Protein AF-0000000084727086 (afdb_homodimer)

pLDDT: mean 84.62, std 10.87, range [38.84, 96.38]

InterPro domains:
  IPR007050 Bacterioopsin activator-type, HTH domain [PF04967] (165-217)
  IPR013324 RNA polymerase sigma factor, region 3/4-like [SSF88659] (159-217)
  IPR036388 Winged helix-like DNA-binding domain superfamily [G3DSA:1.10.10.10] (159-220)
  IPR056493 HVO_0513-like, N-terminal [PF24278] (23-154)

Sequence (442 aa):
MVADPLRFVTLTLTAEEWLGEPDQHVFDDPELDHGPVYDARLLPDGTVITLYELRGDPDQLESLLRTHEDRDVASAPTHDGSGLLVYAHGEAHETVAALLERIQALRLVIDRPIEFRPDGSLRVTLVGDERGVKGLFDGIPESVSLEIERTGDYEPRPNRIYASLTDRQREILRTAVDLGYYRRPRETSYSEIAAVVGCSEANVGEHIRRIESKLVEAIVPMVADPLRFVTLTLTAEEWLGEPDQHVFDDPELDHGPVYDARLLPDGTVITLYELRGDPDQLESLLRTHEDRDVASAPTHDGSGLLVYAHGEAHETVAALLERIQALRLVIDRPIEFRPDGSLRVTLVGDERGVKGLFDGIPESVSLEIERTGDYEPRPNRIYASLTDRQREILRTAVDLGYYRRPRETSYSEIAAVVGCSEANVGEHIRRIESKLVEAIVP

Secondary structure (DSSP, 8-state):
---EEPEEEEEEEEES-SS-HHHHHHHH-TT-EEEEEEEEEE-TTS-EEEEEEEES-HHHHHHHHHHH--SEEEEEE-TTSSEEEEEEEEPPPHHHHHHHHHHHHTTPEEEEEEEE-TTS-EEEEEEE-HHHHHHTTS---TTEEEEEEEEE----SHHHHHHHS-HHHHHHHHHHHHTTTTSSS----HHHHHHHHTS-HHHHHHHHHHHHHHHHHHH--/---EEPEEEEEEEEES-SS-HHHHHHHH-TT-EEEEEEEEEE-TTS-EEEEEEEES-HHHHHHHHHHH--SEEEEEE-TTSSEEEEEEEEPPPHHHHHHHHHHHHTTPEEEEEEEE-TTS-EEEEEEE-HHHHHHTTS---TTEEEEEEEEE----SHHHHHHHS-HHHHHHHHHHHHTTTTSSS----HHHHHHHHTS-HHHHHHHHHHHHHHHHHHH--

Structure (mmCIF, N/CA/C/O backbone):
data_AF-0000000084727086-model_v1
#
loop_
_entity.id
_entity.type
_entity.pdbx_description
1 polymer 'Bacterio-opsin activator HTH domain protein'
#
loop_
_atom_site.group_PDB
_atom_site.id
_atom_site.type_symbol
_atom_site.label_atom_id
_atom_site.label_alt_id
_atom_site.label_comp_id
_atom_site.label_asym_id
_atom_site.label_entity_id
_atom_site.label_seq_id
_atom_site.pdbx_PDB_ins_code
_atom_site.Cartn_x
_atom_site.Cartn_y
_atom_site.Cartn_z
_atom_site.occupancy
_atom_site.B_iso_or_equiv
_atom_site.auth_seq_id
_atom_site.auth_comp_id
_atom_site.auth_asym_id
_atom_site.auth_atom_id
_atom_site.pdbx_PDB_model_num
ATOM 1 N N . MET A 1 1 ? 28.641 -5.738 -12.273 1 38.84 1 MET A N 1
ATOM 2 C CA . MET A 1 1 ? 27.438 -5.48 -13.055 1 38.84 1 MET A CA 1
ATOM 3 C C . MET A 1 1 ? 26.531 -4.492 -12.328 1 38.84 1 MET A C 1
ATOM 5 O O . MET A 1 1 ? 26.266 -4.637 -11.133 1 38.84 1 MET A O 1
ATOM 9 N N . VAL A 1 2 ? 26.484 -3.348 -12.828 1 48.5 2 VAL A N 1
ATOM 10 C CA . VAL A 1 2 ? 25.719 -2.25 -12.258 1 48.5 2 VAL A CA 1
ATOM 11 C C . VAL A 1 2 ? 24.25 -2.67 -12.102 1 48.5 2 VAL A C 1
ATOM 13 O O . VAL A 1 2 ? 23.719 -3.404 -12.938 1 48.5 2 VAL A O 1
ATOM 16 N N . ALA A 1 3 ? 23.703 -2.635 -10.898 1 66.06 3 ALA A N 1
ATOM 17 C CA . ALA A 1 3 ? 22.266 -2.867 -10.734 1 66.06 3 ALA A CA 1
ATOM 18 C C . ALA A 1 3 ? 21.469 -2.16 -11.82 1 66.06 3 ALA A C 1
ATOM 20 O O . ALA A 1 3 ? 21.781 -1.03 -12.195 1 66.06 3 ALA A O 1
ATOM 21 N N . ASP A 1 4 ? 20.75 -2.896 -12.672 1 84.5 4 ASP A N 1
ATOM 22 C CA . ASP A 1 4 ? 19.875 -2.316 -13.68 1 84.5 4 ASP A CA 1
ATOM 23 C C . ASP A 1 4 ? 18.953 -1.269 -13.062 1 84.5 4 ASP A C 1
ATOM 25 O O . ASP A 1 4 ? 18.656 -1.321 -11.867 1 84.5 4 ASP A O 1
ATOM 29 N N . PRO A 1 5 ? 18.672 -0.252 -13.781 1 87.81 5 PRO A N 1
ATOM 30 C CA . PRO A 1 5 ? 17.766 0.765 -13.242 1 87.81 5 PRO A CA 1
ATOM 31 C C . PRO A 1 5 ? 16.344 0.232 -13.016 1 87.81 5 PRO A C 1
ATOM 33 O O . PRO A 1 5 ? 15.852 -0.571 -13.812 1 87.81 5 PRO A O 1
ATOM 36 N N . LEU A 1 6 ? 15.836 0.645 -11.914 1 90.94 6 LEU A N 1
ATOM 37 C CA . LEU A 1 6 ? 14.438 0.357 -11.641 1 90.94 6 LEU A CA 1
ATOM 38 C C . LEU A 1 6 ? 13.523 1.229 -12.492 1 90.94 6 LEU A C 1
ATOM 40 O O . LEU A 1 6 ? 13.766 2.428 -12.641 1 90.94 6 LEU A O 1
ATOM 44 N N . ARG A 1 7 ? 12.516 0.547 -13.102 1 87.75 7 ARG A N 1
ATOM 45 C CA . ARG A 1 7 ? 11.578 1.25 -13.969 1 87.75 7 ARG A CA 1
ATOM 46 C C . ARG A 1 7 ? 10.148 1.133 -13.445 1 87.75 7 ARG A C 1
ATOM 48 O O . ARG A 1 7 ? 9.812 0.169 -12.75 1 87.75 7 ARG A O 1
ATOM 55 N N . PHE A 1 8 ? 9.391 2.199 -13.727 1 88.31 8 PHE A N 1
ATOM 56 C CA . PHE A 1 8 ? 7.961 2.123 -13.438 1 88.31 8 PHE A CA 1
ATOM 57 C C . PHE A 1 8 ? 7.148 2.762 -14.555 1 88.31 8 PHE A C 1
ATOM 59 O O . PHE A 1 8 ? 7.66 3.588 -15.312 1 88.31 8 PHE A O 1
ATOM 66 N N . VAL A 1 9 ? 5.953 2.299 -14.664 1 87.69 9 VAL A N 1
ATOM 67 C CA . VAL A 1 9 ? 5.012 2.877 -15.617 1 87.69 9 VAL A CA 1
ATOM 68 C C . VAL A 1 9 ? 3.621 2.951 -14.992 1 87.69 9 VAL A C 1
ATOM 70 O O . VAL A 1 9 ? 3.189 2.02 -14.305 1 87.69 9 VAL A O 1
ATOM 73 N N . THR A 1 10 ? 3.01 4.082 -15.117 1 86.62 10 THR A N 1
ATOM 74 C CA . THR A 1 10 ? 1.607 4.234 -14.742 1 86.62 10 THR A CA 1
ATOM 75 C C . THR A 1 10 ? 0.708 4.172 -15.977 1 86.62 10 THR A C 1
ATOM 77 O O . THR A 1 10 ? 0.912 4.91 -16.938 1 86.62 10 THR A O 1
ATOM 80 N N . LEU A 1 11 ? -0.246 3.293 -15.852 1 88.94 11 LEU A N 1
ATOM 81 C CA . LEU A 1 11 ? -1.117 3.033 -17 1 88.94 11 LEU A CA 1
ATOM 82 C C . LEU A 1 11 ? -2.572 3.322 -16.641 1 88.94 11 LEU A C 1
ATOM 84 O O . LEU A 1 11 ? -2.986 3.145 -15.5 1 88.94 11 LEU A O 1
ATOM 88 N N . THR A 1 12 ? -3.242 3.801 -17.594 1 87.56 12 THR A N 1
ATOM 89 C CA . THR A 1 12 ? -4.699 3.799 -17.562 1 87.56 12 THR A CA 1
ATOM 90 C C . THR A 1 12 ? -5.266 2.703 -18.453 1 87.56 12 THR A C 1
ATOM 92 O O . THR A 1 12 ? -4.984 2.674 -19.656 1 87.56 12 THR A O 1
ATOM 95 N N . LEU A 1 13 ? -6.004 1.815 -17.859 1 91 13 LEU A N 1
ATOM 96 C CA . LEU A 1 13 ? -6.598 0.7 -18.594 1 91 13 LEU A CA 1
ATOM 97 C C . LEU A 1 13 ? -8.109 0.872 -18.719 1 91 13 LEU A C 1
ATOM 99 O O . LEU A 1 13 ? -8.781 1.19 -17.734 1 91 13 LEU A O 1
ATOM 103 N N . THR A 1 14 ? -8.547 0.687 -19.891 1 89.25 14 THR A N 1
ATOM 104 C CA . THR A 1 14 ? -9.984 0.756 -20.141 1 89.25 14 THR A CA 1
ATOM 105 C C . THR A 1 14 ? -10.492 -0.549 -20.734 1 89.25 14 THR A C 1
ATOM 107 O O . THR A 1 14 ? -9.891 -1.082 -21.672 1 89.25 14 THR A O 1
ATOM 110 N N . ALA A 1 15 ? -11.453 -1.095 -20.125 1 84.25 15 ALA A N 1
ATOM 111 C CA . ALA A 1 15 ? -12.094 -2.305 -20.625 1 84.25 15 ALA A CA 1
ATOM 112 C C . ALA A 1 15 ? -13.617 -2.188 -20.562 1 84.25 15 ALA A C 1
ATOM 114 O O . ALA A 1 15 ? -14.148 -1.366 -19.812 1 84.25 15 ALA A O 1
ATOM 115 N N . GLU A 1 16 ? -14.258 -3.014 -21.391 1 75.56 16 GLU A N 1
ATOM 116 C CA . GLU A 1 16 ? -15.719 -3.004 -21.375 1 75.56 16 GLU A CA 1
ATOM 117 C C . GLU A 1 16 ? -16.25 -3.594 -20.078 1 75.56 16 GLU A C 1
ATOM 119 O O . GLU A 1 16 ? -17.219 -3.08 -19.5 1 75.56 16 GLU A O 1
ATOM 124 N N . GLU A 1 17 ? -15.656 -4.711 -19.625 1 73.62 17 GLU A N 1
ATOM 125 C CA . GLU A 1 17 ? -16.047 -5.367 -18.375 1 73.62 17 GLU A CA 1
ATOM 126 C C . GLU A 1 17 ? -14.82 -5.801 -17.578 1 73.62 17 GLU A C 1
ATOM 128 O O . GLU A 1 17 ? -13.938 -6.473 -18.094 1 73.62 17 GLU A O 1
ATOM 133 N N . TRP A 1 18 ? -14.648 -5.262 -16.312 1 68.44 18 TRP A N 1
ATOM 134 C CA . TRP A 1 18 ? -13.492 -5.641 -15.508 1 68.44 18 TRP A CA 1
ATOM 135 C C . TRP A 1 18 ? -13.812 -6.867 -14.656 1 68.44 18 TRP A C 1
ATOM 137 O O . TRP A 1 18 ? -13.031 -7.824 -14.625 1 68.44 18 TRP A O 1
ATOM 147 N N . LEU A 1 19 ? -14.75 -6.707 -13.578 1 64.12 19 LEU A N 1
ATOM 148 C CA . LEU A 1 19 ? -14.891 -7.691 -12.508 1 64.12 19 LEU A CA 1
ATOM 149 C C . LEU A 1 19 ? -16.188 -8.477 -12.664 1 64.12 19 LEU A C 1
ATOM 151 O O . LEU A 1 19 ? -16.625 -9.164 -11.734 1 64.12 19 LEU A O 1
ATOM 155 N N . GLY A 1 20 ? -16.75 -8.516 -13.766 1 70.44 20 GLY A N 1
ATOM 156 C CA . GLY A 1 20 ? -17.969 -9.281 -13.953 1 70.44 20 GLY A CA 1
ATOM 157 C C . GLY A 1 20 ? -19.219 -8.492 -13.633 1 70.44 20 GLY A C 1
ATOM 158 O O . GLY A 1 20 ? -19.219 -7.262 -13.664 1 70.44 20 GLY A O 1
ATOM 159 N N . GLU A 1 21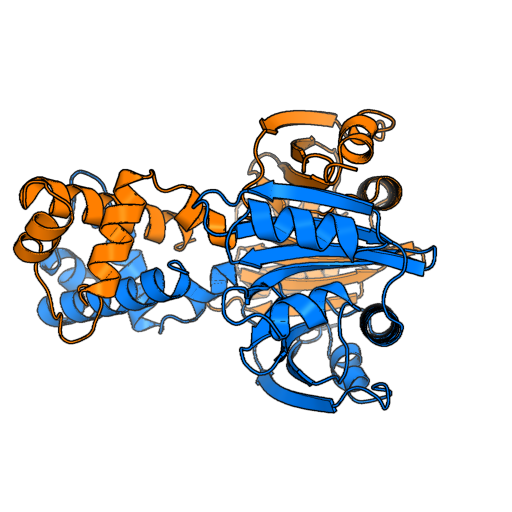 ? -20.281 -9.227 -13.289 1 71.56 21 GLU A N 1
ATOM 160 C CA . GLU A 1 21 ? -21.625 -8.664 -13.164 1 71.56 21 GLU A CA 1
ATOM 161 C C . GLU A 1 21 ? -21.719 -7.695 -11.992 1 71.56 21 GLU A C 1
ATOM 163 O O . GLU A 1 21 ? -22.312 -6.625 -12.109 1 71.56 21 GLU A O 1
ATOM 168 N N . PRO A 1 22 ? -21.094 -8.016 -10.758 1 69.81 22 PRO A N 1
ATOM 169 C CA . PRO A 1 22 ? -21.203 -7.078 -9.641 1 69.81 22 PRO A CA 1
ATOM 170 C C . PRO A 1 22 ? -20.656 -5.691 -9.977 1 69.81 22 PRO A C 1
ATOM 172 O O . PRO A 1 22 ? -21.219 -4.68 -9.555 1 69.81 22 PRO A O 1
ATOM 175 N N . ASP A 1 23 ? -19.594 -5.668 -10.68 1 74.06 23 ASP A N 1
ATOM 176 C CA . ASP A 1 23 ? -18.984 -4.391 -11.023 1 74.06 23 ASP A CA 1
ATOM 177 C C . ASP A 1 23 ? -19.922 -3.549 -11.891 1 74.06 23 ASP A C 1
ATOM 179 O O . ASP A 1 23 ? -20 -2.33 -11.719 1 74.06 23 ASP A O 1
ATOM 183 N N . GLN A 1 24 ? -20.578 -4.281 -12.719 1 75.94 24 GLN A N 1
ATOM 184 C CA . GLN A 1 24 ? -21.531 -3.57 -13.57 1 75.94 24 GLN A CA 1
ATOM 185 C C . GLN A 1 24 ? -22.641 -2.932 -12.75 1 75.94 24 GLN A C 1
ATOM 187 O O . GLN A 1 24 ? -23.062 -1.807 -13.023 1 75.94 24 GLN A O 1
ATOM 192 N N . HIS A 1 25 ? -23.078 -3.66 -11.766 1 80.81 25 HIS A N 1
ATOM 193 C CA . HIS A 1 25 ? -24.141 -3.131 -10.914 1 80.81 25 HIS A CA 1
ATOM 194 C C . HIS A 1 25 ? -23.656 -1.928 -10.109 1 80.81 25 HIS A C 1
ATOM 196 O O . HIS A 1 25 ? -24.391 -0.966 -9.914 1 80.81 25 HIS A O 1
ATOM 202 N N . VAL A 1 26 ? -22.453 -1.97 -9.656 1 81.62 26 VAL A N 1
ATOM 203 C CA . VAL A 1 26 ? -21.875 -0.862 -8.906 1 81.62 26 VAL A CA 1
ATOM 204 C C . VAL A 1 26 ? -21.734 0.363 -9.805 1 81.62 26 VAL A C 1
ATOM 206 O O . VAL A 1 26 ? -22.062 1.481 -9.398 1 81.62 26 VAL A O 1
ATOM 209 N N . PHE A 1 27 ? -21.391 0.12 -11.031 1 75.88 27 PHE A N 1
ATOM 210 C CA . PHE A 1 27 ? -21.203 1.229 -11.961 1 75.88 27 PHE A CA 1
ATOM 211 C C . PHE A 1 27 ? -22.562 1.824 -12.352 1 75.88 27 PHE A C 1
ATOM 213 O O . PHE A 1 27 ? -22.656 3.027 -12.594 1 75.88 27 PHE A O 1
ATOM 220 N N . ASP A 1 28 ? -23.547 0.992 -12.359 1 82.31 28 ASP A N 1
ATOM 221 C CA . ASP A 1 28 ? -24.859 1.423 -12.812 1 82.31 28 ASP A CA 1
ATOM 222 C C . ASP A 1 28 ? -25.625 2.141 -11.703 1 82.31 28 ASP A C 1
ATOM 224 O O . ASP A 1 28 ? -26.609 2.83 -11.969 1 82.31 28 ASP A O 1
ATOM 228 N N . ASP A 1 29 ? -25.219 1.935 -10.523 1 85.5 29 ASP A N 1
ATOM 229 C CA . ASP A 1 29 ? -25.891 2.539 -9.375 1 85.5 29 ASP A CA 1
ATOM 230 C C . ASP A 1 29 ? -25.141 3.781 -8.898 1 85.5 29 ASP A C 1
ATOM 232 O O . ASP A 1 29 ? -24.031 3.682 -8.375 1 85.5 29 ASP A O 1
ATOM 236 N N . PRO A 1 30 ? -25.719 4.977 -9.047 1 84.75 30 PRO A N 1
ATOM 237 C CA . PRO A 1 30 ? -25.047 6.223 -8.695 1 84.75 30 PRO A CA 1
ATOM 238 C C . PRO A 1 30 ? -24.75 6.336 -7.203 1 84.75 30 PRO A C 1
ATOM 240 O O . PRO A 1 30 ? -23.953 7.184 -6.785 1 84.75 30 PRO A O 1
ATOM 243 N N . GLU A 1 31 ? -25.375 5.531 -6.422 1 88.31 31 GLU A N 1
ATOM 244 C CA . GLU A 1 31 ? -25.156 5.574 -4.977 1 88.31 31 GLU A CA 1
ATOM 245 C C . GLU A 1 31 ? -23.984 4.703 -4.562 1 88.31 31 GLU A C 1
ATOM 247 O O . GLU A 1 31 ? -23.578 4.703 -3.396 1 88.31 31 GLU A O 1
ATOM 252 N N . LEU A 1 32 ? -23.531 3.965 -5.504 1 89 32 LEU A N 1
ATOM 253 C CA . LEU A 1 32 ? -22.422 3.061 -5.223 1 89 32 LEU A CA 1
ATOM 254 C C . LEU A 1 32 ? -21.172 3.457 -6.016 1 89 32 LEU A C 1
ATOM 256 O O . LEU A 1 32 ? -21.281 4.074 -7.078 1 89 32 LEU A O 1
ATOM 260 N N . ASP A 1 33 ? -20 3.146 -5.41 1 84.75 33 ASP A N 1
ATOM 261 C CA . ASP A 1 33 ? -18.734 3.439 -6.086 1 84.75 33 ASP A CA 1
ATOM 262 C C . ASP A 1 33 ? -17.688 2.373 -5.777 1 84.75 33 ASP A C 1
ATOM 264 O O . ASP A 1 33 ? -17.719 1.758 -4.707 1 84.75 33 ASP A O 1
ATOM 268 N N . HIS A 1 34 ? -16.828 2.248 -6.766 1 87.31 34 HIS A N 1
ATOM 269 C CA . HIS A 1 34 ? -15.664 1.407 -6.512 1 87.31 34 HIS A CA 1
ATOM 270 C C . HIS A 1 34 ? -14.578 2.18 -5.773 1 87.31 34 HIS A C 1
ATOM 272 O O . HIS A 1 34 ? -14.227 3.295 -6.164 1 87.31 34 HIS A O 1
ATOM 278 N N . GLY A 1 35 ? -14.117 1.569 -4.73 1 81.06 35 GLY A N 1
ATOM 279 C CA . GLY A 1 35 ? -12.914 2.078 -4.082 1 81.06 35 GLY A CA 1
ATOM 280 C C . GLY A 1 35 ? -11.641 1.435 -4.594 1 81.06 35 GLY A C 1
ATOM 281 O O . GLY A 1 35 ? -11.641 0.812 -5.656 1 81.06 35 GLY A O 1
ATOM 282 N N . PRO A 1 36 ? -10.586 1.623 -3.891 1 84.94 36 PRO A N 1
ATOM 283 C CA . PRO A 1 36 ? -9.289 1.082 -4.32 1 84.94 36 PRO A CA 1
ATOM 284 C C . PRO A 1 36 ? -9.258 -0.445 -4.293 1 84.94 36 PRO A C 1
ATOM 286 O O . PRO A 1 36 ? -9.969 -1.071 -3.506 1 84.94 36 PRO A O 1
ATOM 289 N N . VAL A 1 37 ? -8.484 -1.001 -5.188 1 90.06 37 VAL A N 1
ATOM 290 C CA . VAL A 1 37 ? -8.133 -2.418 -5.168 1 90.06 37 VAL A CA 1
ATOM 291 C C . VAL A 1 37 ? -6.77 -2.602 -4.504 1 90.06 37 VAL A C 1
ATOM 293 O O . VAL A 1 37 ? -5.742 -2.195 -5.051 1 90.06 37 VAL A O 1
ATOM 296 N N . TYR A 1 38 ? -6.77 -3.215 -3.422 1 88.25 38 TYR A N 1
ATOM 297 C CA . TYR A 1 38 ? -5.57 -3.324 -2.6 1 88.25 38 TYR A CA 1
ATOM 298 C C . TYR A 1 38 ? -4.719 -4.512 -3.031 1 88.25 38 TYR A C 1
ATOM 300 O O . TYR A 1 38 ? -3.508 -4.531 -2.801 1 88.25 38 TYR A O 1
ATOM 308 N N . ASP A 1 39 ? -5.375 -5.484 -3.584 1 92.75 39 ASP A N 1
ATOM 309 C CA . ASP A 1 39 ? -4.652 -6.656 -4.066 1 92.75 39 ASP A CA 1
ATOM 310 C C . ASP A 1 39 ? -5.402 -7.336 -5.207 1 92.75 39 ASP A C 1
ATOM 312 O O . ASP A 1 39 ? -6.633 -7.32 -5.242 1 92.75 39 ASP A O 1
ATOM 316 N N . ALA A 1 40 ? -4.734 -7.816 -6.066 1 93.56 40 ALA A N 1
ATOM 317 C CA . ALA A 1 40 ? -5.199 -8.688 -7.145 1 93.56 40 ALA A CA 1
ATOM 318 C C . ALA A 1 40 ? -4.105 -9.656 -7.574 1 93.56 40 ALA A C 1
ATOM 320 O O . ALA A 1 40 ? -3.041 -9.242 -8.039 1 93.56 40 ALA A O 1
ATOM 321 N N . ARG A 1 41 ? -4.41 -10.938 -7.484 1 93.88 41 ARG A N 1
ATOM 322 C CA . ARG A 1 41 ? -3.361 -11.914 -7.762 1 93.88 41 ARG A CA 1
ATOM 323 C C . ARG A 1 41 ? -3.928 -13.156 -8.445 1 93.88 41 ARG A C 1
ATOM 325 O O . ARG A 1 41 ? -4.973 -13.672 -8.031 1 93.88 41 ARG A O 1
ATOM 332 N N . LEU A 1 42 ? -3.225 -13.539 -9.383 1 94.88 42 LEU A N 1
ATOM 333 C CA . LEU A 1 42 ? -3.525 -14.797 -10.047 1 94.88 42 LEU A CA 1
ATOM 334 C C . LEU A 1 42 ? -2.846 -15.969 -9.344 1 94.88 42 LEU A C 1
ATOM 336 O O . LEU A 1 42 ? -1.645 -15.922 -9.07 1 94.88 42 LEU A O 1
ATOM 340 N N . LEU A 1 43 ? -3.625 -17.016 -9.055 1 94.62 43 LEU A N 1
ATOM 341 C CA . LEU A 1 43 ? -3.109 -18.219 -8.391 1 94.62 43 LEU A CA 1
ATOM 342 C C . LEU A 1 43 ? -2.738 -19.281 -9.406 1 94.62 43 LEU A C 1
ATOM 344 O O . LEU A 1 43 ? -3.17 -19.219 -10.562 1 94.62 43 LEU A O 1
ATOM 348 N N . PRO A 1 44 ? -1.938 -20.203 -9 1 91.5 44 PRO A N 1
ATOM 349 C CA . PRO A 1 44 ? -1.49 -21.25 -9.922 1 91.5 44 PRO A CA 1
ATOM 350 C C . PRO A 1 44 ? -2.65 -22.031 -10.531 1 91.5 44 PRO A C 1
ATOM 352 O O . PRO A 1 44 ? -2.539 -22.547 -11.648 1 91.5 44 PRO A O 1
ATOM 355 N N . ASP A 1 45 ? -3.73 -22.125 -9.867 1 92.44 45 ASP A N 1
ATOM 356 C CA . ASP A 1 45 ? -4.848 -22.922 -10.367 1 92.44 45 ASP A CA 1
ATOM 357 C C . ASP A 1 45 ? -5.727 -22.109 -11.312 1 92.44 45 ASP A C 1
ATOM 359 O O . ASP A 1 45 ? -6.789 -22.562 -11.734 1 92.44 45 ASP A O 1
ATOM 363 N N . GLY A 1 46 ? -5.336 -20.938 -11.531 1 91.88 46 GLY A N 1
ATOM 364 C CA . GLY A 1 46 ? -6.035 -20.094 -12.484 1 91.88 46 GLY A CA 1
ATOM 365 C C . GLY A 1 46 ? -7.07 -19.203 -11.844 1 91.88 46 GLY A C 1
ATOM 366 O O . GLY A 1 46 ? -7.645 -18.328 -12.5 1 91.88 46 GLY A O 1
ATOM 367 N N . THR A 1 47 ? -7.316 -19.375 -10.602 1 94.75 47 THR A N 1
ATOM 368 C CA . THR A 1 47 ? -8.258 -18.5 -9.914 1 94.75 47 THR A CA 1
ATOM 369 C C . THR A 1 47 ? -7.578 -17.219 -9.445 1 94.75 47 THR A C 1
ATOM 371 O O . THR A 1 47 ? -6.352 -17.109 -9.516 1 94.75 47 THR A O 1
ATOM 374 N N . VAL A 1 48 ? -8.422 -16.25 -9.094 1 94.69 48 VAL A N 1
ATOM 375 C CA . VAL A 1 48 ? -7.902 -14.938 -8.727 1 94.69 48 VAL A CA 1
ATOM 376 C C . VAL A 1 48 ? -8.383 -14.562 -7.324 1 94.69 48 VAL A C 1
ATOM 378 O O . VAL A 1 48 ? -9.531 -14.852 -6.961 1 94.69 48 VAL A O 1
ATOM 381 N N . ILE A 1 49 ? -7.48 -14.016 -6.559 1 95.31 49 ILE A N 1
ATOM 382 C CA . ILE A 1 49 ? -7.824 -13.367 -5.297 1 95.31 49 ILE A CA 1
ATOM 383 C C . ILE A 1 49 ? -7.801 -11.852 -5.473 1 95.31 49 ILE A C 1
ATOM 385 O O . ILE A 1 49 ? -6.883 -11.305 -6.09 1 95.31 49 ILE A O 1
ATOM 389 N N . THR A 1 50 ? -8.828 -11.18 -4.953 1 93.62 50 THR A N 1
ATOM 390 C CA . THR A 1 50 ? -8.859 -9.727 -4.973 1 93.62 50 THR A CA 1
ATOM 391 C C . THR A 1 50 ? -9.281 -9.172 -3.615 1 93.62 50 THR A C 1
ATOM 393 O O . THR A 1 50 ? -10.164 -9.734 -2.959 1 93.62 50 THR A O 1
ATOM 396 N N . LEU A 1 51 ? -8.672 -8.195 -3.148 1 93.19 51 LEU A N 1
ATOM 397 C CA . LEU A 1 51 ? -9.062 -7.379 -2.006 1 93.19 51 LEU A CA 1
ATOM 398 C C . LEU A 1 51 ? -9.336 -5.941 -2.436 1 93.19 51 LEU A C 1
ATOM 400 O O . LEU A 1 51 ? -8.445 -5.262 -2.947 1 93.19 51 LEU A O 1
ATOM 404 N N . TYR A 1 52 ? -10.586 -5.527 -2.244 1 90 52 TYR A N 1
ATOM 405 C CA . TYR A 1 52 ? -10.969 -4.215 -2.748 1 90 52 TYR A CA 1
ATOM 406 C C . TYR A 1 52 ? -12.047 -3.586 -1.873 1 90 52 TYR A C 1
ATOM 408 O O . TYR A 1 52 ? -12.633 -4.258 -1.021 1 90 52 TYR A O 1
ATOM 416 N N . GLU A 1 53 ? -12.258 -2.355 -2.129 1 87.94 53 GLU A N 1
ATOM 417 C CA . GLU A 1 53 ? -13.281 -1.609 -1.393 1 87.94 53 GLU A CA 1
ATOM 418 C C . GLU A 1 53 ? -14.445 -1.229 -2.299 1 87.94 53 GLU A C 1
ATOM 420 O O . GLU A 1 53 ? -14.25 -0.869 -3.459 1 87.94 53 GLU A O 1
ATOM 425 N N . LEU A 1 54 ? -15.594 -1.36 -1.753 1 88.94 54 LEU A N 1
ATOM 426 C CA . LEU A 1 54 ? -16.797 -0.786 -2.342 1 88.94 54 LEU A CA 1
ATOM 427 C C . LEU A 1 54 ? -17.359 0.313 -1.45 1 88.94 54 LEU A C 1
ATOM 429 O O . LEU A 1 54 ? -17.344 0.199 -0.223 1 88.94 54 LEU A O 1
ATOM 433 N N . ARG A 1 55 ? -17.844 1.306 -2.037 1 85.25 55 ARG A N 1
ATOM 434 C CA . ARG A 1 55 ? -18.391 2.436 -1.296 1 85.25 55 ARG A CA 1
ATOM 435 C C . ARG A 1 55 ? -19.906 2.527 -1.484 1 85.25 55 ARG A C 1
ATOM 437 O O . ARG A 1 55 ? -20.406 2.289 -2.582 1 85.25 55 ARG A O 1
ATOM 444 N N . GLY A 1 56 ? -20.562 2.896 -0.467 1 88.12 56 GLY A N 1
ATOM 445 C CA . GLY A 1 56 ? -22.016 2.955 -0.428 1 88.12 56 GLY A CA 1
ATOM 446 C C . GLY A 1 56 ? -22.594 2.328 0.821 1 88.12 56 GLY A C 1
ATOM 447 O O . GLY A 1 56 ? -21.875 2.029 1.773 1 88.12 56 GLY A O 1
ATOM 448 N N . ASP A 1 57 ? -23.859 2.186 0.835 1 90.69 57 ASP A N 1
ATOM 449 C CA . ASP A 1 57 ? -24.531 1.555 1.966 1 90.69 57 ASP A CA 1
ATOM 450 C C . ASP A 1 57 ? -24.125 0.092 2.107 1 90.69 57 ASP A C 1
ATOM 452 O O . ASP A 1 57 ? -24.328 -0.707 1.189 1 90.69 57 ASP A O 1
ATOM 456 N N . PRO A 1 58 ? -23.578 -0.218 3.262 1 89.06 58 PRO A N 1
ATOM 457 C CA . PRO A 1 58 ? -23.031 -1.564 3.443 1 89.06 58 PRO A CA 1
ATOM 458 C C . PRO A 1 58 ? -24.078 -2.658 3.258 1 89.06 58 PRO A C 1
ATOM 460 O O . PRO A 1 58 ? -23.781 -3.707 2.682 1 89.06 58 PRO A O 1
ATOM 463 N N . ASP A 1 59 ? -25.266 -2.451 3.764 1 90.69 59 ASP A N 1
ATOM 464 C CA . ASP A 1 59 ? -26.312 -3.455 3.617 1 90.69 59 ASP A CA 1
ATOM 465 C C . ASP A 1 59 ? -26.656 -3.68 2.146 1 90.69 59 ASP A C 1
ATOM 467 O O . ASP A 1 59 ? -26.859 -4.816 1.718 1 90.69 59 ASP A O 1
ATOM 471 N N . GLN A 1 60 ? -26.781 -2.633 1.434 1 91.62 60 GLN A N 1
ATOM 472 C CA . GLN A 1 60 ? -27.047 -2.725 0.001 1 91.62 60 GLN A CA 1
ATOM 473 C C . GLN A 1 60 ? -25.906 -3.457 -0.716 1 91.62 60 GLN A C 1
ATOM 475 O O . GLN A 1 60 ? -26.156 -4.305 -1.578 1 91.62 60 GLN A O 1
ATOM 480 N N . LEU A 1 61 ? -24.719 -3.121 -0.369 1 92.44 61 LEU A N 1
ATOM 481 C CA . LEU A 1 61 ? -23.547 -3.73 -0.984 1 92.44 61 LEU A CA 1
ATOM 482 C C . LEU A 1 61 ? -23.484 -5.223 -0.678 1 92.44 61 LEU A C 1
ATOM 484 O O . LEU A 1 61 ? -23.172 -6.027 -1.558 1 92.44 61 LEU A O 1
ATOM 488 N N . GLU A 1 62 ? -23.734 -5.559 0.502 1 90.62 62 GLU A N 1
ATOM 489 C CA . GLU A 1 62 ? -23.734 -6.969 0.88 1 90.62 62 GLU A CA 1
ATOM 490 C C . GLU A 1 62 ? -24.781 -7.754 0.079 1 90.62 62 GLU A C 1
ATOM 492 O O . GLU A 1 62 ? -24.5 -8.875 -0.365 1 90.62 62 GLU A O 1
ATOM 497 N N . SER A 1 63 ? -25.922 -7.18 -0.026 1 90.12 63 SER A N 1
ATOM 498 C CA . SER A 1 63 ? -26.984 -7.809 -0.811 1 90.12 63 SER A CA 1
ATOM 499 C C . SER A 1 63 ? -26.562 -7.988 -2.266 1 90.12 63 SER A C 1
ATOM 501 O O . SER A 1 63 ? -26.812 -9.039 -2.865 1 90.12 63 SER A O 1
ATOM 503 N N . LEU A 1 64 ? -25.922 -6.957 -2.793 1 89.88 64 LEU A N 1
ATOM 504 C CA . LEU A 1 64 ? -25.438 -6.996 -4.168 1 89.88 64 LEU A CA 1
ATOM 505 C C . LEU A 1 64 ? -24.438 -8.125 -4.355 1 89.88 64 LEU A C 1
ATOM 507 O O . LEU A 1 64 ? -24.516 -8.883 -5.324 1 89.88 64 LEU A O 1
ATOM 511 N N . LEU A 1 65 ? -23.484 -8.258 -3.443 1 89.69 65 LEU A N 1
ATOM 512 C CA . LEU A 1 65 ? -22.453 -9.289 -3.52 1 89.69 65 LEU A CA 1
ATOM 513 C C . LEU A 1 65 ? -23.078 -10.68 -3.395 1 89.69 65 LEU A C 1
ATOM 515 O O . LEU A 1 65 ? -22.688 -11.594 -4.121 1 89.69 65 LEU A O 1
ATOM 519 N N . ARG A 1 66 ? -23.984 -10.836 -2.555 1 86.31 66 ARG A N 1
ATOM 520 C CA . ARG A 1 66 ? -24.641 -12.117 -2.346 1 86.31 66 ARG A CA 1
ATOM 521 C C . ARG A 1 66 ? -25.406 -12.555 -3.598 1 86.31 66 ARG A C 1
ATOM 523 O O . ARG A 1 66 ? -25.406 -13.742 -3.943 1 86.31 66 ARG A O 1
ATOM 530 N N . THR A 1 67 ? -25.906 -11.641 -4.289 1 85.5 67 THR A N 1
ATOM 531 C CA . THR A 1 67 ? -26.797 -11.938 -5.402 1 85.5 67 THR A CA 1
ATOM 532 C C . THR A 1 67 ? -26 -12.094 -6.699 1 85.5 67 THR A C 1
ATOM 534 O O . THR A 1 67 ? -26.328 -12.93 -7.539 1 85.5 67 THR A O 1
ATOM 537 N N . HIS A 1 68 ? -24.875 -11.336 -6.832 1 82.69 68 HIS A N 1
ATOM 538 C CA . HIS A 1 68 ? -24.312 -11.203 -8.172 1 82.69 68 HIS A CA 1
ATOM 539 C C . HIS A 1 68 ? -22.859 -11.664 -8.195 1 82.69 68 HIS A C 1
ATOM 541 O O . HIS A 1 68 ? -22.234 -11.688 -9.258 1 82.69 68 HIS A O 1
ATOM 547 N N . GLU A 1 69 ? -22.312 -11.945 -7.074 1 82.25 69 GLU A N 1
ATOM 548 C CA . GLU A 1 69 ? -20.922 -12.391 -7.023 1 82.25 69 GLU A CA 1
ATOM 549 C C . GLU A 1 69 ? -20.828 -13.914 -6.973 1 82.25 69 GLU A C 1
ATOM 551 O O . GLU A 1 69 ? -21.359 -14.539 -6.051 1 82.25 69 GLU A O 1
ATOM 556 N N . ASP A 1 70 ? -20.188 -14.461 -7.926 1 83.81 70 ASP A N 1
ATOM 557 C CA . ASP A 1 70 ? -20.078 -15.914 -8.016 1 83.81 70 ASP A CA 1
ATOM 558 C C . ASP A 1 70 ? -18.828 -16.422 -7.297 1 83.81 70 ASP A C 1
ATOM 560 O O . ASP A 1 70 ? -18.719 -17.609 -7.008 1 83.81 70 ASP A O 1
ATOM 564 N N . ARG A 1 71 ? -18.016 -15.562 -6.965 1 90.38 71 ARG A N 1
ATOM 565 C CA . ARG A 1 71 ? -16.797 -15.945 -6.262 1 90.38 71 ARG A CA 1
ATOM 566 C C . ARG A 1 71 ? -17.062 -16.109 -4.766 1 90.38 71 ARG A C 1
ATOM 568 O O . ARG A 1 71 ? -18.094 -15.688 -4.262 1 90.38 71 ARG A O 1
ATOM 575 N N . ASP A 1 72 ? -16.172 -16.766 -4.086 1 91.5 72 ASP A N 1
ATOM 576 C CA . ASP A 1 72 ? -16.188 -16.812 -2.627 1 91.5 72 ASP A CA 1
ATOM 577 C C . ASP A 1 72 ? -15.797 -15.453 -2.039 1 91.5 72 ASP A C 1
ATOM 579 O O . ASP A 1 72 ? -14.695 -14.953 -2.295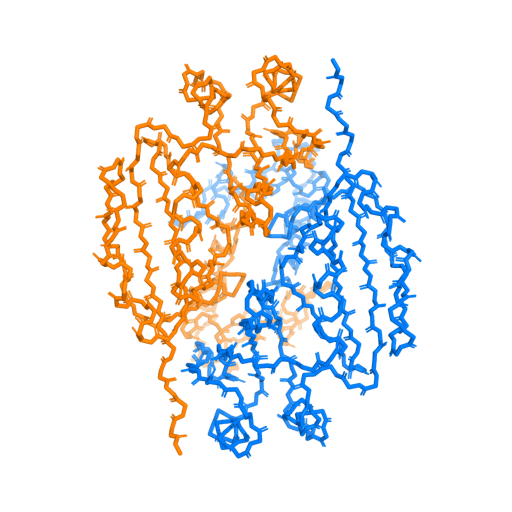 1 91.5 72 ASP A O 1
ATOM 583 N N . VAL A 1 73 ? -16.734 -14.93 -1.25 1 92.81 73 VAL A N 1
ATOM 584 C CA . VAL A 1 73 ? -16.531 -13.555 -0.8 1 92.81 73 VAL A CA 1
ATOM 585 C C . VAL A 1 73 ? -16.531 -13.508 0.727 1 92.81 73 VAL A C 1
ATOM 587 O O . VAL A 1 73 ? -17.328 -14.188 1.375 1 92.81 73 VAL A O 1
ATOM 590 N N . ALA A 1 74 ? -15.633 -12.82 1.294 1 92.81 74 ALA A N 1
ATOM 591 C CA . ALA A 1 74 ? -15.633 -12.352 2.678 1 92.81 74 ALA A CA 1
ATOM 592 C C . ALA A 1 74 ? -15.562 -10.828 2.74 1 92.81 74 ALA A C 1
ATOM 594 O O . ALA A 1 74 ? -14.898 -10.195 1.912 1 92.81 74 ALA A O 1
ATOM 595 N N . SER A 1 75 ? -16.312 -10.281 3.611 1 91.5 75 SER A N 1
ATOM 596 C CA . SER A 1 75 ? -16.328 -8.82 3.646 1 91.5 75 SER A CA 1
ATOM 597 C C . SER A 1 75 ? -16.406 -8.305 5.078 1 91.5 75 SER A C 1
ATOM 599 O O . SER A 1 75 ? -16.703 -9.062 6.004 1 91.5 75 SER A O 1
ATOM 601 N N . ALA A 1 76 ? -16.031 -7.086 5.293 1 87.81 76 ALA A N 1
ATOM 602 C CA . ALA A 1 76 ? -16.172 -6.324 6.535 1 87.81 76 ALA A CA 1
ATOM 603 C C . ALA A 1 76 ? -16.484 -4.859 6.246 1 87.81 76 ALA A C 1
ATOM 605 O O . ALA A 1 76 ? -16.031 -4.309 5.242 1 87.81 76 ALA A O 1
ATOM 606 N N . PRO A 1 77 ? -17.312 -4.281 7.117 1 83.56 77 PRO A N 1
ATOM 607 C CA . PRO A 1 77 ? -17.5 -2.844 6.934 1 83.56 77 PRO A CA 1
ATOM 608 C C . PRO A 1 77 ? -16.219 -2.047 7.066 1 83.56 77 PRO A C 1
ATOM 610 O O . PRO A 1 77 ? -15.336 -2.408 7.859 1 83.56 77 PRO A O 1
ATOM 613 N N . THR A 1 78 ? -16.125 -1.071 6.191 1 78.38 78 THR A N 1
ATOM 614 C CA . THR A 1 78 ? -15.016 -0.147 6.387 1 78.38 78 THR A CA 1
ATOM 615 C C . THR A 1 78 ? -15.156 0.59 7.715 1 78.38 78 THR A C 1
ATOM 617 O O . THR A 1 78 ? -16.25 0.701 8.258 1 78.38 78 THR A O 1
ATOM 620 N N . HIS A 1 79 ? -14.078 1.001 8.211 1 64.5 79 HIS A N 1
ATOM 621 C CA . HIS A 1 79 ? -14.062 1.608 9.531 1 64.5 79 HIS A CA 1
ATOM 622 C C . HIS A 1 79 ? -14.977 2.83 9.594 1 64.5 79 HIS A C 1
ATOM 624 O O . HIS A 1 79 ? -15.633 3.07 10.602 1 64.5 79 HIS A O 1
ATOM 630 N N . ASP A 1 80 ? -15.008 3.533 8.492 1 61.56 80 ASP A N 1
ATOM 631 C CA . ASP A 1 80 ? -15.805 4.758 8.484 1 61.56 80 ASP A CA 1
ATOM 632 C C . ASP A 1 80 ? -17.266 4.465 8.164 1 61.56 80 ASP A C 1
ATOM 634 O O . ASP A 1 80 ? -18.094 5.375 8.133 1 61.56 80 ASP A O 1
ATOM 638 N N . GLY A 1 81 ? -17.547 3.27 7.926 1 70.75 81 GLY A N 1
ATOM 639 C CA . GLY A 1 81 ? -18.906 2.855 7.648 1 70.75 81 GLY A CA 1
ATOM 640 C C . GLY A 1 81 ? -19.375 3.248 6.266 1 70.75 81 GLY A C 1
ATOM 641 O O . GLY A 1 81 ? -20.562 3.125 5.949 1 70.75 81 GLY A O 1
ATOM 642 N N . SER A 1 82 ? -18.484 3.688 5.488 1 75.12 82 SER A N 1
ATOM 643 C CA . SER A 1 82 ? -18.875 4.238 4.195 1 75.12 82 SER A CA 1
ATOM 644 C C . SER A 1 82 ? -18.859 3.166 3.113 1 75.12 82 SER A C 1
ATOM 646 O O . SER A 1 82 ? -19.141 3.455 1.945 1 75.12 82 SER A O 1
ATOM 648 N N . GLY A 1 83 ? -18.578 1.981 3.549 1 87.38 83 GLY A N 1
ATOM 649 C CA . GLY A 1 83 ? -18.562 0.935 2.539 1 87.38 83 GLY A CA 1
ATOM 650 C C . GLY A 1 83 ? -18.172 -0.422 3.096 1 87.38 83 GLY A C 1
ATOM 651 O O . GLY A 1 83 ? -18.453 -0.727 4.258 1 87.38 83 GLY A O 1
ATOM 652 N N . LEU A 1 84 ? -17.719 -1.26 2.137 1 90.25 84 LEU A N 1
ATOM 653 C CA . LEU A 1 84 ? -17.312 -2.617 2.471 1 90.25 84 LEU A CA 1
ATOM 654 C C . LEU A 1 84 ? -15.914 -2.906 1.931 1 90.25 84 LEU A C 1
ATOM 656 O O . LEU A 1 84 ? -15.578 -2.51 0.812 1 90.25 84 LEU A O 1
ATOM 660 N N . LEU A 1 85 ? -15.125 -3.416 2.787 1 90 85 LEU A N 1
ATOM 661 C CA . LEU A 1 85 ? -13.93 -4.105 2.316 1 90 85 LEU A CA 1
ATOM 662 C C . LEU A 1 85 ? -14.258 -5.535 1.901 1 90 85 LEU A C 1
ATOM 664 O O . LEU A 1 85 ? -14.867 -6.285 2.666 1 90 85 LEU A O 1
ATOM 668 N N . VAL A 1 86 ? -13.859 -5.902 0.693 1 92.25 86 VAL A N 1
ATOM 669 C CA . VAL A 1 86 ? -14.32 -7.164 0.126 1 92.25 86 VAL A CA 1
ATOM 670 C C . VAL A 1 86 ? -13.125 -8.008 -0.304 1 92.25 86 VAL A C 1
ATOM 672 O O . VAL A 1 86 ? -12.25 -7.531 -1.034 1 92.25 86 VAL A O 1
ATOM 675 N N . TYR A 1 87 ? -13.031 -9.148 0.258 1 94.06 87 TYR A N 1
ATOM 676 C CA . TYR A 1 87 ? -12.156 -10.211 -0.215 1 94.06 87 TYR A CA 1
ATOM 677 C C . TYR A 1 87 ? -12.922 -11.203 -1.082 1 94.06 87 TYR A C 1
ATOM 679 O O . TYR A 1 87 ? -13.945 -11.75 -0.66 1 94.06 87 TYR A O 1
ATOM 687 N N . ALA A 1 88 ? -12.422 -11.414 -2.32 1 93.38 88 ALA A N 1
ATOM 688 C CA . ALA A 1 88 ? -13.102 -12.344 -3.223 1 93.38 88 ALA A CA 1
ATOM 689 C C . ALA A 1 88 ? -12.117 -13.328 -3.842 1 93.38 88 ALA A C 1
ATOM 691 O O . ALA A 1 88 ? -11.008 -12.953 -4.234 1 93.38 88 ALA A O 1
ATOM 692 N N . HIS A 1 89 ? -12.469 -14.523 -3.861 1 94.81 89 HIS A N 1
ATOM 693 C CA . HIS A 1 89 ? -11.688 -15.586 -4.492 1 94.81 89 HIS A CA 1
ATOM 694 C C . HIS A 1 89 ? -12.539 -16.406 -5.449 1 94.81 89 HIS A C 1
ATOM 696 O O . HIS A 1 89 ? -13.625 -16.859 -5.086 1 94.81 89 HIS A O 1
ATOM 702 N N . GLY A 1 90 ? -12.016 -16.609 -6.605 1 93.19 90 GLY A N 1
ATOM 703 C CA . GLY A 1 90 ? -12.695 -17.438 -7.586 1 93.19 90 GLY A CA 1
ATOM 704 C C . GLY A 1 90 ? -12.258 -17.172 -9.008 1 93.19 90 GLY A C 1
ATOM 705 O O . GLY A 1 90 ? -11.242 -16.5 -9.234 1 93.19 90 GLY A O 1
ATOM 706 N N . GLU A 1 91 ? -13.008 -17.734 -9.891 1 90.25 91 GLU A N 1
ATOM 707 C CA . GLU A 1 91 ? -12.719 -17.5 -11.305 1 90.25 91 GLU A CA 1
ATOM 708 C C . GLU A 1 91 ? -12.938 -16.031 -11.664 1 90.25 91 GLU A C 1
ATOM 710 O O . GLU A 1 91 ? -13.914 -15.422 -11.242 1 90.25 91 GLU A O 1
ATOM 715 N N . ALA A 1 92 ? -11.93 -15.5 -12.273 1 83 92 ALA A N 1
ATOM 716 C CA . ALA A 1 92 ? -12.039 -14.102 -12.68 1 83 92 ALA A CA 1
ATOM 717 C C . ALA A 1 92 ? -12.453 -13.992 -14.148 1 83 92 ALA A C 1
ATOM 719 O O . ALA A 1 92 ? -12.367 -14.961 -14.898 1 83 92 ALA A O 1
ATOM 720 N N . HIS A 1 93 ? -13.016 -12.805 -14.391 1 83.69 93 HIS A N 1
ATOM 721 C CA . HIS A 1 93 ? -13.258 -12.469 -15.789 1 83.69 93 HIS A CA 1
ATOM 722 C C . HIS A 1 93 ? -12.008 -12.672 -16.641 1 83.69 93 HIS A C 1
ATOM 724 O O . HIS A 1 93 ? -10.891 -12.422 -16.172 1 83.69 93 HIS A O 1
ATOM 730 N N . GLU A 1 94 ? -12.203 -13.07 -17.875 1 84.94 94 GLU A N 1
ATOM 731 C CA . GLU A 1 94 ? -11.086 -13.43 -18.75 1 84.94 94 GLU A CA 1
ATOM 732 C C . GLU A 1 94 ? -10.125 -12.258 -18.922 1 84.94 94 GLU A C 1
ATOM 734 O O . GLU A 1 94 ? -8.906 -12.453 -19.016 1 84.94 94 GLU A O 1
ATOM 739 N N . THR A 1 95 ? -10.672 -11.07 -18.984 1 85.19 95 THR A N 1
ATOM 740 C CA . THR A 1 95 ? -9.852 -9.875 -19.172 1 85.19 95 THR A CA 1
ATOM 741 C C . THR A 1 95 ? -8.906 -9.68 -17.984 1 85.19 95 THR A C 1
ATOM 743 O O . THR A 1 95 ? -7.707 -9.469 -18.172 1 85.19 95 THR A O 1
ATOM 746 N N . VAL A 1 96 ? -9.398 -9.773 -16.812 1 87.75 96 VAL A N 1
ATOM 747 C CA . VAL A 1 96 ? -8.609 -9.586 -15.602 1 87.75 96 VAL A CA 1
ATOM 748 C C . VAL A 1 96 ? -7.543 -10.68 -15.5 1 87.75 96 VAL A C 1
ATOM 750 O O . VAL A 1 96 ? -6.375 -10.391 -15.227 1 87.75 96 VAL A O 1
ATOM 753 N N . ALA A 1 97 ? -7.973 -11.898 -15.773 1 90 97 ALA A N 1
ATOM 754 C CA . ALA A 1 97 ? -7.043 -13.023 -15.711 1 90 97 ALA A CA 1
ATOM 755 C C . ALA A 1 97 ? -5.891 -12.836 -16.703 1 90 97 ALA A C 1
ATOM 757 O O . ALA A 1 97 ? -4.73 -13.062 -16.359 1 90 97 ALA A O 1
ATOM 758 N N . ALA A 1 98 ? -6.238 -12.43 -17.875 1 89.44 98 ALA A N 1
ATOM 759 C CA . ALA A 1 98 ? -5.223 -12.25 -18.906 1 89.44 98 ALA A CA 1
ATOM 760 C C . ALA A 1 98 ? -4.242 -11.141 -18.531 1 89.44 98 ALA A C 1
ATOM 762 O O . ALA A 1 98 ? -3.035 -11.266 -18.766 1 89.44 98 ALA A O 1
ATOM 763 N N . LEU A 1 99 ? -4.719 -10.078 -18 1 91.12 99 LEU A N 1
ATOM 764 C CA . LEU A 1 99 ? -3.865 -8.969 -17.594 1 91.12 99 LEU A CA 1
ATOM 765 C C . LEU A 1 99 ? -2.932 -9.391 -16.453 1 91.12 99 LEU A C 1
ATOM 767 O O . LEU A 1 99 ? -1.737 -9.086 -16.484 1 91.12 99 LEU A O 1
ATOM 771 N N . LEU A 1 100 ? -3.5 -10.086 -15.477 1 93.5 100 LEU A N 1
ATOM 772 C CA . LEU A 1 100 ? -2.688 -10.539 -14.359 1 93.5 100 LEU A CA 1
ATOM 773 C C . LEU A 1 100 ? -1.644 -11.555 -14.82 1 93.5 100 LEU A C 1
ATOM 775 O O . LEU A 1 100 ? -0.512 -11.555 -14.328 1 93.5 100 LEU A O 1
ATOM 779 N N . GLU A 1 101 ? -2.039 -12.422 -15.703 1 92.88 101 GLU A N 1
ATOM 780 C CA . GLU A 1 101 ? -1.094 -13.375 -16.266 1 92.88 101 GLU A CA 1
ATOM 781 C C . GLU A 1 101 ? 0.062 -12.664 -16.969 1 92.88 101 GLU A C 1
ATOM 783 O O . GLU A 1 101 ? 1.218 -13.07 -16.844 1 92.88 101 GLU A O 1
ATOM 788 N N . ARG A 1 102 ? -0.25 -11.68 -17.719 1 92.12 102 ARG A N 1
ATOM 789 C CA . ARG A 1 102 ? 0.774 -10.922 -18.438 1 92.12 102 ARG A CA 1
ATOM 790 C C . ARG A 1 102 ? 1.716 -10.219 -17.469 1 92.12 102 ARG A C 1
ATOM 792 O O . ARG A 1 102 ? 2.936 -10.258 -17.641 1 92.12 102 ARG A O 1
ATOM 799 N N . ILE A 1 103 ? 1.194 -9.594 -16.484 1 93.38 103 ILE A N 1
ATOM 800 C CA . ILE A 1 103 ? 1.99 -8.914 -15.461 1 93.38 103 ILE A CA 1
ATOM 801 C C . ILE A 1 103 ? 2.92 -9.922 -14.789 1 93.38 103 ILE A C 1
ATOM 803 O O . ILE A 1 103 ? 4.094 -9.633 -14.555 1 93.38 103 ILE A O 1
ATOM 807 N N . GLN A 1 104 ? 2.328 -11.07 -14.531 1 94.06 104 GLN A N 1
ATOM 808 C CA . GLN A 1 104 ? 3.113 -12.141 -13.922 1 94.06 104 GLN A CA 1
ATOM 809 C C . GLN A 1 104 ? 4.234 -12.602 -14.852 1 94.06 104 GLN A C 1
ATOM 811 O O . GLN A 1 104 ? 5.379 -12.758 -14.422 1 94.06 104 GLN A O 1
ATOM 816 N N . ALA A 1 105 ? 3.9 -12.836 -16.047 1 93 105 ALA A N 1
ATOM 817 C CA . ALA A 1 105 ? 4.875 -13.297 -17.031 1 93 105 ALA A CA 1
ATOM 818 C C . ALA A 1 105 ? 6.004 -12.289 -17.203 1 93 105 ALA A C 1
ATOM 820 O O . ALA A 1 105 ? 7.156 -12.672 -17.438 1 93 105 ALA A O 1
ATOM 821 N N . LEU A 1 106 ? 5.688 -11.047 -17.125 1 94.25 106 LEU A N 1
ATOM 822 C CA . LEU A 1 106 ? 6.668 -9.984 -17.312 1 94.25 106 LEU A CA 1
ATOM 823 C C . LEU A 1 106 ? 7.383 -9.672 -16 1 94.25 106 LEU A C 1
ATOM 825 O O . LEU A 1 106 ? 8.258 -8.805 -15.953 1 94.25 106 LEU A O 1
ATOM 829 N N . ARG A 1 107 ? 6.988 -10.359 -14.914 1 95.44 107 ARG A N 1
ATOM 830 C CA . ARG A 1 107 ? 7.605 -10.242 -13.602 1 95.44 107 ARG A CA 1
ATOM 831 C C . ARG A 1 107 ? 7.52 -8.812 -13.078 1 95.44 107 ARG A C 1
ATOM 833 O O . ARG A 1 107 ? 8.492 -8.281 -12.547 1 95.44 107 ARG A O 1
ATOM 840 N N . LEU A 1 108 ? 6.406 -8.219 -13.258 1 94.94 108 LEU A N 1
ATOM 841 C CA . LEU A 1 108 ? 6.191 -6.848 -12.805 1 94.94 108 LEU A CA 1
ATOM 842 C C . LEU A 1 108 ? 5.465 -6.832 -11.461 1 94.94 108 LEU A C 1
ATOM 844 O O . LEU A 1 108 ? 4.707 -7.754 -11.148 1 94.94 108 LEU A O 1
ATOM 848 N N . VAL A 1 109 ? 5.742 -5.836 -10.688 1 94.5 109 VAL A N 1
ATOM 849 C CA . VAL A 1 109 ? 5.066 -5.598 -9.422 1 94.5 109 VAL A CA 1
ATOM 850 C C . VAL A 1 109 ? 3.984 -4.535 -9.602 1 94.5 109 VAL A C 1
ATOM 852 O O . VAL A 1 109 ? 4.203 -3.529 -10.281 1 94.5 109 VAL A O 1
ATOM 855 N N . ILE A 1 110 ? 2.867 -4.785 -9.055 1 92.75 110 ILE A N 1
ATOM 856 C CA . ILE A 1 110 ? 1.815 -3.775 -9.031 1 92.75 110 ILE A CA 1
ATOM 857 C C . ILE A 1 110 ? 1.994 -2.869 -7.816 1 92.75 110 ILE A C 1
ATOM 859 O O . ILE A 1 110 ? 2.031 -3.346 -6.68 1 92.75 110 ILE A O 1
ATOM 863 N N . ASP A 1 111 ? 2.211 -1.631 -8.102 1 88.19 111 ASP A N 1
ATOM 864 C CA . ASP A 1 111 ? 2.184 -0.656 -7.012 1 88.19 111 ASP A CA 1
ATOM 865 C C . ASP A 1 111 ? 0.757 -0.421 -6.52 1 88.19 111 ASP A C 1
ATOM 867 O O . ASP A 1 111 ? -0.102 0.025 -7.281 1 88.19 111 ASP A O 1
ATOM 871 N N . ARG A 1 112 ? 0.574 -0.693 -5.32 1 82.88 112 ARG A N 1
ATOM 872 C CA . ARG A 1 112 ? -0.784 -0.69 -4.785 1 82.88 112 ARG A CA 1
ATOM 873 C C . ARG A 1 112 ? -1.041 0.56 -3.949 1 82.88 112 ARG A C 1
ATOM 875 O O . ARG A 1 112 ? -0.117 1.111 -3.348 1 82.88 112 ARG A O 1
ATOM 882 N N . PRO A 1 113 ? -2.326 1.027 -4.004 1 83.44 113 PRO A N 1
ATOM 883 C CA . PRO A 1 113 ? -3.521 0.38 -4.547 1 83.44 113 PRO A CA 1
ATOM 884 C C . PRO A 1 113 ? -3.758 0.714 -6.016 1 83.44 113 PRO A C 1
ATOM 886 O O . PRO A 1 113 ? -3.248 1.721 -6.516 1 83.44 113 PRO A O 1
ATOM 889 N N . ILE A 1 114 ? -4.469 -0.219 -6.699 1 87.75 114 ILE A N 1
ATOM 890 C CA . ILE A 1 114 ? -5.031 0.076 -8.008 1 87.75 114 ILE A CA 1
ATOM 891 C C . ILE A 1 114 ? -6.262 0.966 -7.855 1 87.75 114 ILE A C 1
ATOM 893 O O . ILE A 1 114 ? -7.098 0.733 -6.98 1 87.75 114 ILE A O 1
ATOM 897 N N . GLU A 1 115 ? -6.383 1.947 -8.68 1 83.38 115 GLU A N 1
ATOM 898 C CA . GLU A 1 115 ? -7.453 2.924 -8.508 1 83.38 115 GLU A CA 1
ATOM 899 C C . GLU A 1 115 ? -8.445 2.861 -9.664 1 83.38 115 GLU A C 1
ATOM 901 O O . GLU A 1 115 ? -8.055 2.855 -10.828 1 83.38 115 GLU A O 1
ATOM 906 N N . PHE A 1 116 ? -9.688 2.809 -9.227 1 81.44 116 PHE A N 1
ATOM 907 C CA . PHE A 1 116 ? -10.742 2.996 -10.211 1 81.44 116 PHE A CA 1
ATOM 908 C C . PHE A 1 116 ? -11.031 4.477 -10.422 1 81.44 116 PHE A C 1
ATOM 910 O O . PHE A 1 116 ? -11.086 5.246 -9.461 1 81.44 116 PHE A O 1
ATOM 917 N N . ARG A 1 117 ? -11.18 4.793 -11.617 1 73.56 117 ARG A N 1
ATOM 918 C CA . ARG A 1 117 ? -11.617 6.148 -11.938 1 73.56 117 ARG A CA 1
ATOM 919 C C . ARG A 1 117 ? -13.133 6.207 -12.125 1 73.56 117 ARG A C 1
ATOM 921 O O . ARG A 1 117 ? -13.781 5.172 -12.297 1 73.56 117 ARG A O 1
ATOM 928 N N . PRO A 1 118 ? -13.656 7.383 -12.055 1 69.62 118 PRO A N 1
ATOM 929 C CA . PRO A 1 118 ? -15.109 7.531 -12.18 1 69.62 118 PRO A CA 1
ATOM 930 C C . PRO A 1 118 ? -15.641 7.016 -13.516 1 69.62 118 PRO A C 1
ATOM 932 O O . PRO A 1 118 ? -16.781 6.562 -13.594 1 69.62 118 PRO A O 1
ATOM 935 N N . ASP A 1 119 ? -14.844 7.047 -14.562 1 74.75 119 ASP A N 1
ATOM 936 C CA . ASP A 1 119 ? -15.305 6.625 -15.883 1 74.75 119 ASP A CA 1
ATOM 937 C C . ASP A 1 119 ? -15.188 5.113 -16.047 1 74.75 119 ASP A C 1
ATOM 939 O O . ASP A 1 119 ? -15.438 4.582 -17.141 1 74.75 119 ASP A O 1
ATOM 943 N N . GLY A 1 120 ? -14.75 4.492 -15.016 1 78.69 120 GLY A N 1
ATOM 944 C CA . GLY A 1 120 ? -14.656 3.043 -15.031 1 78.69 120 GLY A CA 1
ATOM 945 C C . GLY A 1 120 ? -13.281 2.533 -15.414 1 78.69 120 GLY A C 1
ATOM 946 O O . GLY A 1 120 ? -13.031 1.326 -15.391 1 78.69 120 GLY A O 1
ATOM 947 N N . SER A 1 121 ? -12.438 3.412 -15.734 1 85.12 121 SER A N 1
ATOM 948 C CA . SER A 1 121 ? -11.078 2.992 -16.078 1 85.12 121 SER A CA 1
ATOM 949 C C . SER A 1 121 ? -10.25 2.727 -14.82 1 85.12 121 SER A C 1
ATOM 951 O O . SER A 1 121 ? -10.625 3.152 -13.727 1 85.12 121 SER A O 1
ATOM 953 N N . LEU A 1 122 ? -9.156 1.973 -15.055 1 88.31 122 LEU A N 1
ATOM 954 C CA . LEU A 1 122 ? -8.258 1.628 -13.961 1 88.31 122 LEU A CA 1
ATOM 955 C C . LEU A 1 122 ? -6.906 2.32 -14.125 1 88.31 122 LEU A C 1
ATOM 957 O O . LEU A 1 122 ? -6.348 2.346 -15.227 1 88.31 122 LEU A O 1
ATOM 961 N N . ARG A 1 123 ? -6.531 2.896 -13.109 1 86.38 123 ARG A N 1
ATOM 962 C CA . ARG A 1 123 ? -5.164 3.4 -13.062 1 86.38 123 ARG A CA 1
ATOM 963 C C . ARG A 1 123 ? -4.258 2.459 -12.273 1 86.38 123 ARG A C 1
ATOM 965 O O . ARG A 1 123 ? -4.523 2.168 -11.109 1 86.38 123 ARG A O 1
ATOM 972 N N . VAL A 1 124 ? -3.188 2.008 -12.914 1 89.75 124 VAL A N 1
ATOM 973 C CA . VAL A 1 124 ? -2.297 1.036 -12.297 1 89.75 124 VAL A CA 1
ATOM 974 C C . VAL A 1 124 ? -0.843 1.441 -12.531 1 89.75 124 VAL A C 1
ATOM 976 O O . VAL A 1 124 ? -0.487 1.896 -13.617 1 89.75 124 VAL A O 1
ATOM 979 N N . THR A 1 125 ? -0.078 1.426 -11.555 1 87.94 125 THR A N 1
ATOM 980 C CA . THR A 1 125 ? 1.364 1.623 -11.648 1 87.94 125 THR A CA 1
ATOM 981 C C . THR A 1 125 ? 2.104 0.294 -11.523 1 87.94 125 THR A C 1
ATOM 983 O O . THR A 1 125 ? 1.869 -0.462 -10.578 1 87.94 125 THR A O 1
ATOM 986 N N . LEU A 1 126 ? 2.936 -0.035 -12.469 1 92.25 126 LEU A N 1
ATOM 987 C CA . LEU A 1 126 ? 3.729 -1.259 -12.5 1 92.25 126 LEU A CA 1
ATOM 988 C C . LEU A 1 126 ? 5.215 -0.947 -12.359 1 92.25 126 LEU A C 1
ATOM 990 O O . LEU A 1 126 ? 5.703 0.042 -12.914 1 92.25 126 LEU A O 1
ATOM 994 N N . VAL A 1 127 ? 5.887 -1.778 -11.594 1 92.5 127 VAL A N 1
ATOM 995 C CA . VAL A 1 127 ? 7.297 -1.582 -11.281 1 92.5 127 VAL A CA 1
ATOM 996 C C . VAL A 1 127 ? 8.086 -2.842 -11.633 1 92.5 127 VAL A C 1
ATOM 998 O O . VAL A 1 127 ? 7.633 -3.959 -11.375 1 92.5 127 VAL A O 1
ATOM 1001 N N . GLY A 1 128 ? 9.219 -2.719 -12.203 1 92.94 128 GLY A N 1
ATOM 1002 C CA . GLY A 1 128 ? 10.109 -3.824 -12.531 1 92.94 128 GLY A CA 1
ATOM 1003 C C . GLY A 1 128 ? 11.352 -3.387 -13.281 1 92.94 128 GLY A C 1
ATOM 1004 O O . GLY A 1 128 ? 11.797 -2.246 -13.141 1 92.94 128 GLY A O 1
ATOM 1005 N N . ASP A 1 129 ? 11.992 -4.293 -13.883 1 91.06 129 ASP A N 1
ATOM 1006 C CA . ASP A 1 129 ? 13.172 -3.953 -14.672 1 91.06 129 ASP A CA 1
ATOM 1007 C C . ASP A 1 129 ? 12.781 -3.488 -16.078 1 91.06 129 ASP A C 1
ATOM 1009 O O . ASP A 1 129 ? 11.594 -3.479 -16.422 1 91.06 129 ASP A O 1
ATOM 1013 N N . GLU A 1 130 ? 13.734 -3.068 -16.797 1 87.31 130 GLU A N 1
ATOM 1014 C CA . GLU A 1 130 ? 13.508 -2.49 -18.109 1 87.31 130 GLU A CA 1
ATOM 1015 C C . GLU A 1 130 ? 12.82 -3.49 -19.031 1 87.31 130 GLU A C 1
ATOM 1017 O O . GLU A 1 130 ? 11.898 -3.127 -19.781 1 87.31 130 GLU A O 1
ATOM 1022 N N . ARG A 1 131 ? 13.25 -4.723 -19.016 1 88.25 131 ARG A N 1
ATOM 1023 C CA . ARG A 1 131 ? 12.68 -5.75 -19.891 1 88.25 131 ARG A CA 1
ATOM 1024 C C . ARG A 1 131 ? 11.195 -5.941 -19.625 1 88.25 131 ARG A C 1
ATOM 1026 O O . ARG A 1 131 ? 10.391 -6.016 -20.547 1 88.25 131 ARG A O 1
ATOM 1033 N N . GLY A 1 132 ? 10.859 -6.035 -18.391 1 90.56 132 GLY A N 1
ATOM 1034 C CA . GLY A 1 132 ? 9.461 -6.203 -18.031 1 90.56 132 GLY A CA 1
ATOM 1035 C C . GLY A 1 132 ? 8.594 -5.035 -18.453 1 90.56 132 GLY A C 1
ATOM 1036 O O . GLY A 1 132 ? 7.523 -5.23 -19.031 1 90.56 132 GLY A O 1
ATOM 1037 N N . VAL A 1 133 ? 9.016 -3.867 -18.188 1 88.31 133 VAL A N 1
ATOM 1038 C CA . VAL A 1 133 ? 8.227 -2.68 -18.484 1 88.31 133 VAL A CA 1
ATOM 1039 C C . VAL A 1 133 ? 8.07 -2.525 -20 1 88.31 133 VAL A C 1
ATOM 1041 O O . VAL A 1 133 ? 6.98 -2.209 -20.5 1 88.31 133 VAL A O 1
ATOM 1044 N N . LYS A 1 134 ? 9.055 -2.758 -20.719 1 85.44 134 LYS A N 1
ATOM 1045 C CA . LYS A 1 134 ? 9 -2.662 -22.172 1 85.44 134 LYS A CA 1
ATOM 1046 C C . LYS A 1 134 ? 8.07 -3.723 -22.75 1 85.44 134 LYS A C 1
ATOM 1048 O O . LYS A 1 134 ? 7.422 -3.494 -23.781 1 85.44 134 LYS A O 1
ATOM 1053 N N . GLY A 1 135 ? 8.008 -4.832 -22.156 1 89.06 135 GLY A N 1
ATOM 1054 C CA . GLY A 1 135 ? 7.191 -5.934 -22.625 1 89.06 135 GLY A CA 1
ATOM 1055 C C . GLY A 1 135 ? 5.703 -5.684 -22.469 1 89.06 135 GLY A C 1
ATOM 1056 O O . GLY A 1 135 ? 4.883 -6.383 -23.062 1 89.06 135 GLY A O 1
ATOM 1057 N N . LEU A 1 136 ? 5.383 -4.734 -21.594 1 85.69 136 LEU A N 1
ATOM 1058 C CA . LEU A 1 136 ? 3.986 -4.441 -21.297 1 85.69 136 LEU A CA 1
ATOM 1059 C C . LEU A 1 136 ? 3.23 -4.059 -22.562 1 85.69 136 LEU A C 1
ATOM 1061 O O . LEU A 1 136 ? 2.031 -4.328 -22.688 1 85.69 136 LEU A O 1
ATOM 1065 N N . PHE A 1 137 ? 3.889 -3.547 -23.438 1 78.88 137 PHE A N 1
ATOM 1066 C CA . PHE A 1 137 ? 3.234 -2.969 -24.609 1 78.88 137 PHE A CA 1
ATOM 1067 C C . PHE A 1 137 ? 3.053 -4.016 -25.703 1 78.88 137 PHE A C 1
ATOM 1069 O O . PHE A 1 137 ? 2.293 -3.807 -26.641 1 78.88 137 PHE A O 1
ATOM 1076 N N . ASP A 1 138 ? 3.678 -5.18 -25.312 1 80.19 138 ASP A N 1
ATOM 1077 C CA . ASP A 1 138 ? 3.533 -6.301 -26.234 1 80.19 138 ASP A CA 1
ATOM 1078 C C . ASP A 1 138 ? 2.455 -7.27 -25.766 1 80.19 138 ASP A C 1
ATOM 1080 O O . ASP A 1 138 ? 2.492 -7.73 -24.609 1 80.19 138 ASP A O 1
ATOM 1084 N N . GLY A 1 139 ? 1.233 -7.246 -26.344 1 74.75 139 GLY A N 1
ATOM 1085 C CA . GLY A 1 139 ? 0.321 -8.336 -26.031 1 74.75 139 GLY A CA 1
ATOM 1086 C C . GLY A 1 139 ? -0.854 -7.902 -25.188 1 74.75 139 GLY A C 1
ATOM 1087 O O . GLY A 1 139 ? -1.329 -8.664 -24.328 1 74.75 139 GLY A O 1
ATOM 1088 N N . ILE A 1 140 ? -1.19 -6.797 -25.125 1 75.38 140 ILE A N 1
ATOM 1089 C CA . ILE A 1 140 ? -2.395 -6.355 -24.422 1 75.38 140 ILE A CA 1
ATOM 1090 C C . ILE A 1 140 ? -3.629 -6.93 -25.125 1 75.38 140 ILE A C 1
ATOM 1092 O O . ILE A 1 140 ? -3.744 -6.875 -26.344 1 75.38 140 ILE A O 1
ATOM 1096 N N . PRO A 1 141 ? -4.398 -7.59 -24.25 1 77.81 141 PRO A N 1
ATOM 1097 C CA . PRO A 1 141 ? -5.621 -8.117 -24.859 1 77.81 141 PRO A CA 1
ATOM 1098 C C . PRO A 1 141 ? -6.355 -7.082 -25.719 1 77.81 141 PRO A C 1
ATOM 1100 O O . PRO A 1 141 ? -6.348 -5.895 -25.391 1 77.81 141 PRO A O 1
ATOM 1103 N N . GLU A 1 142 ? -7.055 -7.605 -26.672 1 77.88 142 GLU A N 1
ATOM 1104 C CA . GLU A 1 142 ? -7.793 -6.734 -27.578 1 77.88 142 GLU A CA 1
ATOM 1105 C C . GLU A 1 142 ? -8.914 -6.004 -26.859 1 77.88 142 GLU A C 1
ATOM 1107 O O . GLU A 1 142 ? -9.305 -4.898 -27.234 1 77.88 142 GLU A O 1
ATOM 1112 N N . SER A 1 143 ? -9.375 -6.547 -25.844 1 79.38 143 SER A N 1
ATOM 1113 C CA . SER A 1 143 ? -10.516 -6.008 -25.109 1 79.38 143 SER A CA 1
ATOM 1114 C C . SER A 1 143 ? -10.102 -4.879 -24.172 1 79.38 143 SER A C 1
ATOM 1116 O O . SER A 1 143 ? -10.945 -4.227 -23.562 1 79.38 143 SER A O 1
ATOM 1118 N N . VAL A 1 144 ? -8.805 -4.637 -24.094 1 86.62 144 VAL A N 1
ATOM 1119 C CA . VAL A 1 144 ? -8.32 -3.633 -23.156 1 86.62 144 VAL A CA 1
ATOM 1120 C C . VAL A 1 144 ? -7.535 -2.559 -23.906 1 86.62 144 VAL A C 1
ATOM 1122 O O . VAL A 1 144 ? -6.699 -2.871 -24.75 1 86.62 144 VAL A O 1
ATOM 1125 N N . SER A 1 145 ? -7.953 -1.379 -23.688 1 86.75 145 SER A N 1
ATOM 1126 C CA . SER A 1 145 ? -7.156 -0.252 -24.172 1 86.75 145 SER A CA 1
ATOM 1127 C C . SER A 1 145 ? -6.227 0.264 -23.078 1 86.75 145 SER A C 1
ATOM 1129 O O . SER A 1 145 ? -6.609 0.336 -21.906 1 86.75 145 SER A O 1
ATOM 1131 N N . LEU A 1 146 ? -4.992 0.557 -23.484 1 86.44 146 LEU A N 1
ATOM 1132 C CA . LEU A 1 146 ? -3.979 0.988 -22.531 1 86.44 146 LEU A CA 1
ATOM 1133 C C . LEU A 1 146 ? -3.412 2.35 -22.922 1 86.44 146 LEU A C 1
ATOM 1135 O O . LEU A 1 146 ? -3.16 2.611 -24.094 1 86.44 146 LEU A O 1
ATOM 1139 N N . GLU A 1 147 ? -3.348 3.232 -22 1 84.25 147 GLU A N 1
ATOM 1140 C CA . GLU A 1 147 ? -2.691 4.527 -22.172 1 84.25 147 GLU A CA 1
ATOM 1141 C C . GLU A 1 147 ? -1.601 4.723 -21.109 1 84.25 147 GLU A C 1
ATOM 1143 O O . GLU A 1 147 ? -1.822 4.477 -19.922 1 84.25 147 GLU A O 1
ATOM 1148 N N . ILE A 1 148 ? -0.427 5.156 -21.625 1 81.06 148 ILE A N 1
ATOM 1149 C CA . ILE A 1 148 ? 0.67 5.438 -20.719 1 81.06 148 ILE A CA 1
ATOM 1150 C C . ILE A 1 148 ? 0.5 6.836 -20.125 1 81.06 148 ILE A C 1
ATOM 1152 O O . ILE A 1 148 ? 0.429 7.824 -20.859 1 81.06 148 ILE A O 1
ATOM 1156 N N . GLU A 1 149 ? 0.376 6.941 -18.844 1 74.81 149 GLU A N 1
ATOM 1157 C CA . GLU A 1 149 ? 0.274 8.234 -18.188 1 74.81 149 GLU A CA 1
ATOM 1158 C C . GLU A 1 149 ? 1.654 8.797 -17.859 1 74.81 149 GLU A C 1
ATOM 1160 O O . GLU A 1 149 ? 1.916 9.984 -18.062 1 74.81 149 GLU A O 1
ATOM 1165 N N . ARG A 1 150 ? 2.396 8.07 -17.188 1 71.81 150 ARG A N 1
ATOM 1166 C CA . ARG A 1 150 ? 3.693 8.531 -16.703 1 71.81 150 ARG A CA 1
ATOM 1167 C C . ARG A 1 150 ? 4.707 7.395 -16.672 1 71.81 150 ARG A C 1
ATOM 1169 O O . ARG A 1 150 ? 4.367 6.262 -16.312 1 71.81 150 ARG A O 1
ATOM 1176 N N . THR A 1 151 ? 5.867 7.797 -17.344 1 67.25 151 THR A N 1
ATOM 1177 C CA . THR A 1 151 ? 7.02 6.918 -17.188 1 67.25 151 THR A CA 1
ATOM 1178 C C . THR A 1 151 ? 8.156 7.645 -16.469 1 67.25 151 THR A C 1
ATOM 1180 O O . THR A 1 151 ? 8.188 8.875 -16.422 1 67.25 151 THR A O 1
ATOM 1183 N N . GLY A 1 152 ? 8.773 7.07 -15.578 1 61 152 GLY A N 1
ATOM 1184 C CA . GLY A 1 152 ? 9.938 7.711 -14.992 1 61 152 GLY A CA 1
ATOM 1185 C C . GLY A 1 152 ? 10.398 7.039 -13.711 1 61 152 GLY A C 1
ATOM 1186 O O . GLY A 1 152 ? 10.328 5.816 -13.586 1 61 152 GLY A O 1
ATOM 1187 N N . ASP A 1 153 ? 10.969 8 -12.875 1 56.88 153 ASP A N 1
ATOM 1188 C CA . ASP A 1 153 ? 11.555 7.543 -11.617 1 56.88 153 ASP A CA 1
ATOM 1189 C C . ASP A 1 153 ? 10.477 7.109 -10.633 1 56.88 153 ASP A C 1
ATOM 1191 O O . ASP A 1 153 ? 9.492 7.824 -10.43 1 56.88 153 ASP A O 1
ATOM 1195 N N . TYR A 1 154 ? 10.516 5.832 -10.258 1 58.62 154 TYR A N 1
ATOM 1196 C CA . TYR A 1 154 ? 9.516 5.215 -9.391 1 58.62 154 TYR A CA 1
ATOM 1197 C C . TYR A 1 154 ? 9.664 5.691 -7.953 1 58.62 154 TYR A C 1
ATOM 1199 O O . TYR A 1 154 ? 10.773 5.73 -7.418 1 58.62 154 TYR A O 1
ATOM 1207 N N . GLU A 1 155 ? 8.609 6.344 -7.34 1 56.59 155 GLU A N 1
ATOM 1208 C CA . GLU A 1 155 ? 8.5 6.473 -5.887 1 56.59 155 GLU A CA 1
ATOM 1209 C C . GLU A 1 155 ? 7.32 5.676 -5.344 1 56.59 155 GLU A C 1
ATOM 1211 O O . GLU A 1 155 ? 6.184 5.863 -5.781 1 56.59 155 GLU A O 1
ATOM 1216 N N . PRO A 1 156 ? 7.586 4.586 -4.488 1 55.91 156 PRO A N 1
ATOM 1217 C CA . PRO A 1 156 ? 6.473 3.807 -3.938 1 55.91 156 PRO A CA 1
ATOM 1218 C C . PRO A 1 156 ? 5.453 4.676 -3.203 1 55.91 156 PRO A C 1
ATOM 1220 O O . PRO A 1 156 ? 5.801 5.738 -2.684 1 55.91 156 PRO A O 1
ATOM 1223 N N . ARG A 1 157 ? 4.129 4.434 -3.129 1 52.06 157 ARG A N 1
ATOM 1224 C CA . ARG A 1 157 ? 2.959 5.215 -2.742 1 52.06 157 ARG A CA 1
ATOM 1225 C C . ARG A 1 157 ? 3.072 5.695 -1.299 1 52.06 157 ARG A C 1
ATOM 1227 O O . ARG A 1 157 ? 2.805 6.859 -1.004 1 52.06 157 ARG A O 1
ATOM 1234 N N . PRO A 1 158 ? 2.975 4.68 -0.131 1 50.44 158 PRO A N 1
ATOM 1235 C CA . PRO A 1 158 ? 2.963 5.41 1.141 1 50.44 158 PRO A CA 1
ATOM 1236 C C . PRO A 1 158 ? 3.977 6.551 1.177 1 50.44 158 PRO A C 1
ATOM 1238 O O . PRO A 1 158 ? 3.703 7.605 1.753 1 50.44 158 PRO A O 1
ATOM 1241 N N . ASN A 1 159 ? 5.098 6.281 0.518 1 52.91 159 ASN A N 1
ATOM 1242 C CA . ASN A 1 159 ? 6.152 7.285 0.418 1 52.91 159 ASN A CA 1
ATOM 1243 C C . ASN A 1 159 ? 5.84 8.32 -0.658 1 52.91 159 ASN A C 1
ATOM 1245 O O . ASN A 1 159 ? 6.535 9.328 -0.774 1 52.91 159 ASN A O 1
ATOM 1249 N N . ARG A 1 160 ? 4.637 7.961 -1.05 1 55.16 160 ARG A N 1
ATOM 1250 C CA . ARG A 1 160 ? 4.336 8.828 -2.184 1 55.16 160 ARG A CA 1
ATOM 1251 C C . ARG A 1 160 ? 3.945 10.227 -1.715 1 55.16 160 ARG A C 1
ATOM 1253 O O . ARG A 1 160 ? 4.305 11.227 -2.344 1 55.16 160 ARG A O 1
ATOM 1260 N N . ILE A 1 161 ? 3.221 10.07 -0.476 1 61.91 161 ILE A N 1
ATOM 1261 C CA . ILE A 1 161 ? 2.812 11.406 -0.034 1 61.91 161 ILE A CA 1
ATOM 1262 C C . ILE A 1 161 ? 4.047 12.242 0.288 1 61.91 161 ILE A C 1
ATOM 1264 O O . ILE A 1 161 ? 4.18 13.367 -0.185 1 61.91 161 ILE A O 1
ATOM 1268 N N . TYR A 1 162 ? 5.012 11.625 0.938 1 68.56 162 TYR A N 1
ATOM 1269 C CA . TYR A 1 162 ? 6.242 12.32 1.29 1 68.56 162 TYR A CA 1
ATOM 1270 C C . TYR A 1 162 ? 7.086 12.602 0.052 1 68.56 162 TYR A C 1
ATOM 1272 O O . TYR A 1 162 ? 7.664 13.68 -0.083 1 68.56 162 TYR A O 1
ATOM 1280 N N . ALA A 1 163 ? 7.047 11.703 -0.809 1 61 163 ALA A N 1
ATOM 1281 C CA . ALA A 1 163 ? 7.84 11.82 -2.029 1 61 163 ALA A CA 1
ATOM 1282 C C . ALA A 1 163 ? 7.277 12.898 -2.947 1 61 163 ALA A C 1
ATOM 1284 O O . ALA A 1 163 ? 7.996 13.445 -3.787 1 61 163 ALA A O 1
ATOM 1285 N N . SER A 1 164 ? 5.988 13.117 -2.77 1 64.81 164 SER A N 1
ATOM 1286 C CA . SER A 1 164 ? 5.352 14.117 -3.621 1 64.81 164 SER A CA 1
ATOM 1287 C C . SER A 1 164 ? 5.711 15.531 -3.176 1 64.81 164 SER A C 1
ATOM 1289 O O . SER A 1 164 ? 5.508 16.5 -3.918 1 64.81 164 SER A O 1
ATOM 1291 N N . LEU A 1 165 ? 6.27 15.68 -1.968 1 76.12 165 LEU A N 1
ATOM 1292 C CA . LEU A 1 165 ? 6.711 16.984 -1.467 1 76.12 165 LEU A CA 1
ATOM 1293 C C . LEU A 1 165 ? 7.996 17.422 -2.158 1 76.12 165 LEU A C 1
ATOM 1295 O O . LEU A 1 165 ? 8.828 16.578 -2.525 1 76.12 165 LEU A O 1
ATOM 1299 N N . THR A 1 166 ? 8.062 18.688 -2.463 1 75.56 166 THR A N 1
ATOM 1300 C CA . THR A 1 166 ? 9.312 19.234 -2.99 1 75.56 166 THR A CA 1
ATOM 1301 C C . THR A 1 166 ? 10.445 19.078 -1.974 1 75.56 166 THR A C 1
ATOM 1303 O O . THR A 1 166 ? 10.188 18.844 -0.792 1 75.56 166 THR A O 1
ATOM 1306 N N . ASP A 1 167 ? 11.656 19.312 -2.424 1 76.75 167 ASP A N 1
ATOM 1307 C CA . ASP A 1 167 ? 12.812 19.234 -1.535 1 76.75 167 ASP A CA 1
ATOM 1308 C C . ASP A 1 167 ? 12.68 20.203 -0.365 1 76.75 167 ASP A C 1
ATOM 1310 O O . ASP A 1 167 ? 12.93 19.844 0.785 1 76.75 167 ASP A O 1
ATOM 1314 N N . ARG A 1 168 ? 12.266 21.359 -0.763 1 84.88 168 ARG A N 1
ATOM 1315 C CA . ARG A 1 168 ? 12.133 22.391 0.26 1 84.88 168 ARG A CA 1
ATOM 1316 C C . ARG A 1 168 ? 11.039 22.031 1.261 1 84.88 168 ARG A C 1
ATOM 1318 O O . ARG A 1 168 ? 11.211 22.219 2.467 1 84.88 168 ARG A O 1
ATOM 1325 N N . GLN A 1 169 ? 9.938 21.453 0.766 1 87.69 169 GLN A N 1
ATOM 1326 C CA . GLN A 1 169 ? 8.844 21.031 1.631 1 87.69 169 GLN A CA 1
ATOM 1327 C C . GLN A 1 169 ? 9.281 19.906 2.557 1 87.69 169 GLN A C 1
ATOM 1329 O O . GLN A 1 169 ? 8.961 19.906 3.746 1 87.69 169 GLN A O 1
ATOM 1334 N N . ARG A 1 170 ? 10.008 19.016 2.035 1 85.56 170 ARG A N 1
ATOM 1335 C CA . ARG A 1 170 ? 10.5 17.906 2.846 1 85.56 170 ARG A CA 1
ATOM 1336 C C . ARG A 1 170 ? 11.445 18.406 3.932 1 85.56 170 ARG A C 1
ATOM 1338 O O . ARG A 1 170 ? 11.367 17.969 5.082 1 85.56 170 ARG A O 1
ATOM 1345 N N . GLU A 1 171 ? 12.336 19.266 3.516 1 88.5 171 GLU A N 1
ATOM 1346 C CA . GLU A 1 171 ? 13.273 19.844 4.469 1 88.5 171 GLU A CA 1
ATOM 1347 C C . GLU A 1 171 ? 12.547 20.516 5.621 1 88.5 171 GLU A C 1
ATOM 1349 O O . GLU A 1 171 ? 12.867 20.281 6.789 1 88.5 171 GLU A O 1
ATOM 1354 N N . ILE A 1 172 ? 11.648 21.328 5.289 1 93.56 172 ILE A N 1
ATOM 1355 C CA . ILE A 1 172 ? 10.906 22.078 6.289 1 93.56 172 ILE A CA 1
ATOM 1356 C C . ILE A 1 172 ? 10.102 21.125 7.168 1 93.56 172 ILE A C 1
ATOM 1358 O O . ILE A 1 172 ? 10.086 21.266 8.391 1 93.56 172 ILE A O 1
ATOM 1362 N N . LEU A 1 173 ? 9.445 20.125 6.531 1 92.56 173 LEU A N 1
ATOM 1363 C CA . LEU A 1 173 ? 8.641 19.172 7.285 1 92.56 173 LEU A CA 1
ATOM 1364 C C . LEU A 1 173 ? 9.516 18.375 8.25 1 92.56 173 LEU A C 1
ATOM 1366 O O . LEU A 1 173 ? 9.172 18.219 9.422 1 92.56 173 LEU A O 1
ATOM 1370 N N . ARG A 1 174 ? 10.617 17.906 7.793 1 88.44 174 ARG A N 1
ATOM 1371 C CA . ARG A 1 174 ? 11.531 17.141 8.633 1 88.44 174 ARG A CA 1
ATOM 1372 C C . ARG A 1 174 ? 12.031 17.984 9.805 1 88.44 174 ARG A C 1
ATOM 1374 O O . ARG A 1 174 ? 12.07 17.516 10.945 1 88.44 174 ARG A O 1
ATOM 1381 N N . THR A 1 175 ? 12.453 19.188 9.531 1 92.94 175 THR A N 1
ATOM 1382 C CA . THR A 1 175 ? 12.914 20.078 10.578 1 92.94 175 THR A CA 1
ATOM 1383 C C . THR A 1 175 ? 11.812 20.328 11.602 1 92.94 175 THR A C 1
ATOM 1385 O O . THR A 1 175 ? 12.062 20.328 12.812 1 92.94 175 THR A O 1
ATOM 1388 N N . ALA A 1 176 ? 10.602 20.594 11.109 1 95 176 ALA A N 1
ATOM 1389 C CA . ALA A 1 176 ? 9.461 20.812 11.992 1 95 176 ALA A CA 1
ATOM 1390 C C . ALA A 1 176 ? 9.242 19.609 12.906 1 95 176 ALA A C 1
ATOM 1392 O O . ALA A 1 176 ? 8.992 19.781 14.102 1 95 176 ALA A O 1
ATOM 1393 N N . VAL A 1 177 ? 9.336 18.422 12.336 1 91.25 177 VAL A N 1
ATOM 1394 C CA . VAL A 1 177 ? 9.141 17.203 13.102 1 91.25 177 VAL A CA 1
ATOM 1395 C C . VAL A 1 177 ? 10.266 17.047 14.125 1 91.25 177 VAL A C 1
ATOM 1397 O O . VAL A 1 177 ? 10.008 16.797 15.305 1 91.25 177 VAL A O 1
ATOM 1400 N N . ASP A 1 178 ? 11.469 17.266 13.695 1 90.44 178 ASP A N 1
ATOM 1401 C CA . ASP A 1 178 ? 12.648 17.094 14.539 1 90.44 178 ASP A CA 1
ATOM 1402 C C . ASP A 1 178 ? 12.617 18.062 15.719 1 90.44 178 ASP A C 1
ATOM 1404 O O . ASP A 1 178 ? 13.008 17.703 16.844 1 90.44 178 ASP A O 1
ATOM 1408 N N . LEU A 1 179 ? 12.141 19.25 15.438 1 93.69 179 LEU A N 1
ATOM 1409 C CA . LEU A 1 179 ? 12.148 20.281 16.469 1 93.69 179 LEU A CA 1
ATOM 1410 C C . LEU A 1 179 ? 10.891 20.203 17.328 1 93.69 179 LEU A C 1
ATOM 1412 O O . LEU A 1 179 ? 10.758 20.938 18.297 1 93.69 179 LEU A O 1
ATOM 1416 N N . GLY A 1 180 ? 10.016 19.266 16.906 1 93.19 180 GLY A N 1
ATOM 1417 C CA . GLY A 1 180 ? 8.883 18.953 17.766 1 93.19 180 GLY A CA 1
ATOM 1418 C C . GLY A 1 180 ? 7.664 19.812 17.469 1 93.19 180 GLY A C 1
ATOM 1419 O O . GLY A 1 180 ? 6.887 20.125 18.375 1 93.19 180 GLY A O 1
ATOM 1420 N N . TYR A 1 181 ? 7.516 20.422 16.297 1 94.31 181 TYR A N 1
ATOM 1421 C CA . TYR A 1 181 ? 6.336 21.203 15.93 1 94.31 181 TYR A CA 1
ATOM 1422 C C . TYR A 1 181 ? 5.07 20.359 16.062 1 94.31 181 TYR A C 1
ATOM 1424 O O . TYR A 1 181 ? 4.008 20.891 16.422 1 94.31 181 TYR A O 1
ATOM 1432 N N . TYR A 1 182 ? 5.152 19.078 15.758 1 92.88 182 TYR A N 1
ATOM 1433 C CA . TYR A 1 182 ? 3.984 18.203 15.766 1 92.88 182 TYR A CA 1
ATOM 1434 C C . TYR A 1 182 ? 3.916 17.391 17.047 1 92.88 182 TYR A C 1
ATOM 1436 O O . TYR A 1 182 ? 3.102 16.469 17.172 1 92.88 182 TYR A O 1
ATOM 1444 N N . ARG A 1 183 ? 4.762 17.719 17.938 1 88.44 183 ARG A N 1
ATOM 1445 C CA . ARG A 1 183 ? 4.66 17.094 19.266 1 88.44 183 ARG A CA 1
ATOM 1446 C C . ARG A 1 183 ? 3.568 17.75 20.094 1 88.44 183 ARG A C 1
ATOM 1448 O O . ARG A 1 183 ? 3.1 18.844 19.766 1 88.44 183 ARG A O 1
ATOM 1455 N N . ARG A 1 184 ? 3.105 17.047 21.094 1 82.25 184 ARG A N 1
ATOM 1456 C CA . ARG A 1 184 ? 2.098 17.547 22.031 1 82.25 184 ARG A CA 1
ATOM 1457 C C . ARG A 1 184 ? 2.596 17.469 23.469 1 82.25 184 ARG A C 1
ATOM 1459 O O . ARG A 1 184 ? 2.695 16.375 24.031 1 82.25 184 ARG A O 1
ATOM 1466 N N . PRO A 1 185 ? 2.826 18.594 24.078 1 86.44 185 PRO A N 1
ATOM 1467 C CA . PRO A 1 185 ? 2.682 19.953 23.578 1 86.44 185 PRO A CA 1
ATOM 1468 C C . PRO A 1 185 ? 3.734 20.312 22.531 1 86.44 185 PRO A C 1
ATOM 1470 O O . PRO A 1 185 ? 4.75 19.625 22.406 1 86.44 185 PRO A O 1
ATOM 1473 N N . ARG A 1 186 ? 3.398 21.375 21.672 1 88.25 186 ARG A N 1
ATOM 1474 C CA . ARG A 1 186 ? 4.316 21.859 20.656 1 88.25 186 ARG A CA 1
ATOM 1475 C C . ARG A 1 186 ? 5.621 22.359 21.266 1 88.25 186 ARG A C 1
ATOM 1477 O O . ARG A 1 186 ? 5.613 23.078 22.266 1 88.25 186 ARG A O 1
ATOM 1484 N N . GLU A 1 187 ? 6.727 22.016 20.672 1 92.94 187 GLU A N 1
ATOM 1485 C CA . GLU A 1 187 ? 8.031 22.281 21.281 1 92.94 187 GLU A CA 1
ATOM 1486 C C . GLU A 1 187 ? 8.82 23.297 20.469 1 92.94 187 GLU A C 1
ATOM 1488 O O . GLU A 1 187 ? 9.977 23.594 20.797 1 92.94 187 GLU A O 1
ATOM 1493 N N . THR A 1 188 ? 8.297 23.703 19.406 1 93.75 188 THR A N 1
ATOM 1494 C CA . THR A 1 188 ? 9 24.641 18.547 1 93.75 188 THR A CA 1
ATOM 1495 C C . THR A 1 188 ? 8.023 25.609 17.875 1 93.75 188 THR A C 1
ATOM 1497 O O . THR A 1 188 ? 6.812 25.531 18.109 1 93.75 188 THR A O 1
ATOM 1500 N N . SER A 1 189 ? 8.5 26.609 17.219 1 93.81 189 SER A N 1
ATOM 1501 C CA . SER A 1 189 ? 7.703 27.625 16.516 1 93.81 189 SER A CA 1
ATOM 1502 C C . SER A 1 189 ? 8.172 27.781 15.07 1 93.81 189 SER A C 1
ATOM 1504 O O . SER A 1 189 ? 9.227 27.266 14.695 1 93.81 189 SER A O 1
ATOM 1506 N N . TYR A 1 190 ? 7.316 28.453 14.352 1 93.69 190 TYR A N 1
ATOM 1507 C CA . TYR A 1 190 ? 7.703 28.75 12.977 1 93.69 190 TYR A CA 1
ATOM 1508 C C . TYR A 1 190 ? 9.016 29.531 12.938 1 93.69 190 TYR A C 1
ATOM 1510 O O . TYR A 1 190 ? 9.852 29.297 12.055 1 93.69 190 TYR A O 1
ATOM 1518 N N . SER A 1 191 ? 9.164 30.453 13.914 1 95.44 191 SER A N 1
ATOM 1519 C CA . SER A 1 191 ? 10.367 31.281 13.961 1 95.44 191 SER A CA 1
ATOM 1520 C C . SER A 1 191 ? 11.609 30.438 14.188 1 95.44 191 SER A C 1
ATOM 1522 O O . SER A 1 191 ? 12.641 30.656 13.555 1 95.44 191 SER A O 1
ATOM 1524 N N . GLU A 1 192 ? 11.531 29.5 15.07 1 96.38 192 GLU A N 1
ATOM 1525 C CA . GLU A 1 192 ? 12.656 28.609 15.359 1 96.38 192 GLU A CA 1
ATOM 1526 C C . GLU A 1 192 ? 12.961 27.703 14.164 1 96.38 192 GLU A C 1
ATOM 1528 O O . GLU A 1 192 ? 14.125 27.453 13.859 1 96.38 192 GLU A O 1
ATOM 1533 N N . ILE A 1 193 ? 11.906 27.203 13.5 1 95.94 193 ILE A N 1
ATOM 1534 C CA . ILE A 1 193 ? 12.094 26.391 12.305 1 95.94 193 ILE A CA 1
ATOM 1535 C C . ILE A 1 193 ? 12.75 27.219 11.203 1 95.94 193 ILE A C 1
ATOM 1537 O O . ILE A 1 193 ? 13.664 26.75 10.531 1 95.94 193 ILE A O 1
ATOM 1541 N N . ALA A 1 194 ? 12.312 28.469 11.055 1 96.31 194 ALA A N 1
ATOM 1542 C CA . ALA A 1 194 ? 12.844 29.391 10.055 1 96.31 194 ALA A CA 1
ATOM 1543 C C . ALA A 1 194 ? 14.336 29.609 10.25 1 96.31 194 ALA A C 1
ATOM 1545 O O . ALA A 1 194 ? 15.102 29.641 9.281 1 96.31 194 ALA A O 1
ATOM 1546 N N . ALA A 1 195 ? 14.734 29.734 11.453 1 96 195 ALA A N 1
ATOM 1547 C CA . ALA A 1 195 ? 16.141 29.969 11.789 1 96 195 ALA A CA 1
ATOM 1548 C C . ALA A 1 195 ? 17 28.797 11.344 1 96 195 ALA A C 1
ATOM 1550 O O . ALA A 1 195 ? 18.156 28.969 10.938 1 96 195 ALA A O 1
ATOM 1551 N N . VAL A 1 196 ? 16.484 27.656 11.43 1 95.12 196 VAL A N 1
ATOM 1552 C CA . VAL A 1 196 ? 17.234 26.438 11.109 1 95.12 196 VAL A CA 1
ATOM 1553 C C . VAL A 1 196 ? 17.281 26.25 9.594 1 95.12 196 VAL A C 1
ATOM 1555 O O . VAL A 1 196 ? 18.344 25.922 9.047 1 95.12 196 VAL A O 1
ATOM 1558 N N . VAL A 1 197 ? 16.156 26.438 8.906 1 94.5 197 VAL A N 1
ATOM 1559 C CA . VAL A 1 197 ? 16.078 26.125 7.488 1 94.5 197 VAL A CA 1
ATOM 1560 C C . VAL A 1 197 ? 16.516 27.328 6.668 1 94.5 197 VAL A C 1
ATOM 1562 O O . VAL A 1 197 ? 16.75 27.219 5.461 1 94.5 197 VAL A O 1
ATOM 1565 N N . GLY A 1 198 ? 16.672 28.531 7.281 1 93.69 198 GLY A N 1
ATOM 1566 C CA . GLY A 1 198 ? 17.172 29.719 6.609 1 93.69 198 GLY A CA 1
ATOM 1567 C C . GLY A 1 198 ? 16.141 30.406 5.746 1 93.69 198 GLY A C 1
ATOM 1568 O O . GLY A 1 198 ? 16.391 30.688 4.574 1 93.69 198 GLY A O 1
ATOM 1569 N N . CYS A 1 199 ? 15.008 30.625 6.238 1 93.06 199 CYS A N 1
ATOM 1570 C CA . CYS A 1 199 ? 13.969 31.359 5.543 1 93.06 199 CYS A CA 1
ATOM 1571 C C . CYS A 1 199 ? 13.109 32.156 6.531 1 93.06 199 CYS A C 1
ATOM 1573 O O . CYS A 1 199 ? 13.422 32.219 7.723 1 93.06 199 CYS A O 1
ATOM 1575 N N . SER A 1 200 ? 12.234 32.844 6.055 1 95.25 200 SER A N 1
ATOM 1576 C CA . SER A 1 200 ? 11.398 33.656 6.93 1 95.25 200 SER A CA 1
ATOM 1577 C C . SER A 1 200 ? 10.328 32.812 7.617 1 95.25 200 SER A C 1
ATOM 1579 O O . SER A 1 200 ? 9.953 31.766 7.117 1 95.25 200 SER A O 1
ATOM 1581 N N . GLU A 1 201 ? 9.945 33.281 8.758 1 95.12 201 GLU A N 1
ATOM 1582 C CA . GLU A 1 201 ? 8.852 32.656 9.484 1 95.12 201 GLU A CA 1
ATOM 1583 C C . GLU A 1 201 ? 7.613 32.531 8.602 1 95.12 201 GLU A C 1
ATOM 1585 O O . GLU A 1 201 ? 6.938 31.5 8.633 1 95.12 201 GLU A O 1
ATOM 1590 N N . ALA A 1 202 ? 7.293 33.562 7.879 1 93.19 202 ALA A N 1
ATOM 1591 C CA . ALA A 1 202 ? 6.137 33.531 6.984 1 93.19 202 ALA A CA 1
ATOM 1592 C C . ALA A 1 202 ? 6.25 32.438 5.949 1 93.19 202 ALA A C 1
ATOM 1594 O O . ALA A 1 202 ? 5.262 31.75 5.645 1 93.19 202 ALA A O 1
ATOM 1595 N N . ASN A 1 203 ? 7.414 32.219 5.41 1 92.81 203 ASN A N 1
ATOM 1596 C CA . ASN A 1 203 ? 7.656 31.156 4.426 1 92.81 203 ASN A CA 1
ATOM 1597 C C . ASN A 1 203 ? 7.48 29.766 5.035 1 92.81 203 ASN A C 1
ATOM 1599 O O . ASN A 1 203 ? 6.914 28.875 4.402 1 92.81 203 ASN A O 1
ATOM 1603 N N . VAL A 1 204 ? 7.977 29.609 6.246 1 94.56 204 VAL A N 1
ATOM 1604 C CA . VAL A 1 204 ? 7.816 28.344 6.941 1 94.56 204 VAL A CA 1
ATOM 1605 C C . VAL A 1 204 ? 6.328 28.031 7.113 1 94.56 204 VAL A C 1
ATOM 1607 O O . VAL A 1 204 ? 5.883 26.922 6.809 1 94.56 204 VAL A O 1
ATOM 1610 N N . GLY A 1 205 ? 5.621 29.062 7.613 1 93.56 205 GLY A N 1
ATOM 1611 C CA . GLY A 1 205 ? 4.188 28.875 7.777 1 93.56 205 GLY A CA 1
ATOM 1612 C C . GLY A 1 205 ? 3.48 28.484 6.496 1 93.56 205 GLY A C 1
ATOM 1613 O O . GLY A 1 205 ? 2.641 27.578 6.5 1 93.56 205 GLY A O 1
ATOM 1614 N N . GLU A 1 206 ? 3.854 29.141 5.477 1 93.25 206 GLU A N 1
ATOM 1615 C CA . GLU A 1 206 ? 3.258 28.859 4.176 1 93.25 206 GLU A CA 1
ATOM 1616 C C . GLU A 1 206 ? 3.564 27.438 3.73 1 93.25 206 GLU A C 1
ATOM 1618 O O . GLU A 1 206 ? 2.682 26.719 3.244 1 93.25 206 GLU A O 1
ATOM 1623 N N . HIS A 1 207 ? 4.754 26.984 3.891 1 93.31 207 HIS A N 1
ATOM 1624 C CA . HIS A 1 207 ? 5.16 25.641 3.492 1 93.31 207 HIS A CA 1
ATOM 1625 C C . HIS A 1 207 ? 4.465 24.578 4.344 1 93.31 207 HIS A C 1
ATOM 1627 O O . HIS A 1 207 ? 4.004 23.562 3.82 1 93.31 207 HIS A O 1
ATOM 1633 N N . ILE A 1 208 ? 4.438 24.812 5.66 1 93.81 208 ILE A N 1
ATOM 1634 C CA . ILE A 1 208 ? 3.795 23.859 6.551 1 93.81 208 ILE A CA 1
ATOM 1635 C C . ILE A 1 208 ? 2.33 23.688 6.16 1 93.81 208 ILE A C 1
ATOM 1637 O O . ILE A 1 208 ? 1.831 22.562 6.074 1 93.81 208 ILE A O 1
ATOM 1641 N N . ARG A 1 209 ? 1.727 24.797 5.926 1 90.38 209 ARG A N 1
ATOM 1642 C CA . ARG A 1 209 ? 0.329 24.734 5.512 1 90.38 209 ARG A CA 1
ATOM 1643 C C . ARG A 1 209 ? 0.179 23.953 4.203 1 90.38 209 ARG A C 1
ATOM 1645 O O . ARG A 1 209 ? -0.739 23.156 4.055 1 90.38 209 ARG A O 1
ATOM 1652 N N . ARG A 1 210 ? 1.003 24.172 3.264 1 90.31 210 ARG A N 1
ATOM 1653 C CA . ARG A 1 210 ? 0.973 23.484 1.982 1 90.31 210 ARG A CA 1
ATOM 1654 C C . ARG A 1 210 ? 1.194 21.984 2.17 1 90.31 210 ARG A C 1
ATOM 1656 O O . ARG A 1 210 ? 0.503 21.156 1.559 1 90.31 210 ARG A O 1
ATOM 1663 N N . ILE A 1 211 ? 2.137 21.734 2.963 1 91.56 211 ILE A N 1
ATOM 1664 C CA . ILE A 1 211 ? 2.463 20.344 3.256 1 91.56 211 ILE A CA 1
ATOM 1665 C C . ILE A 1 211 ? 1.251 19.641 3.873 1 91.56 211 ILE A C 1
ATOM 1667 O O . ILE A 1 211 ? 0.848 18.562 3.424 1 91.56 211 ILE A O 1
ATOM 1671 N N . GLU A 1 212 ? 0.743 20.266 4.891 1 92.44 212 GLU A N 1
ATOM 1672 C CA . GLU A 1 212 ? -0.406 19.672 5.578 1 92.44 212 GLU A CA 1
ATOM 1673 C C . GLU A 1 212 ? -1.588 19.5 4.629 1 92.44 212 GLU A C 1
ATOM 1675 O O . GLU A 1 212 ? -2.303 18.5 4.695 1 92.44 212 GLU A O 1
ATOM 1680 N N . SER A 1 213 ? -1.764 20.469 3.762 1 88.19 213 SER A N 1
ATOM 1681 C CA . SER A 1 213 ? -2.807 20.375 2.748 1 88.19 213 SER A CA 1
ATOM 1682 C C . SER A 1 213 ? -2.598 19.141 1.862 1 88.19 213 SER A C 1
ATOM 1684 O O . SER A 1 213 ? -3.533 18.375 1.628 1 88.19 213 SER A O 1
ATOM 1686 N N . LYS A 1 214 ? -1.417 18.906 1.469 1 82 214 LYS A N 1
ATOM 1687 C CA . LYS A 1 214 ? -1.095 17.766 0.618 1 82 214 LYS A CA 1
ATOM 1688 C C . LYS A 1 214 ? -1.294 16.438 1.366 1 82 214 LYS A C 1
ATOM 1690 O O . LYS A 1 214 ? -1.814 15.477 0.805 1 82 214 LYS A O 1
ATOM 1695 N N . LEU A 1 215 ? -0.812 16.453 2.629 1 82.69 215 LEU A N 1
ATOM 1696 C CA . LEU A 1 215 ? -0.945 15.242 3.438 1 82.69 215 LEU A CA 1
ATOM 1697 C C . LEU A 1 215 ? -2.412 14.867 3.607 1 82.69 215 LEU A C 1
ATOM 1699 O O . LEU A 1 215 ? -2.789 13.711 3.391 1 82.69 215 LEU A O 1
ATOM 1703 N N . VAL A 1 216 ? -3.199 15.859 3.959 1 84.38 216 VAL A N 1
ATOM 1704 C CA . VAL A 1 216 ? -4.613 15.625 4.238 1 84.38 216 VAL A CA 1
ATOM 1705 C C . VAL A 1 216 ? -5.332 15.203 2.959 1 84.38 216 VAL A C 1
ATOM 1707 O O . VAL A 1 216 ? -6.168 14.297 2.977 1 84.38 216 VAL A O 1
ATOM 1710 N N . GLU A 1 217 ? -4.969 15.797 1.837 1 75.25 217 GLU A N 1
ATOM 1711 C CA . GLU A 1 217 ? -5.555 15.445 0.547 1 75.25 217 GLU A CA 1
ATOM 1712 C C . GLU A 1 217 ? -5.277 13.992 0.188 1 75.25 217 GLU A C 1
ATOM 1714 O O . GLU A 1 217 ? -6.117 13.328 -0.422 1 75.25 217 GLU A O 1
ATOM 1719 N N . ALA A 1 218 ? -4.137 13.609 0.587 1 69.38 218 ALA A N 1
ATOM 1720 C CA . ALA A 1 218 ? -3.713 12.25 0.24 1 69.38 218 ALA A CA 1
ATOM 1721 C C . ALA A 1 218 ? -4.344 11.227 1.174 1 69.38 218 ALA A C 1
ATOM 1723 O O . ALA A 1 218 ? -4.426 10.039 0.837 1 69.38 218 ALA A O 1
ATOM 1724 N N . ILE A 1 219 ? -4.703 11.688 2.328 1 71.25 219 ILE A N 1
ATOM 1725 C CA . ILE A 1 219 ? -5.094 10.742 3.365 1 71.25 219 ILE A CA 1
ATOM 1726 C C . ILE A 1 219 ? -6.617 10.68 3.457 1 71.25 219 ILE A C 1
ATOM 1728 O O . ILE A 1 219 ? -7.188 9.609 3.711 1 71.25 219 ILE A O 1
ATOM 1732 N N . VAL A 1 220 ? -7.289 11.867 3.334 1 69.12 220 VAL A N 1
ATOM 1733 C CA . VAL A 1 220 ? -8.734 11.938 3.51 1 69.12 220 VAL A CA 1
ATOM 1734 C C . VAL A 1 220 ? -9.438 11.453 2.24 1 69.12 220 VAL A C 1
ATOM 1736 O O . VAL A 1 220 ? -9.148 11.938 1.145 1 69.12 220 VAL A O 1
ATOM 1739 N N . PRO A 1 221 ? -10.188 10.383 2.312 1 59 221 PRO A N 1
ATOM 1740 C CA . PRO A 1 221 ? -10.891 9.859 1.141 1 59 221 PRO A CA 1
ATOM 1741 C C . PRO A 1 221 ? -11.859 10.867 0.531 1 59 221 PRO A C 1
ATOM 1743 O O . PRO A 1 221 ? -12.359 11.75 1.232 1 59 221 PRO A O 1
ATOM 1746 N N . MET B 1 1 ? -26.75 -16.453 1.342 1 39.09 1 MET B N 1
ATOM 1747 C CA . MET B 1 1 ? -25.5 -16.797 2.018 1 39.09 1 MET B CA 1
ATOM 1748 C C . MET B 1 1 ? -24.734 -15.531 2.428 1 39.09 1 MET B C 1
ATOM 1750 O O . MET B 1 1 ? -24.578 -14.617 1.622 1 39.09 1 MET B O 1
ATOM 1754 N N . VAL B 1 2 ? -24.797 -15.273 3.635 1 48.88 2 VAL B N 1
ATOM 1755 C CA . VAL B 1 2 ? -24.172 -14.086 4.211 1 48.88 2 VAL B CA 1
ATOM 1756 C C . VAL B 1 2 ? -22.688 -14.055 3.855 1 48.88 2 VAL B C 1
ATOM 1758 O O . VAL B 1 2 ? -22.031 -15.094 3.783 1 48.88 2 VAL B O 1
ATOM 1761 N N . ALA B 1 3 ? -22.219 -13 3.188 1 66.25 3 ALA B N 1
ATOM 1762 C CA . ALA B 1 3 ? -20.781 -12.852 2.977 1 66.25 3 ALA B CA 1
ATOM 1763 C C . ALA B 1 3 ? -20 -13.219 4.234 1 66.25 3 ALA B C 1
ATOM 1765 O O . ALA B 1 3 ? -20.406 -12.883 5.348 1 66.25 3 ALA B O 1
ATOM 1766 N N . ASP B 1 4 ? -19.188 -14.258 4.184 1 84.12 4 ASP B N 1
ATOM 1767 C CA . ASP B 1 4 ? -18.312 -14.633 5.289 1 84.12 4 ASP B CA 1
ATOM 1768 C C . ASP B 1 4 ? -17.562 -13.422 5.824 1 84.12 4 ASP B C 1
ATOM 1770 O O . ASP B 1 4 ? -17.328 -12.445 5.094 1 84.12 4 ASP B O 1
ATOM 1774 N N . PRO B 1 5 ? -17.344 -13.367 7.078 1 87.69 5 PRO B N 1
ATOM 1775 C CA . PRO B 1 5 ? -16.594 -12.25 7.637 1 87.69 5 PRO B CA 1
ATOM 1776 C C . PRO B 1 5 ? -15.141 -12.211 7.156 1 87.69 5 PRO B C 1
ATOM 1778 O O . PRO B 1 5 ? -14.516 -13.266 7 1 87.69 5 PRO B O 1
ATOM 1781 N N . LEU B 1 6 ? -14.75 -11.031 6.863 1 90.81 6 LEU B N 1
ATOM 1782 C CA . LEU B 1 6 ? -13.344 -10.82 6.543 1 90.81 6 LEU B CA 1
ATOM 1783 C C . LEU B 1 6 ? -12.484 -10.883 7.801 1 90.81 6 LEU B C 1
ATOM 1785 O O . LEU B 1 6 ? -12.836 -10.305 8.836 1 90.81 6 LEU B O 1
ATOM 1789 N N . ARG B 1 7 ? -11.375 -11.648 7.68 1 87.81 7 ARG B N 1
ATOM 1790 C CA . ARG B 1 7 ? -10.469 -11.82 8.812 1 87.81 7 ARG B CA 1
ATOM 1791 C C . ARG B 1 7 ? -9.07 -11.312 8.477 1 87.81 7 ARG B C 1
ATOM 1793 O O . ARG B 1 7 ? -8.672 -11.281 7.312 1 87.81 7 ARG B O 1
ATOM 1800 N N . PHE B 1 8 ? -8.43 -10.828 9.547 1 88.38 8 PHE B N 1
ATOM 1801 C CA . PHE B 1 8 ? -7.02 -10.477 9.391 1 88.38 8 PHE B CA 1
ATOM 1802 C C . PHE B 1 8 ? -6.215 -10.914 10.617 1 88.38 8 PHE B C 1
ATOM 1804 O O . PHE B 1 8 ? -6.773 -11.094 11.695 1 88.38 8 PHE B O 1
ATOM 1811 N N . VAL B 1 9 ? -4.977 -11.141 10.375 1 87.81 9 VAL B N 1
ATOM 1812 C CA . VAL B 1 9 ? -4.055 -11.461 11.461 1 87.81 9 VAL B CA 1
ATOM 1813 C C . VAL B 1 9 ? -2.719 -10.758 11.227 1 87.81 9 VAL B C 1
ATOM 1815 O O . VAL B 1 9 ? -2.225 -10.703 10.102 1 87.81 9 VAL B O 1
ATOM 1818 N N . THR B 1 10 ? -2.232 -10.133 12.242 1 86.81 10 THR B N 1
ATOM 1819 C CA . THR B 1 10 ? -0.881 -9.586 12.219 1 86.81 10 THR B CA 1
ATOM 1820 C C . THR B 1 10 ? 0.088 -10.508 12.953 1 86.81 10 THR B C 1
ATOM 18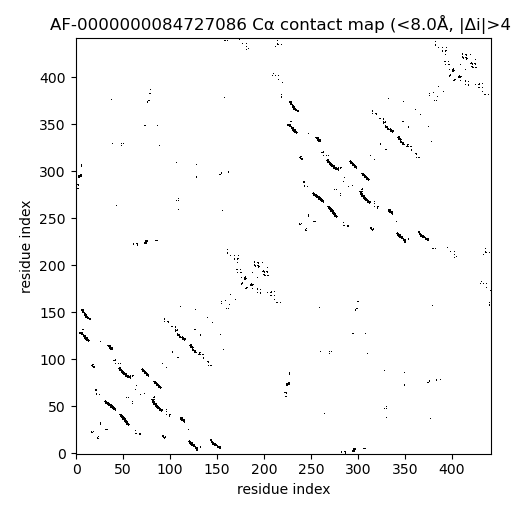22 O O . THR B 1 10 ? -0.145 -10.875 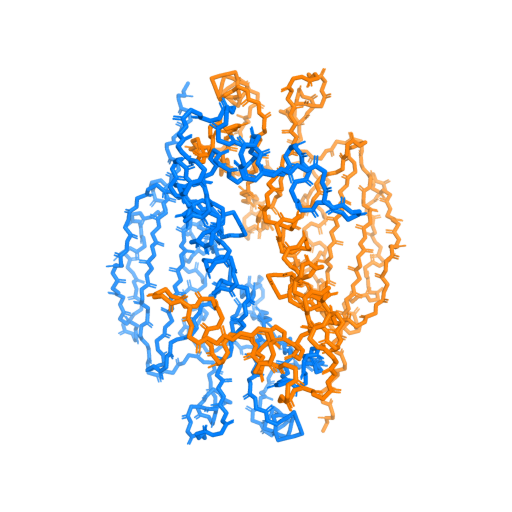14.109 1 86.81 10 THR B O 1
ATOM 1825 N N . LEU B 1 11 ? 1.133 -10.812 12.227 1 89 11 LEU B N 1
ATOM 1826 C CA . LEU B 1 11 ? 2.09 -11.781 12.75 1 89 11 LEU B CA 1
ATOM 1827 C C . LEU B 1 11 ? 3.482 -11.172 12.852 1 89 11 LEU B C 1
ATOM 1829 O O . LEU B 1 11 ? 3.85 -10.305 12.047 1 89 11 LEU B O 1
ATOM 1833 N N . THR B 1 12 ? 4.152 -11.586 13.844 1 87.75 12 THR B N 1
ATOM 1834 C CA . THR B 1 12 ? 5.598 -11.391 13.906 1 87.75 12 THR B CA 1
ATOM 1835 C C . THR B 1 12 ? 6.328 -12.695 13.594 1 87.75 12 THR B C 1
ATOM 1837 O O . THR B 1 12 ? 6.121 -13.703 14.266 1 87.75 12 THR B O 1
ATOM 1840 N N . LEU B 1 13 ? 7.121 -12.664 12.57 1 91.25 13 LEU B N 1
ATOM 1841 C CA . LEU B 1 13 ? 7.875 -13.836 12.133 1 91.25 13 LEU B CA 1
ATOM 1842 C C . LEU B 1 13 ? 9.359 -13.664 12.43 1 91.25 13 LEU B C 1
ATOM 1844 O O . LEU B 1 13 ? 9.938 -12.609 12.141 1 91.25 13 LEU B O 1
ATOM 1848 N N . THR B 1 14 ? 9.891 -14.656 12.992 1 89.75 14 THR B N 1
ATOM 1849 C CA . THR B 1 14 ? 11.328 -14.656 13.273 1 89.75 14 THR B CA 1
ATOM 1850 C C . THR B 1 14 ? 12.008 -15.844 12.609 1 89.75 14 THR B C 1
ATOM 1852 O O . THR B 1 14 ? 11.523 -16.984 12.695 1 89.75 14 THR B O 1
ATOM 1855 N N . ALA B 1 15 ? 12.992 -15.562 11.867 1 85 15 ALA B N 1
ATOM 1856 C CA . ALA B 1 15 ? 13.797 -16.594 11.227 1 85 15 ALA B CA 1
ATOM 1857 C C . ALA B 1 15 ? 15.289 -16.297 11.359 1 85 15 ALA B C 1
ATOM 1859 O O . ALA B 1 15 ? 15.68 -15.164 11.609 1 85 15 ALA B O 1
ATOM 1860 N N . GLU B 1 16 ? 16.062 -17.391 11.195 1 76.19 16 GLU B N 1
ATOM 1861 C CA . GLU B 1 16 ? 17.516 -17.203 11.266 1 76.19 16 GLU B CA 1
ATOM 1862 C C . GLU B 1 16 ? 18.016 -16.438 10.047 1 76.19 16 GLU B C 1
ATOM 1864 O O . GLU B 1 16 ? 18.891 -15.57 10.172 1 76.19 16 GLU B O 1
ATOM 1869 N N . GLU B 1 17 ? 17.516 -16.781 8.844 1 75.12 17 GLU B N 1
ATOM 1870 C CA . GLU B 1 17 ? 17.891 -16.125 7.605 1 75.12 17 GLU B CA 1
ATOM 1871 C C . GLU B 1 17 ? 16.672 -15.875 6.719 1 75.12 17 GLU B C 1
ATOM 1873 O O . GLU B 1 17 ? 15.875 -16.781 6.496 1 75.12 17 GLU B O 1
ATOM 1878 N N . TRP B 1 18 ? 16.422 -14.594 6.348 1 70.44 18 TRP B N 1
ATOM 1879 C CA . TRP B 1 18 ? 15.289 -14.289 5.492 1 70.44 18 TRP B CA 1
ATOM 1880 C C . TRP B 1 18 ? 15.695 -14.281 4.023 1 70.44 18 TRP B C 1
ATOM 1882 O O . TRP B 1 18 ? 15.078 -14.953 3.197 1 70.44 18 TRP B O 1
ATOM 1892 N N . LEU B 1 19 ? 16.547 -13.242 3.607 1 64.69 19 LEU B N 1
ATOM 1893 C CA . LEU B 1 19 ? 16.75 -12.961 2.189 1 64.69 19 LEU B CA 1
ATOM 1894 C C . LEU B 1 19 ? 18.125 -13.414 1.738 1 64.69 19 LEU B C 1
ATOM 1896 O O . LEU B 1 19 ? 18.609 -12.984 0.687 1 64.69 19 LEU B O 1
ATOM 1900 N N . GLY B 1 20 ? 18.719 -14.203 2.451 1 71.81 20 GLY B N 1
ATOM 1901 C CA . GLY B 1 20 ? 20.031 -14.672 2.016 1 71.81 20 GLY B CA 1
ATOM 1902 C C . GLY B 1 20 ? 21.172 -13.812 2.531 1 71.81 20 GLY B C 1
ATOM 1903 O O . GLY B 1 20 ? 21.031 -13.133 3.553 1 71.81 20 GLY B O 1
ATOM 1904 N N . GLU B 1 21 ? 22.281 -13.844 1.785 1 73.62 21 GLU B N 1
ATOM 1905 C CA . GLU B 1 21 ? 23.547 -13.266 2.238 1 73.62 21 GLU B CA 1
ATOM 1906 C C . GLU B 1 21 ? 23.438 -11.742 2.33 1 73.62 21 GLU B C 1
ATOM 1908 O O . GLU B 1 21 ? 23.922 -11.141 3.293 1 73.62 21 GLU B O 1
ATOM 1913 N N . PRO B 1 22 ? 22.781 -11.031 1.301 1 71.69 22 PRO B N 1
ATOM 1914 C CA . PRO B 1 22 ? 22.719 -9.57 1.407 1 71.69 22 PRO B CA 1
ATOM 1915 C C . PRO B 1 22 ? 22.047 -9.102 2.695 1 71.69 22 PRO B C 1
ATOM 1917 O O . PRO B 1 22 ? 22.469 -8.109 3.293 1 71.69 22 PRO B O 1
ATOM 1920 N N . ASP B 1 23 ? 21.031 -9.773 3.09 1 75.12 23 ASP B N 1
ATOM 1921 C CA . ASP B 1 23 ? 20.312 -9.383 4.297 1 75.12 23 ASP B CA 1
ATOM 1922 C C . ASP B 1 23 ? 21.203 -9.469 5.527 1 75.12 23 ASP B C 1
ATOM 1924 O O . ASP B 1 23 ? 21.156 -8.617 6.41 1 75.12 23 ASP B O 1
ATOM 1928 N N . GLN B 1 24 ? 21.984 -10.484 5.469 1 76.62 24 GLN B N 1
ATOM 1929 C CA . GLN B 1 24 ? 22.906 -10.648 6.59 1 76.62 24 GLN B CA 1
ATOM 1930 C C . GLN B 1 24 ? 23.891 -9.484 6.672 1 76.62 24 GLN B C 1
ATOM 1932 O O . GLN B 1 24 ? 24.188 -9 7.762 1 76.62 24 GLN B O 1
ATOM 1937 N N . HIS B 1 25 ? 24.344 -9.07 5.527 1 80.94 25 HIS B N 1
ATOM 1938 C CA . HIS B 1 25 ? 25.266 -7.953 5.504 1 80.94 25 HIS B CA 1
ATOM 1939 C C . HIS B 1 25 ? 24.609 -6.668 5.969 1 80.94 25 HIS B C 1
ATOM 1941 O O . HIS B 1 25 ? 25.219 -5.852 6.656 1 80.94 25 HIS B O 1
ATOM 1947 N N . VAL B 1 26 ? 23.391 -6.473 5.598 1 82 26 VAL B N 1
ATOM 1948 C CA . VAL B 1 26 ? 22.656 -5.285 6.008 1 82 26 VAL B CA 1
ATOM 1949 C C . VAL B 1 26 ? 22.438 -5.309 7.52 1 82 26 VAL B C 1
ATOM 1951 O O . VAL B 1 26 ? 22.609 -4.289 8.195 1 82 26 VAL B O 1
ATOM 1954 N N . PHE B 1 27 ? 22.188 -6.469 8.031 1 76.81 27 PHE B N 1
ATOM 1955 C CA . PHE B 1 27 ? 21.953 -6.586 9.461 1 76.81 27 PHE B CA 1
ATOM 1956 C C . PHE B 1 27 ? 23.25 -6.406 10.25 1 76.81 27 PHE B C 1
ATOM 1958 O O . PHE B 1 27 ? 23.234 -5.891 11.367 1 76.81 27 PHE B O 1
ATOM 1965 N N . ASP B 1 28 ? 24.312 -6.785 9.641 1 82.81 28 ASP B N 1
ATOM 1966 C CA . ASP B 1 28 ? 25.594 -6.754 10.328 1 82.81 28 ASP B CA 1
ATOM 1967 C C . ASP B 1 28 ? 26.203 -5.355 10.289 1 82.81 28 ASP B C 1
ATOM 1969 O O . ASP B 1 28 ? 27.125 -5.055 11.047 1 82.81 28 ASP B O 1
ATOM 1973 N N . ASP B 1 29 ? 25.766 -4.566 9.406 1 86 29 ASP B N 1
ATOM 1974 C CA . ASP B 1 29 ? 26.297 -3.213 9.258 1 86 29 ASP B CA 1
ATOM 1975 C C . ASP B 1 29 ? 25.375 -2.189 9.93 1 86 29 ASP B C 1
ATOM 1977 O O . ASP B 1 29 ? 24.25 -1.962 9.477 1 86 29 ASP B O 1
ATOM 1981 N N . PRO B 1 30 ? 25.828 -1.541 11.016 1 85.19 30 PRO B N 1
ATOM 1982 C CA . PRO B 1 30 ? 24.969 -0.61 11.773 1 85.19 30 PRO B CA 1
ATOM 1983 C C . PRO B 1 30 ? 24.578 0.621 10.953 1 85.19 30 PRO B C 1
ATOM 1985 O O . PRO B 1 30 ? 23.672 1.358 11.344 1 85.19 30 PRO B O 1
ATOM 1988 N N . GLU B 1 31 ? 25.25 0.851 9.883 1 88.62 31 GLU B N 1
ATOM 1989 C CA . GLU B 1 31 ? 24.953 2.014 9.047 1 88.62 31 GLU B CA 1
ATOM 1990 C C . GLU B 1 31 ? 23.859 1.7 8.031 1 88.62 31 GLU B C 1
ATOM 1992 O O . GLU B 1 31 ? 23.391 2.592 7.316 1 88.62 31 GLU B O 1
ATOM 1997 N N . LEU B 1 32 ? 23.562 0.46 7.965 1 89.38 32 LEU B N 1
ATOM 1998 C CA . LEU B 1 32 ? 22.547 0.03 7.008 1 89.38 32 LEU B CA 1
ATOM 1999 C C . LEU B 1 32 ? 21.328 -0.516 7.723 1 89.38 32 LEU B C 1
ATOM 2001 O O . LEU B 1 32 ? 21.422 -0.993 8.859 1 89.38 32 LEU B O 1
ATOM 2005 N N . ASP B 1 33 ? 20.156 -0.353 7.039 1 85.38 33 ASP B N 1
ATOM 2006 C CA . ASP B 1 33 ? 18.906 -0.868 7.598 1 85.38 33 ASP B CA 1
ATOM 2007 C C . ASP B 1 33 ? 17.969 -1.357 6.496 1 85.38 33 ASP B C 1
ATOM 2009 O O . ASP B 1 33 ? 18.016 -0.855 5.371 1 85.38 33 ASP B O 1
ATOM 2013 N N . HIS B 1 34 ? 17.172 -2.312 6.938 1 87.69 34 HIS B N 1
ATOM 2014 C CA . HIS B 1 34 ? 16.094 -2.725 6.047 1 87.69 34 HIS B CA 1
ATOM 2015 C C . HIS B 1 34 ? 14.898 -1.794 6.168 1 87.69 34 HIS B C 1
ATOM 2017 O O . HIS B 1 34 ? 14.445 -1.496 7.277 1 87.69 34 HIS B O 1
ATOM 2023 N N . GLY B 1 35 ? 14.445 -1.368 5.035 1 81.38 35 GLY B N 1
ATOM 2024 C CA . GLY B 1 35 ? 13.172 -0.68 4.988 1 81.38 35 GLY B CA 1
ATOM 2025 C C . GLY B 1 35 ? 12 -1.607 4.699 1 81.38 35 GLY B C 1
ATOM 2026 O O . GLY B 1 35 ? 12.125 -2.826 4.836 1 81.38 35 GLY B O 1
ATOM 2027 N N . PRO B 1 36 ? 10.898 -1.047 4.371 1 84.94 36 PRO B N 1
ATOM 2028 C CA . PRO B 1 36 ? 9.703 -1.851 4.117 1 84.94 36 PRO B CA 1
ATOM 2029 C C . PRO B 1 36 ? 9.836 -2.73 2.877 1 84.94 36 PRO B C 1
ATOM 2031 O O . PRO B 1 36 ? 10.57 -2.387 1.947 1 84.94 36 PRO B O 1
ATOM 2034 N N . VAL B 1 37 ? 9.188 -3.852 2.914 1 90.19 37 VAL B N 1
ATOM 2035 C CA . VAL B 1 37 ? 9 -4.703 1.745 1 90.19 37 VAL B CA 1
ATOM 2036 C C . VAL B 1 37 ? 7.629 -4.434 1.123 1 90.19 37 VAL B C 1
ATOM 2038 O O . VAL B 1 37 ? 6.598 -4.754 1.716 1 90.19 37 VAL B O 1
ATOM 2041 N N . TYR B 1 38 ? 7.637 -3.928 -0.01 1 88.38 38 TYR B N 1
ATOM 2042 C CA . TYR B 1 38 ? 6.414 -3.465 -0.654 1 88.38 38 TYR B CA 1
ATOM 2043 C C . TYR B 1 38 ? 5.727 -4.602 -1.403 1 88.38 38 TYR B C 1
ATOM 2045 O O . TYR B 1 38 ? 4.516 -4.562 -1.629 1 88.38 38 TYR B O 1
ATOM 2053 N N . ASP B 1 39 ? 6.52 -5.535 -1.827 1 92.81 39 ASP B N 1
ATOM 2054 C CA . ASP B 1 39 ? 5.957 -6.688 -2.525 1 92.81 39 ASP B CA 1
ATOM 2055 C C . ASP B 1 39 ? 6.84 -7.922 -2.354 1 92.81 39 ASP B C 1
ATOM 2057 O O . ASP B 1 39 ? 8.062 -7.805 -2.256 1 92.81 39 ASP B O 1
ATOM 2061 N N . ALA B 1 40 ? 6.277 -8.961 -2.264 1 93.62 40 ALA B N 1
ATOM 2062 C CA . ALA B 1 40 ? 6.895 -10.289 -2.295 1 93.62 40 ALA B CA 1
ATOM 2063 C C . ALA B 1 40 ? 5.945 -11.32 -2.885 1 93.62 40 ALA B C 1
ATOM 2065 O O . ALA B 1 40 ? 4.867 -11.57 -2.336 1 93.62 40 ALA B O 1
ATOM 2066 N N . ARG B 1 41 ? 6.395 -11.977 -3.939 1 93.88 41 ARG B N 1
ATOM 2067 C CA . ARG B 1 41 ? 5.477 -12.891 -4.613 1 93.88 41 ARG B CA 1
ATOM 2068 C C . ARG B 1 41 ? 6.219 -14.094 -5.172 1 93.88 41 ARG B C 1
ATOM 2070 O O . ARG B 1 41 ? 7.297 -13.953 -5.75 1 93.88 41 ARG B O 1
ATOM 2077 N N . LEU B 1 42 ? 5.613 -15.156 -4.977 1 94.88 42 LEU B N 1
ATOM 2078 C CA . LEU B 1 42 ? 6.086 -16.391 -5.574 1 94.88 42 LEU B CA 1
ATOM 2079 C C . LEU B 1 42 ? 5.504 -16.594 -6.973 1 94.88 42 LEU B C 1
ATOM 2081 O O . LEU B 1 42 ? 4.293 -16.484 -7.164 1 94.88 42 LEU B O 1
ATOM 2085 N N . LEU B 1 43 ? 6.375 -16.875 -7.938 1 94.62 43 LEU B N 1
ATOM 2086 C CA . LEU B 1 43 ? 5.957 -17.094 -9.32 1 94.62 43 LEU B CA 1
ATOM 2087 C C . LEU B 1 43 ? 5.77 -18.578 -9.602 1 94.62 43 LEU B C 1
ATOM 2089 O O . LEU B 1 43 ? 6.258 -19.422 -8.844 1 94.62 43 LEU B O 1
ATOM 2093 N N . PRO B 1 44 ? 5.043 -18.859 -10.625 1 91.5 44 PRO B N 1
ATOM 2094 C CA . PRO B 1 44 ? 4.766 -20.266 -10.953 1 91.5 44 PRO B CA 1
ATOM 2095 C C . PRO B 1 44 ? 6.039 -21.094 -11.156 1 91.5 44 PRO B C 1
ATOM 2097 O O . PRO B 1 44 ? 6.051 -22.297 -10.906 1 91.5 44 PRO B O 1
ATOM 2100 N N . ASP B 1 45 ? 7.082 -20.484 -11.562 1 92.38 45 ASP B N 1
ATOM 2101 C CA . ASP B 1 45 ? 8.305 -21.234 -11.852 1 92.38 45 ASP B CA 1
ATOM 2102 C C . ASP B 1 45 ? 9.148 -21.422 -10.586 1 92.38 45 ASP B C 1
ATOM 2104 O O . ASP B 1 45 ? 10.273 -21.906 -10.648 1 92.38 45 ASP B O 1
ATOM 2108 N N . GLY B 1 46 ? 8.641 -20.969 -9.539 1 91.75 46 GLY B N 1
ATOM 2109 C CA . GLY B 1 46 ? 9.297 -21.172 -8.258 1 91.75 46 GLY B CA 1
ATOM 2110 C C . GLY B 1 46 ? 10.188 -20.016 -7.855 1 91.75 46 GLY B C 1
ATOM 2111 O O . GLY B 1 46 ? 10.695 -19.969 -6.734 1 91.75 46 GLY B O 1
ATOM 2112 N N . THR B 1 47 ? 10.391 -19.094 -8.711 1 94.81 47 THR B N 1
ATOM 2113 C CA . THR B 1 47 ? 11.195 -17.922 -8.367 1 94.81 47 THR B CA 1
ATOM 2114 C C . THR B 1 47 ? 10.352 -16.875 -7.648 1 94.81 47 THR B C 1
ATOM 2116 O O . THR B 1 47 ? 9.125 -17 -7.582 1 94.81 47 THR B O 1
ATOM 2119 N N . VAL B 1 48 ? 11.055 -15.93 -7.023 1 94.75 48 VAL B N 1
ATOM 2120 C CA . VAL B 1 48 ? 10.367 -14.922 -6.223 1 94.75 48 VAL B CA 1
ATOM 2121 C C . VAL B 1 48 ? 10.727 -13.523 -6.723 1 94.75 48 VAL B C 1
ATOM 2123 O O . VAL B 1 48 ? 11.867 -13.266 -7.102 1 94.75 48 VAL B O 1
ATOM 2126 N N . ILE B 1 49 ? 9.727 -12.688 -6.781 1 95.25 49 ILE B N 1
ATOM 2127 C CA . ILE B 1 49 ? 9.93 -11.258 -6.992 1 95.25 49 ILE B CA 1
ATOM 2128 C C . ILE B 1 49 ? 9.75 -10.516 -5.668 1 95.25 49 ILE B C 1
ATOM 2130 O O . ILE B 1 49 ? 8.812 -10.797 -4.914 1 95.25 49 ILE B O 1
ATOM 2134 N N . THR B 1 50 ? 10.656 -9.586 -5.387 1 93.62 50 THR B N 1
ATOM 2135 C CA . THR B 1 50 ? 10.523 -8.75 -4.203 1 93.62 50 THR B CA 1
ATOM 2136 C C . THR B 1 50 ? 10.805 -7.285 -4.547 1 93.62 50 THR B C 1
ATOM 2138 O O . THR B 1 50 ? 11.695 -6.988 -5.344 1 93.62 50 THR B O 1
ATOM 2141 N N . LEU B 1 51 ? 10.07 -6.414 -4.066 1 93.19 51 LEU B N 1
ATOM 2142 C CA . LEU B 1 51 ? 10.297 -4.977 -4.066 1 93.19 51 LEU B CA 1
ATOM 2143 C C . LEU B 1 51 ? 10.438 -4.449 -2.639 1 93.19 51 LEU B C 1
ATOM 2145 O O . LEU B 1 51 ? 9.5 -4.559 -1.842 1 93.19 51 LEU B O 1
ATOM 2149 N N . TYR B 1 52 ? 11.609 -3.912 -2.35 1 90 52 TYR B N 1
ATOM 2150 C CA . TYR B 1 52 ? 11.867 -3.502 -0.973 1 90 52 TYR B CA 1
ATOM 2151 C C . TYR B 1 52 ? 12.828 -2.314 -0.927 1 90 52 TYR B C 1
ATOM 2153 O O . TYR B 1 52 ? 13.43 -1.959 -1.939 1 90 52 TYR B O 1
ATOM 2161 N N . GLU B 1 53 ? 12.914 -1.78 0.229 1 88 53 GLU B N 1
ATOM 2162 C CA . GLU B 1 53 ? 13.797 -0.643 0.447 1 88 53 GLU B CA 1
ATOM 2163 C C . GLU B 1 53 ? 14.969 -1.021 1.355 1 88 53 GLU B C 1
ATOM 2165 O O . GLU B 1 53 ? 14.789 -1.764 2.322 1 88 53 GLU B O 1
ATOM 2170 N N . LEU B 1 54 ? 16.094 -0.527 0.986 1 89.06 54 LEU B N 1
ATOM 2171 C CA . LEU B 1 54 ? 17.25 -0.53 1.869 1 89.06 54 LEU B CA 1
ATOM 2172 C C . LEU B 1 54 ? 17.641 0.892 2.254 1 89.06 54 LEU B C 1
ATOM 2174 O O . LEU B 1 54 ? 17.562 1.807 1.431 1 89.06 54 LEU B O 1
ATOM 2178 N N . ARG B 1 55 ? 18.031 1.047 3.432 1 85.56 55 ARG B N 1
ATOM 2179 C CA . ARG B 1 55 ? 18.406 2.365 3.93 1 85.56 55 ARG B CA 1
ATOM 2180 C C . ARG B 1 55 ? 19.906 2.438 4.207 1 85.56 55 ARG B C 1
ATOM 2182 O O . ARG B 1 55 ? 20.5 1.474 4.695 1 85.56 55 ARG B O 1
ATOM 2189 N N . GLY B 1 56 ? 20.469 3.551 3.934 1 88.44 56 GLY B N 1
ATOM 2190 C CA . GLY B 1 56 ? 21.891 3.779 4.043 1 88.44 56 GLY B CA 1
ATOM 2191 C C . GLY B 1 56 ? 22.484 4.484 2.832 1 88.44 56 GLY B C 1
ATOM 2192 O O . GLY B 1 56 ? 21.734 4.996 1.986 1 88.44 56 GLY B O 1
ATOM 2193 N N . ASP B 1 57 ? 23.75 4.547 2.787 1 90.88 57 ASP B N 1
ATOM 2194 C CA . ASP B 1 57 ? 24.422 5.16 1.649 1 90.88 57 ASP B CA 1
ATOM 2195 C C . ASP B 1 57 ? 24.156 4.375 0.366 1 90.88 57 ASP B C 1
ATOM 2197 O O . ASP B 1 57 ? 24.5 3.193 0.277 1 90.88 57 ASP B O 1
ATOM 2201 N N . PRO B 1 58 ? 23.578 5.062 -0.605 1 89.25 58 PRO B N 1
ATOM 2202 C CA . PRO B 1 58 ? 23.172 4.363 -1.826 1 89.25 58 PRO B CA 1
ATOM 2203 C C . PRO B 1 58 ? 24.344 3.689 -2.535 1 89.25 58 PRO B C 1
ATOM 2205 O O . PRO B 1 58 ? 24.203 2.578 -3.055 1 89.25 58 PRO B O 1
ATOM 2208 N N . ASP B 1 59 ? 25.484 4.344 -2.609 1 90.75 59 ASP B N 1
ATOM 2209 C CA . ASP B 1 59 ? 26.641 3.756 -3.273 1 90.75 59 ASP B CA 1
ATOM 2210 C C . ASP B 1 59 ? 27.094 2.482 -2.564 1 90.75 59 ASP B C 1
ATOM 2212 O O . ASP B 1 59 ? 27.438 1.494 -3.213 1 90.75 59 ASP B O 1
ATOM 2216 N N . GLN B 1 60 ? 27.141 2.545 -1.297 1 91.88 60 GLN B N 1
ATOM 2217 C CA . GLN B 1 60 ? 27.484 1.368 -0.509 1 91.88 60 GLN B CA 1
ATOM 2218 C C . GLN B 1 60 ? 26.484 0.237 -0.734 1 91.88 60 GLN B C 1
ATOM 2220 O O . GLN B 1 60 ? 26.875 -0.922 -0.89 1 91.88 60 GLN B O 1
ATOM 2225 N N . LEU B 1 61 ? 25.25 0.57 -0.72 1 92.69 61 LEU B N 1
ATOM 2226 C CA . LEU B 1 61 ? 24.188 -0.411 -0.91 1 92.69 61 LEU B CA 1
ATOM 2227 C C . LEU B 1 61 ? 24.281 -1.043 -2.295 1 92.69 61 LEU B C 1
ATOM 2229 O O . LEU B 1 61 ? 24.109 -2.256 -2.441 1 92.69 61 LEU B O 1
ATOM 2233 N N . GLU B 1 62 ? 24.5 -0.262 -3.256 1 90.88 62 GLU B N 1
ATOM 2234 C CA . GLU B 1 62 ? 24.641 -0.783 -4.613 1 90.88 62 GLU B CA 1
ATOM 2235 C C . GLU B 1 62 ? 25.797 -1.767 -4.711 1 90.88 62 GLU B C 1
ATOM 2237 O O . GLU B 1 62 ? 25.688 -2.809 -5.359 1 90.88 62 GLU B O 1
ATOM 2242 N N . SER B 1 63 ? 26.875 -1.381 -4.121 1 90.38 63 SER B N 1
ATOM 2243 C CA . SER B 1 63 ? 28.047 -2.26 -4.102 1 90.38 63 SER B CA 1
ATOM 2244 C C . SER B 1 63 ? 27.734 -3.58 -3.404 1 90.38 63 SER B C 1
ATOM 2246 O O . SER B 1 63 ? 28.125 -4.648 -3.875 1 90.38 63 SER B O 1
ATOM 2248 N N . LEU B 1 64 ? 27.016 -3.477 -2.307 1 90.25 64 LEU B N 1
ATOM 2249 C CA . LEU B 1 64 ? 26.609 -4.656 -1.55 1 90.25 64 LEU B CA 1
ATOM 2250 C C . LEU B 1 64 ? 25.75 -5.586 -2.402 1 90.25 64 LEU B C 1
ATOM 2252 O O . LEU B 1 64 ? 25.984 -6.797 -2.434 1 90.25 64 LEU B O 1
ATOM 2256 N N . LEU B 1 65 ? 24.781 -5.043 -3.092 1 90 65 LEU B N 1
ATOM 2257 C CA . LEU B 1 65 ? 23.875 -5.828 -3.932 1 90 65 LEU B CA 1
ATOM 2258 C C . LEU B 1 65 ? 24.641 -6.465 -5.09 1 90 65 LEU B C 1
ATOM 2260 O O . LEU B 1 65 ? 24.406 -7.633 -5.422 1 90 65 LEU B O 1
ATOM 2264 N N . ARG B 1 66 ? 25.5 -5.781 -5.672 1 86.81 66 ARG B N 1
ATOM 2265 C CA . ARG B 1 66 ? 26.297 -6.285 -6.789 1 86.81 66 ARG B CA 1
ATOM 2266 C C . ARG B 1 66 ? 27.156 -7.465 -6.359 1 86.81 66 ARG B C 1
ATOM 2268 O O . ARG B 1 66 ? 27.312 -8.43 -7.109 1 86.81 66 ARG B O 1
ATOM 2275 N N . THR B 1 67 ? 27.594 -7.426 -5.188 1 86.44 67 THR B N 1
ATOM 2276 C CA . THR B 1 67 ? 28.562 -8.398 -4.719 1 86.44 67 THR B CA 1
ATOM 2277 C C . THR B 1 67 ? 27.875 -9.617 -4.117 1 86.44 67 THR B C 1
ATOM 2279 O O . THR B 1 67 ? 28.344 -10.742 -4.273 1 86.44 67 THR B O 1
ATOM 2282 N N . HIS B 1 68 ? 26.688 -9.391 -3.498 1 83.75 68 HIS B N 1
ATOM 2283 C CA . HIS B 1 68 ? 26.188 -10.453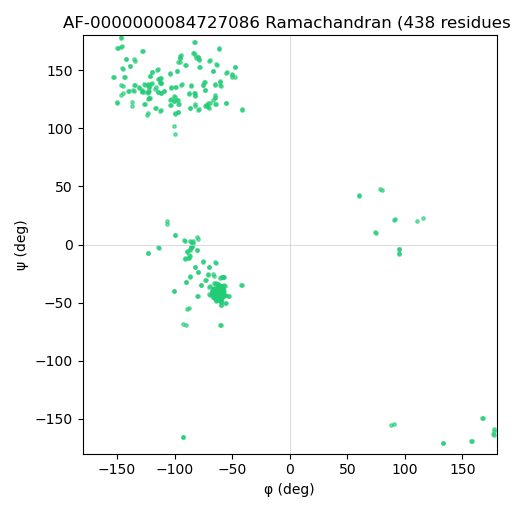 -2.633 1 83.75 68 HIS B CA 1
ATOM 2284 C C . HIS B 1 68 ? 24.797 -10.906 -3.064 1 83.75 68 HIS B C 1
ATOM 2286 O O . HIS B 1 68 ? 24.234 -11.836 -2.479 1 83.75 68 HIS B O 1
ATOM 2292 N N . GLU B 1 69 ? 24.219 -10.234 -3.986 1 83.12 69 GLU B N 1
ATOM 2293 C CA . GLU B 1 69 ? 22.875 -10.602 -4.453 1 83.12 69 GLU B CA 1
ATOM 2294 C C . GLU B 1 69 ? 22.953 -11.453 -5.719 1 83.12 69 GLU B C 1
ATOM 2296 O O . GLU B 1 69 ? 23.469 -11.008 -6.742 1 83.12 69 GLU B O 1
ATOM 2301 N N . ASP B 1 70 ? 22.422 -12.602 -5.617 1 84.44 70 ASP B N 1
ATOM 2302 C CA . ASP B 1 70 ? 22.484 -13.531 -6.742 1 84.44 70 ASP B CA 1
ATOM 2303 C C . ASP B 1 70 ? 21.281 -13.375 -7.652 1 84.44 70 ASP B C 1
ATOM 2305 O O . ASP B 1 70 ? 21.281 -13.852 -8.789 1 84.44 70 ASP B O 1
ATOM 2309 N N . ARG B 1 71 ? 20.344 -12.688 -7.168 1 88.44 71 ARG B N 1
ATOM 2310 C CA . ARG B 1 71 ? 19.141 -12.469 -7.965 1 88.44 71 ARG B CA 1
ATOM 2311 C C . ARG B 1 71 ? 19.359 -11.336 -8.969 1 88.44 71 ARG B C 1
ATOM 2313 O O . ARG B 1 71 ? 20.312 -10.57 -8.852 1 88.44 71 ARG B O 1
ATOM 2320 N N . ASP B 1 72 ? 18.5 -11.352 -9.984 1 92.06 72 ASP B N 1
ATOM 2321 C CA . ASP B 1 72 ? 18.453 -10.195 -10.875 1 92.06 72 ASP B CA 1
ATOM 2322 C C . ASP B 1 72 ? 17.875 -8.977 -10.156 1 92.06 72 ASP B C 1
ATOM 2324 O O . ASP B 1 72 ? 16.75 -9.008 -9.656 1 92.06 72 ASP B O 1
ATOM 2328 N N . VAL B 1 73 ? 18.719 -7.922 -10.148 1 92.94 73 VAL B N 1
ATOM 2329 C CA . VAL B 1 73 ? 18.328 -6.785 -9.32 1 92.94 73 VAL B CA 1
ATOM 2330 C C . VAL B 1 73 ? 18.234 -5.527 -10.188 1 92.94 73 VAL B C 1
ATOM 2332 O O . VAL B 1 73 ? 19.062 -5.312 -11.07 1 92.94 73 VAL B O 1
ATOM 2335 N N . ALA B 1 74 ? 17.234 -4.777 -10.023 1 93 74 ALA B N 1
ATOM 2336 C CA . ALA B 1 74 ? 17.094 -3.389 -10.461 1 93 74 ALA B CA 1
ATOM 2337 C C . ALA B 1 74 ? 16.859 -2.459 -9.273 1 93 74 ALA B C 1
ATOM 2339 O O . ALA B 1 74 ? 16.188 -2.834 -8.312 1 93 74 ALA B O 1
ATOM 2340 N N . SER B 1 75 ? 17.484 -1.346 -9.312 1 91.62 75 SER B N 1
ATOM 2341 C CA . SER B 1 75 ? 17.344 -0.464 -8.156 1 91.62 75 SER B CA 1
ATOM 2342 C C . SER B 1 75 ? 17.281 0.999 -8.586 1 91.62 75 SER B C 1
ATOM 2344 O O . SER B 1 75 ? 17.609 1.331 -9.727 1 91.62 75 SER B O 1
ATOM 2346 N N . ALA B 1 76 ? 16.766 1.843 -7.754 1 87.69 76 ALA B N 1
ATOM 2347 C CA . ALA B 1 76 ? 16.75 3.299 -7.867 1 87.69 76 ALA B CA 1
ATOM 2348 C C . ALA B 1 76 ? 16.906 3.959 -6.5 1 87.69 76 ALA B C 1
ATOM 2350 O O . ALA B 1 76 ? 16.438 3.426 -5.492 1 87.69 76 ALA B O 1
ATOM 2351 N N . PRO B 1 77 ? 17.609 5.074 -6.504 1 83.44 77 PRO B N 1
ATOM 2352 C CA . PRO B 1 77 ? 17.656 5.793 -5.227 1 83.44 77 PRO B CA 1
ATOM 2353 C C . PRO B 1 77 ? 16.266 6.219 -4.742 1 83.44 77 PRO B C 1
ATOM 2355 O O . PRO B 1 77 ? 15.398 6.543 -5.551 1 83.44 77 PRO B O 1
ATOM 2358 N N . THR B 1 78 ? 16.141 6.078 -3.445 1 78.19 78 THR B N 1
ATOM 2359 C CA . THR B 1 78 ? 14.914 6.648 -2.881 1 78.19 78 THR B CA 1
ATOM 2360 C C . THR B 1 78 ? 14.891 8.164 -3.064 1 78.19 78 THR B C 1
ATOM 2362 O O . THR B 1 78 ? 15.938 8.789 -3.234 1 78.19 78 THR B O 1
ATOM 2365 N N . HIS B 1 79 ? 13.742 8.672 -3.078 1 64.19 79 HIS B N 1
ATOM 2366 C CA . HIS B 1 79 ? 13.586 10.094 -3.375 1 64.19 79 HIS B CA 1
ATOM 2367 C C . HIS B 1 79 ? 14.344 10.953 -2.373 1 64.19 79 HIS B C 1
ATOM 2369 O O . HIS B 1 79 ? 14.906 11.984 -2.738 1 64.19 79 HIS B O 1
ATOM 2375 N N . ASP B 1 80 ? 14.359 10.492 -1.142 1 61.38 80 ASP B N 1
ATOM 2376 C CA . ASP B 1 80 ? 15.008 11.289 -0.107 1 61.38 80 ASP B CA 1
ATOM 2377 C C . ASP B 1 80 ? 16.516 11.023 -0.067 1 61.38 80 ASP B C 1
ATOM 2379 O O . ASP B 1 80 ? 17.234 11.625 0.735 1 61.38 80 ASP B O 1
ATOM 2383 N N . GLY B 1 81 ? 16.922 10.18 -0.883 1 70.75 81 GLY B N 1
ATOM 2384 C CA . GLY B 1 81 ? 18.344 9.875 -0.979 1 70.75 81 GLY B CA 1
ATOM 2385 C C . GLY B 1 81 ? 18.859 9.047 0.182 1 70.75 81 GLY B C 1
ATOM 2386 O O . GLY B 1 81 ? 20.062 8.859 0.337 1 70.75 81 GLY B O 1
ATOM 2387 N N . SER B 1 82 ? 17.953 8.57 0.938 1 75.19 82 SER B N 1
ATOM 2388 C CA . SER B 1 82 ? 18.359 7.895 2.17 1 75.19 82 SER B CA 1
ATOM 2389 C C . SER B 1 82 ? 18.547 6.395 1.946 1 75.19 82 SER B C 1
ATOM 2391 O O . SER B 1 82 ? 18.844 5.656 2.885 1 75.19 82 SER B O 1
ATOM 2393 N N . GLY B 1 83 ? 18.375 6.023 0.712 1 87.38 83 GLY B N 1
ATOM 2394 C CA . GLY B 1 83 ? 18.516 4.602 0.466 1 87.38 83 GLY B CA 1
ATOM 2395 C C . GLY B 1 83 ? 18.25 4.211 -0.976 1 87.38 83 GLY B C 1
ATOM 2396 O O . GLY B 1 83 ? 18.5 5 -1.893 1 87.38 83 GLY B O 1
ATOM 2397 N N . LEU B 1 84 ? 17.969 2.895 -1.11 1 90.38 84 LEU B N 1
ATOM 2398 C CA . LEU B 1 84 ? 17.688 2.324 -2.422 1 90.38 84 LEU B CA 1
ATOM 2399 C C . LEU B 1 84 ? 16.359 1.564 -2.412 1 90.38 84 LEU B C 1
ATOM 2401 O O . LEU B 1 84 ? 16.062 0.855 -1.451 1 90.38 84 LEU B O 1
ATOM 2405 N N . LEU B 1 85 ? 15.594 1.861 -3.371 1 90 85 LEU B N 1
ATOM 2406 C CA . LEU B 1 85 ? 14.516 0.947 -3.715 1 90 85 LEU B CA 1
ATOM 2407 C C . LEU B 1 85 ? 15.023 -0.188 -4.598 1 90 85 LEU B C 1
ATOM 2409 O O . LEU B 1 85 ? 15.672 0.055 -5.617 1 90 85 LEU B O 1
ATOM 2413 N N . VAL B 1 86 ? 14.727 -1.408 -4.203 1 92.31 86 VAL B N 1
ATOM 2414 C CA . VAL B 1 86 ? 15.359 -2.551 -4.855 1 92.31 86 VAL B CA 1
ATOM 2415 C C . VAL B 1 86 ? 14.289 -3.523 -5.348 1 92.31 86 VAL B C 1
ATOM 2417 O O . VAL B 1 86 ? 13.414 -3.934 -4.582 1 92.31 86 VAL B O 1
ATOM 2420 N N . TYR B 1 87 ? 14.297 -3.754 -6.598 1 94.12 87 TYR B N 1
ATOM 2421 C CA . TYR B 1 87 ? 13.57 -4.852 -7.223 1 94.12 87 TYR B CA 1
ATOM 2422 C C . TYR B 1 87 ? 14.484 -6.043 -7.469 1 94.12 87 TYR B C 1
ATOM 2424 O O . TYR B 1 87 ? 15.539 -5.91 -8.102 1 94.12 87 TYR B O 1
ATOM 2432 N N . ALA B 1 88 ? 14.094 -7.215 -6.934 1 93.38 88 ALA B N 1
ATOM 2433 C CA . ALA B 1 88 ? 14.922 -8.398 -7.109 1 93.38 88 ALA B CA 1
ATOM 2434 C C . ALA B 1 88 ? 14.094 -9.586 -7.594 1 93.38 88 ALA B C 1
ATOM 2436 O O . ALA B 1 88 ? 12.977 -9.805 -7.117 1 93.38 88 ALA B O 1
ATOM 2437 N N . HIS B 1 89 ? 14.578 -10.258 -8.516 1 94.88 89 HIS B N 1
ATOM 2438 C CA . HIS B 1 89 ? 13.953 -11.469 -9.039 1 94.88 89 HIS B CA 1
ATOM 2439 C C . HIS B 1 89 ? 14.945 -12.625 -9.078 1 94.88 89 HIS B C 1
ATOM 2441 O O . HIS B 1 89 ? 16.047 -12.484 -9.609 1 94.88 89 HIS B O 1
ATOM 2447 N N . GLY B 1 90 ? 14.508 -13.734 -8.594 1 93.19 90 GLY B N 1
ATOM 2448 C CA . GLY B 1 90 ? 15.328 -14.938 -8.641 1 93.19 90 GLY B CA 1
ATOM 2449 C C . GLY B 1 90 ? 14.945 -15.961 -7.594 1 93.19 90 GLY B C 1
ATOM 2450 O O . GLY B 1 90 ? 13.883 -15.867 -6.98 1 93.19 90 GLY B O 1
ATOM 2451 N N . GLU B 1 91 ? 15.805 -16.922 -7.488 1 90.19 91 GLU B N 1
ATOM 2452 C CA . GLU B 1 91 ? 15.578 -17.938 -6.477 1 90.19 91 GLU B CA 1
ATOM 2453 C C . GLU B 1 91 ? 15.656 -17.359 -5.07 1 90.19 91 GLU B C 1
ATOM 2455 O O . GLU B 1 91 ? 16.562 -16.562 -4.77 1 90.19 91 GLU B O 1
ATOM 2460 N N . ALA B 1 92 ? 14.625 -17.625 -4.336 1 83 92 ALA B N 1
ATOM 2461 C CA . ALA B 1 92 ? 14.602 -17.125 -2.965 1 83 92 ALA B CA 1
ATOM 2462 C C . ALA B 1 92 ? 15.094 -18.188 -1.982 1 83 92 ALA B C 1
ATOM 2464 O O . ALA B 1 92 ? 15.156 -19.359 -2.32 1 83 92 ALA B O 1
ATOM 2465 N N . HIS B 1 93 ? 15.531 -17.625 -0.861 1 83.75 93 HIS B N 1
ATOM 2466 C CA . HIS B 1 93 ? 15.812 -18.516 0.254 1 83.75 93 HIS B CA 1
ATOM 2467 C C . HIS B 1 93 ? 14.641 -19.453 0.522 1 83.75 93 HIS B C 1
ATOM 2469 O O . HIS B 1 93 ? 13.484 -19.062 0.394 1 83.75 93 HIS B O 1
ATOM 2475 N N . GLU B 1 94 ? 14.945 -20.672 0.95 1 84.94 94 GLU B N 1
ATOM 2476 C CA . GLU B 1 94 ? 13.93 -21.703 1.117 1 84.94 94 GLU B CA 1
ATOM 2477 C C . GLU B 1 94 ? 12.852 -21.266 2.105 1 84.94 94 GLU B C 1
ATOM 2479 O O . GLU B 1 94 ? 11.68 -21.594 1.942 1 84.94 94 GLU B O 1
ATOM 2484 N N . THR B 1 95 ? 13.281 -20.562 3.137 1 85.25 95 THR B N 1
ATOM 2485 C CA . THR B 1 95 ? 12.352 -20.094 4.16 1 85.25 95 THR B CA 1
ATOM 2486 C C . THR B 1 95 ? 11.312 -19.141 3.562 1 85.25 95 THR B C 1
ATOM 2488 O O . THR B 1 95 ? 10.117 -19.312 3.775 1 85.25 95 THR B O 1
ATOM 2491 N N . VAL B 1 96 ? 11.742 -18.203 2.809 1 88 96 VAL B N 1
ATOM 2492 C CA . VAL B 1 96 ? 10.859 -17.219 2.201 1 88 96 VAL B CA 1
ATOM 2493 C C . VAL B 1 96 ? 9.922 -17.891 1.203 1 88 96 VAL B C 1
ATOM 2495 O O . VAL B 1 96 ? 8.719 -17.641 1.2 1 88 96 VAL B O 1
ATOM 2498 N N . ALA B 1 97 ? 10.5 -18.781 0.41 1 90.12 97 ALA B N 1
ATOM 2499 C CA . ALA B 1 97 ? 9.703 -19.5 -0.581 1 90.12 97 ALA B CA 1
ATOM 2500 C C . ALA B 1 97 ? 8.602 -20.312 0.089 1 90.12 97 ALA B C 1
ATOM 2502 O O . ALA B 1 97 ? 7.453 -20.297 -0.361 1 90.12 97 ALA B O 1
ATOM 2503 N N . ALA B 1 98 ? 8.977 -20.984 1.135 1 89.62 98 ALA B N 1
ATOM 2504 C CA . ALA B 1 98 ? 8.008 -21.828 1.837 1 89.62 98 ALA B CA 1
ATOM 2505 C C . ALA B 1 98 ? 6.887 -20.984 2.438 1 89.62 98 ALA B C 1
ATOM 2507 O O . ALA B 1 98 ? 5.719 -21.375 2.402 1 89.62 98 ALA B O 1
ATOM 2508 N N . LEU B 1 99 ? 7.207 -19.875 3.004 1 91.38 99 LEU B N 1
ATOM 2509 C CA . LEU B 1 99 ? 6.211 -18.984 3.604 1 91.38 99 LEU B CA 1
ATOM 2510 C C . LEU B 1 99 ? 5.266 -18.438 2.543 1 91.38 99 LEU B C 1
ATOM 2512 O O . LEU B 1 99 ? 4.051 -18.422 2.736 1 91.38 99 LEU B O 1
ATOM 2516 N N . LEU B 1 100 ? 5.84 -17.984 1.434 1 93.62 100 LEU B N 1
ATOM 2517 C CA . LEU B 1 100 ? 5.023 -17.453 0.353 1 93.62 100 LEU B CA 1
ATOM 2518 C C . LEU B 1 100 ? 4.129 -18.531 -0.241 1 93.62 100 LEU B C 1
ATOM 2520 O O . LEU B 1 100 ? 2.977 -18.266 -0.596 1 93.62 100 LEU B O 1
ATOM 2524 N N . GLU B 1 101 ? 4.672 -19.703 -0.386 1 92.94 101 GLU B N 1
ATOM 2525 C CA . GLU B 1 101 ? 3.875 -20.828 -0.867 1 92.94 101 GLU B CA 1
ATOM 2526 C C . GLU B 1 101 ? 2.688 -21.094 0.054 1 92.94 101 GLU B C 1
ATOM 2528 O O . GLU B 1 101 ? 1.58 -21.375 -0.414 1 92.94 101 GLU B O 1
ATOM 2533 N N . ARG B 1 102 ? 2.938 -21.094 1.314 1 92.25 102 ARG B N 1
ATOM 2534 C CA . ARG B 1 102 ? 1.879 -21.328 2.289 1 92.25 102 ARG B CA 1
ATOM 2535 C C . ARG B 1 102 ? 0.808 -20.25 2.217 1 92.25 102 ARG B C 1
ATOM 2537 O O . ARG B 1 102 ? -0.388 -20.547 2.229 1 92.25 102 ARG B O 1
ATOM 2544 N N . ILE B 1 103 ? 1.189 -19.031 2.16 1 93.56 103 ILE B N 1
ATOM 2545 C CA . ILE B 1 103 ? 0.265 -17.922 2.047 1 93.56 103 ILE B CA 1
ATOM 2546 C C . ILE B 1 103 ? -0.585 -18.062 0.789 1 93.56 103 ILE B C 1
ATOM 2548 O O . ILE B 1 103 ? -1.798 -17.844 0.819 1 93.56 103 ILE B O 1
ATOM 2552 N N . GLN B 1 104 ? 0.113 -18.469 -0.252 1 94.12 104 GLN B N 1
ATOM 2553 C CA . GLN B 1 104 ? -0.582 -18.703 -1.515 1 94.12 104 GLN B CA 1
ATOM 2554 C C . GLN B 1 104 ? -1.586 -19.844 -1.388 1 94.12 104 GLN B C 1
ATOM 2556 O O . GLN B 1 104 ? -2.729 -19.734 -1.837 1 94.12 104 GLN B O 1
ATOM 2561 N N . ALA B 1 105 ? -1.151 -20.906 -0.842 1 93.12 105 ALA B N 1
ATOM 2562 C CA . ALA B 1 105 ? -2.006 -22.078 -0.68 1 93.12 105 ALA B CA 1
ATOM 2563 C C . ALA B 1 105 ? -3.232 -21.75 0.165 1 93.12 105 ALA B C 1
ATOM 2565 O O . ALA B 1 105 ? -4.316 -22.297 -0.068 1 93.12 105 ALA B O 1
ATOM 2566 N N . LEU B 1 106 ? -3.064 -20.922 1.128 1 94.31 106 LEU B N 1
ATOM 2567 C CA . LEU B 1 106 ? -4.148 -20.547 2.035 1 94.31 106 LEU B CA 1
ATOM 2568 C C . LEU B 1 106 ? -4.965 -19.406 1.462 1 94.31 106 LEU B C 1
ATOM 2570 O O . LEU B 1 106 ? -5.93 -18.953 2.082 1 94.31 106 LEU B O 1
ATOM 2574 N N . ARG B 1 107 ? -4.57 -18.891 0.283 1 95.5 107 ARG B N 1
ATOM 2575 C CA . ARG B 1 107 ? -5.273 -17.844 -0.439 1 95.5 107 ARG B CA 1
ATOM 2576 C C . ARG B 1 107 ? -5.375 -16.562 0.404 1 95.5 107 ARG B C 1
ATOM 2578 O O . ARG B 1 107 ? -6.434 -15.945 0.469 1 95.5 107 ARG B O 1
ATOM 2585 N N . LEU B 1 108 ? -4.328 -16.234 1.057 1 95.06 108 LEU B N 1
ATOM 2586 C CA . LEU B 1 108 ? -4.293 -15.039 1.895 1 95.06 108 LEU B CA 1
ATOM 2587 C C . LEU B 1 108 ? -3.652 -13.875 1.15 1 95.06 108 LEU B C 1
ATOM 2589 O O . LEU B 1 108 ? -2.816 -14.078 0.269 1 95.06 108 LEU B O 1
ATOM 2593 N N . VAL B 1 109 ? -4.082 -12.703 1.467 1 94.62 109 VAL B N 1
ATOM 2594 C CA . VAL B 1 109 ? -3.508 -11.461 0.948 1 94.62 109 VAL B CA 1
ATOM 2595 C C . VAL B 1 109 ? -2.541 -10.875 1.973 1 94.62 109 VAL B C 1
ATOM 2597 O O . VAL B 1 109 ? -2.83 -10.859 3.172 1 94.62 109 VAL B O 1
ATOM 2600 N N . ILE B 1 110 ? -1.435 -10.453 1.513 1 92.94 110 ILE B N 1
ATOM 2601 C CA . ILE B 1 110 ? -0.505 -9.727 2.371 1 92.94 110 ILE B CA 1
ATOM 2602 C C . ILE B 1 110 ? -0.851 -8.242 2.367 1 92.94 110 ILE B C 1
ATOM 2604 O O . ILE B 1 110 ? -0.896 -7.609 1.309 1 92.94 110 ILE B O 1
ATOM 2608 N N . ASP B 1 111 ? -1.195 -7.77 3.52 1 88.44 111 ASP B N 1
ATOM 2609 C CA . ASP B 1 111 ? -1.334 -6.32 3.654 1 88.44 111 ASP B CA 1
ATOM 2610 C C . ASP B 1 111 ? 0.029 -5.633 3.633 1 88.44 111 ASP B C 1
ATOM 2612 O O . ASP B 1 111 ? 0.876 -5.898 4.488 1 88.44 111 ASP B O 1
ATOM 2616 N N . ARG B 1 112 ? 0.18 -4.809 2.713 1 83 112 ARG B N 1
ATOM 2617 C CA . ARG B 1 112 ? 1.498 -4.227 2.479 1 83 112 ARG B CA 1
ATOM 2618 C C . ARG B 1 112 ? 1.562 -2.793 2.994 1 83 112 ARG B C 1
ATOM 2620 O O . ARG B 1 112 ? 0.548 -2.092 3.025 1 83 112 ARG B O 1
ATOM 2627 N N . PRO B 1 113 ? 2.791 -2.404 3.473 1 83.5 113 PRO B N 1
ATOM 2628 C CA . PRO B 1 113 ? 4.082 -3.082 3.35 1 83.5 113 PRO B CA 1
ATOM 2629 C C . PRO B 1 113 ? 4.359 -4.039 4.504 1 83.5 113 PRO B C 1
ATOM 2631 O O . PRO B 1 113 ? 3.771 -3.902 5.582 1 83.5 113 PRO B O 1
ATOM 2634 N N . ILE B 1 114 ? 5.199 -5.051 4.203 1 87.94 114 ILE B N 1
ATOM 2635 C CA . ILE B 1 114 ? 5.793 -5.871 5.254 1 87.94 114 ILE B CA 1
ATOM 2636 C C . ILE B 1 114 ? 6.91 -5.094 5.945 1 87.94 114 ILE B C 1
ATOM 2638 O O . ILE B 1 114 ? 7.723 -4.441 5.285 1 87.94 114 ILE B O 1
ATOM 2642 N N . GLU B 1 115 ? 6.969 -5.172 7.227 1 83.69 115 GLU B N 1
ATOM 2643 C CA . GLU B 1 115 ? 7.914 -4.344 7.969 1 83.69 115 GLU B CA 1
ATOM 2644 C C . GLU B 1 115 ? 8.977 -5.195 8.656 1 83.69 115 GLU B C 1
ATOM 2646 O O . GLU B 1 115 ? 8.648 -6.18 9.32 1 83.69 115 GLU B O 1
ATOM 2651 N N . PHE B 1 116 ? 10.188 -4.738 8.422 1 81.81 116 PHE B N 1
ATOM 2652 C CA . PHE B 1 116 ? 11.266 -5.305 9.219 1 81.81 116 PHE B CA 1
ATOM 2653 C C . PHE B 1 116 ? 11.406 -4.57 10.555 1 81.81 116 PHE B C 1
ATOM 2655 O O . PHE B 1 116 ? 11.312 -3.344 10.602 1 81.81 116 PHE B O 1
ATOM 2662 N N . ARG B 1 117 ? 11.578 -5.336 11.531 1 74.38 117 ARG B N 1
ATOM 2663 C CA . ARG B 1 117 ? 11.875 -4.746 12.828 1 74.38 117 ARG B CA 1
ATOM 2664 C C . ARG B 1 117 ? 13.383 -4.695 13.07 1 74.38 117 ARG B C 1
ATOM 2666 O O . ARG B 1 117 ? 14.148 -5.367 12.383 1 74.38 117 ARG B O 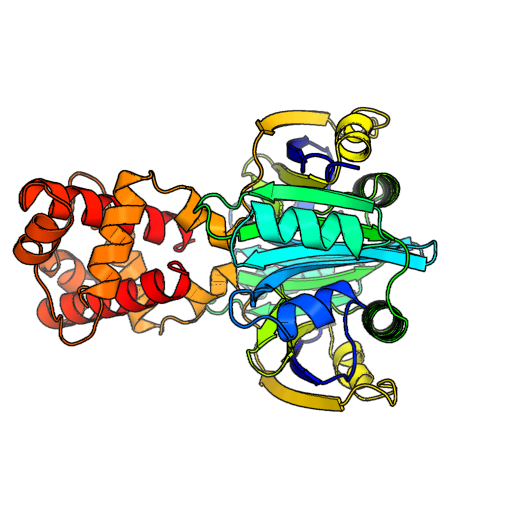1
ATOM 2673 N N . PRO B 1 118 ? 13.758 -3.9 14 1 70.19 118 PRO B N 1
ATOM 2674 C CA . PRO B 1 118 ? 15.195 -3.752 14.273 1 70.19 118 PRO B CA 1
ATOM 2675 C C . PRO B 1 118 ? 15.859 -5.066 14.68 1 70.19 118 PRO B C 1
ATOM 2677 O O . PRO B 1 118 ? 17.047 -5.266 14.43 1 70.19 118 PRO B O 1
ATOM 2680 N N . ASP B 1 119 ? 15.125 -5.988 15.289 1 75.25 119 ASP B N 1
ATOM 2681 C CA . ASP B 1 119 ? 15.711 -7.242 15.75 1 75.25 119 ASP B CA 1
ATOM 2682 C C . ASP B 1 119 ? 15.766 -8.273 14.625 1 75.25 119 ASP B C 1
ATOM 2684 O O . ASP B 1 119 ? 16.141 -9.43 14.852 1 75.25 119 ASP B O 1
ATOM 2688 N N . GLY B 1 120 ? 15.352 -7.844 13.484 1 79.31 120 GLY B N 1
ATOM 2689 C CA . GLY B 1 120 ? 15.422 -8.719 12.328 1 79.31 120 GLY B CA 1
ATOM 2690 C C . GLY B 1 120 ? 14.133 -9.477 12.07 1 79.31 120 GLY B C 1
ATOM 2691 O O . GLY B 1 120 ? 14.016 -10.195 11.078 1 79.31 120 GLY B O 1
ATOM 2692 N N . SER B 1 121 ? 13.211 -9.312 12.93 1 85.5 121 SER B N 1
ATOM 2693 C CA . SER B 1 121 ? 11.93 -9.977 12.727 1 85.5 121 SER B CA 1
ATOM 2694 C C . SER B 1 121 ? 11.07 -9.219 11.719 1 85.5 121 SER B C 1
ATOM 2696 O O . SER B 1 121 ? 11.336 -8.047 11.43 1 85.5 121 SER B O 1
ATOM 2698 N N . LEU B 1 122 ? 10.078 -9.969 11.195 1 88.69 122 LEU B N 1
ATOM 2699 C CA . LEU B 1 122 ? 9.164 -9.391 10.219 1 88.69 122 LEU B CA 1
ATOM 2700 C C . LEU B 1 122 ? 7.758 -9.266 10.797 1 88.69 122 LEU B C 1
ATOM 2702 O O . LEU B 1 122 ? 7.266 -10.195 11.438 1 88.69 122 LEU B O 1
ATOM 2706 N N . ARG B 1 123 ? 7.262 -8.164 10.641 1 86.75 123 ARG B N 1
ATOM 2707 C CA . ARG B 1 123 ? 5.848 -7.984 10.938 1 86.75 123 ARG B CA 1
ATOM 2708 C C . ARG B 1 123 ? 5.008 -8 9.664 1 86.75 123 ARG B C 1
ATOM 2710 O O . ARG B 1 123 ? 5.234 -7.203 8.758 1 86.75 123 ARG B O 1
ATOM 2717 N N . VAL B 1 124 ? 4.031 -8.891 9.617 1 90 124 VAL B N 1
ATOM 2718 C CA . VAL B 1 124 ? 3.219 -9.062 8.422 1 90 124 VAL B CA 1
ATOM 2719 C C . VAL B 1 124 ? 1.745 -9.172 8.805 1 90 124 VAL B C 1
ATOM 2721 O O . VAL B 1 124 ? 1.402 -9.82 9.797 1 90 124 VAL B O 1
ATOM 2724 N N . THR B 1 125 ? 0.935 -8.484 8.164 1 88.19 125 THR B N 1
ATOM 2725 C CA . THR B 1 125 ? -0.513 -8.602 8.297 1 88.19 125 THR B CA 1
ATOM 2726 C C . THR B 1 125 ? -1.103 -9.359 7.109 1 88.19 125 THR B C 1
ATOM 2728 O O . THR B 1 125 ? -0.837 -9.023 5.957 1 88.19 125 THR B O 1
ATOM 2731 N N . LEU B 1 126 ? -1.83 -10.414 7.363 1 92.31 126 LEU B N 1
ATOM 2732 C CA . LEU B 1 126 ? -2.477 -11.25 6.355 1 92.31 126 LEU B CA 1
ATOM 2733 C C . LEU B 1 126 ? -3.994 -11.117 6.438 1 92.31 126 LEU B C 1
ATOM 2735 O O . LEU B 1 126 ? -4.559 -11.039 7.531 1 92.31 126 LEU B O 1
ATOM 2739 N N . VAL B 1 127 ? -4.621 -11.062 5.27 1 92.62 127 VAL B N 1
ATOM 2740 C CA . VAL B 1 127 ? -6.062 -10.852 5.164 1 92.62 127 VAL B CA 1
ATOM 2741 C C . VAL B 1 127 ? -6.684 -11.961 4.32 1 92.62 127 VAL B C 1
ATOM 2743 O O . VAL B 1 127 ? -6.129 -12.352 3.291 1 92.62 127 VAL B O 1
ATOM 2746 N N . GLY B 1 128 ? -7.781 -12.484 4.691 1 92.94 128 GLY B N 1
ATOM 2747 C CA . GLY B 1 128 ? -8.516 -13.5 3.949 1 92.94 128 GLY B CA 1
ATOM 2748 C C . GLY B 1 128 ? -9.758 -13.984 4.676 1 92.94 128 GLY B C 1
ATOM 2749 O O . GLY B 1 128 ? -10.328 -13.25 5.492 1 92.94 128 GLY B O 1
ATOM 2750 N N . ASP B 1 129 ? -10.273 -15.062 4.273 1 90.88 129 ASP B N 1
ATOM 2751 C CA . ASP B 1 129 ? -11.43 -15.633 4.953 1 90.88 129 ASP B CA 1
ATOM 2752 C C . ASP B 1 129 ? -11.016 -16.438 6.18 1 90.88 129 ASP B C 1
ATOM 2754 O O . ASP B 1 129 ? -9.82 -16.578 6.453 1 90.88 129 ASP B O 1
ATOM 2758 N N . GLU B 1 130 ? -11.969 -16.875 6.898 1 87.38 130 GLU B N 1
ATOM 2759 C CA . GLU B 1 130 ? -11.727 -17.578 8.156 1 87.38 130 GLU B CA 1
ATOM 2760 C C . GLU B 1 130 ? -10.875 -18.828 7.945 1 87.38 130 GLU B C 1
ATOM 2762 O O . GLU B 1 130 ? -9.961 -19.094 8.727 1 87.38 130 GLU B O 1
ATOM 2767 N N . ARG B 1 131 ? -11.156 -19.578 6.918 1 88.25 131 ARG B N 1
ATOM 2768 C CA . ARG B 1 131 ? -10.43 -20.812 6.641 1 88.25 131 ARG B CA 1
ATOM 2769 C C . ARG B 1 131 ? -8.953 -20.531 6.406 1 88.25 131 ARG B C 1
ATOM 2771 O O . ARG B 1 131 ? -8.094 -21.234 6.945 1 88.25 131 ARG B O 1
ATOM 2778 N N . GLY B 1 132 ? -8.688 -19.578 5.625 1 90.81 132 GLY B N 1
ATOM 2779 C CA . GLY B 1 132 ? -7.301 -19.219 5.348 1 90.81 132 GLY B CA 1
ATOM 2780 C C . GLY B 1 132 ? -6.543 -18.781 6.586 1 90.81 132 GLY B C 1
ATOM 2781 O O . GLY B 1 132 ? -5.426 -19.25 6.832 1 90.81 132 GLY B O 1
ATOM 2782 N N . VAL B 1 133 ? -7.117 -17.938 7.344 1 88.38 133 VAL B N 1
ATOM 2783 C CA . VAL B 1 133 ? -6.445 -17.391 8.516 1 88.38 133 VAL B CA 1
ATOM 2784 C C . VAL B 1 133 ? -6.223 -18.5 9.547 1 88.38 133 VAL B C 1
ATOM 2786 O O . VAL B 1 133 ? -5.152 -18.594 10.148 1 88.38 133 VAL B O 1
ATOM 2789 N N . LYS B 1 134 ? -7.141 -19.328 9.734 1 85.62 134 LYS B N 1
ATOM 2790 C CA . LYS B 1 134 ? -7.008 -20.438 10.68 1 85.62 134 LYS B CA 1
ATOM 2791 C C . LYS B 1 134 ? -5.934 -21.406 10.227 1 85.62 134 LYS B C 1
ATOM 2793 O O . LYS B 1 134 ? -5.258 -22.031 11.055 1 85.62 134 LYS B O 1
ATOM 2798 N N . GLY B 1 135 ? -5.781 -21.578 8.984 1 89.19 135 GLY B N 1
ATOM 2799 C CA . GLY B 1 135 ? -4.816 -22.516 8.422 1 89.19 135 GLY B CA 1
ATOM 2800 C C . GLY B 1 135 ? -3.379 -22.078 8.617 1 89.19 135 GLY B C 1
ATOM 2801 O O . GLY B 1 135 ? -2.451 -22.875 8.461 1 89.19 135 GLY B O 1
ATOM 2802 N N . LEU B 1 136 ? -3.219 -20.781 8.875 1 85.81 136 LEU B N 1
ATOM 2803 C CA . LEU B 1 136 ? -1.88 -20.219 9.016 1 85.81 136 LEU B CA 1
ATOM 2804 C C . LEU B 1 136 ? -1.104 -20.922 10.117 1 85.81 136 LEU B C 1
ATOM 2806 O O . LEU B 1 136 ? 0.122 -21.047 10.047 1 85.81 136 LEU B O 1
ATOM 2810 N N . PHE B 1 137 ? -1.771 -21.406 11.008 1 79.12 137 PHE B N 1
ATOM 2811 C CA . PHE B 1 137 ? -1.124 -21.938 12.203 1 79.12 137 PHE B CA 1
ATOM 2812 C C . PHE B 1 137 ? -0.769 -23.406 12.016 1 79.12 137 PHE B C 1
ATOM 2814 O O . PHE B 1 137 ? 0.03 -23.953 12.773 1 79.12 137 PHE B O 1
ATOM 2821 N N . ASP B 1 138 ? -1.292 -23.859 10.812 1 80.12 138 ASP B N 1
ATOM 2822 C CA . ASP B 1 138 ? -0.988 -25.234 10.461 1 80.12 138 ASP B CA 1
ATOM 2823 C C . ASP B 1 138 ? 0.158 -25.312 9.453 1 80.12 138 ASP B C 1
ATOM 2825 O O . ASP B 1 138 ? 0.099 -24.688 8.391 1 80.12 138 ASP B O 1
ATOM 2829 N N . GLY B 1 139 ? 1.436 -25.516 9.922 1 75.06 139 GLY B N 1
ATOM 2830 C CA . GLY B 1 139 ? 2.445 -25.797 8.914 1 75.06 139 GLY B CA 1
ATOM 2831 C C . GLY B 1 139 ? 3.518 -24.734 8.82 1 75.06 139 GLY B C 1
ATOM 2832 O O . GLY B 1 139 ? 4.012 -24.438 7.734 1 75.06 139 GLY B O 1
ATOM 2833 N N . ILE B 1 140 ? 3.738 -24.047 9.703 1 75.69 140 ILE B N 1
ATOM 2834 C CA . ILE B 1 140 ? 4.844 -23.094 9.719 1 75.69 140 ILE B CA 1
ATOM 2835 C C . ILE B 1 140 ? 6.172 -23.844 9.734 1 75.69 140 ILE B C 1
ATOM 2837 O O . ILE B 1 140 ? 6.355 -24.781 10.508 1 75.69 140 ILE B O 1
ATOM 2841 N N . PRO B 1 141 ? 6.953 -23.453 8.711 1 78.38 141 PRO B N 1
ATOM 2842 C CA . PRO B 1 141 ? 8.258 -24.125 8.711 1 78.38 141 PRO B CA 1
ATOM 2843 C C . PRO B 1 141 ? 8.93 -24.109 10.086 1 78.38 141 PRO B C 1
ATOM 2845 O O . PRO B 1 141 ? 8.773 -23.156 10.844 1 78.38 141 PRO B O 1
ATOM 2848 N N . GLU B 1 142 ? 9.742 -25.109 10.281 1 78.19 142 GLU B N 1
ATOM 2849 C CA . GLU B 1 142 ? 10.438 -25.25 11.555 1 78.19 142 GLU B CA 1
ATOM 2850 C C . GLU B 1 142 ? 11.422 -24.094 11.766 1 78.19 142 GLU B C 1
ATOM 2852 O O . GLU B 1 142 ? 11.711 -23.719 12.906 1 78.19 142 GLU B O 1
ATOM 2857 N N . SER B 1 143 ? 11.875 -23.562 10.742 1 79.62 143 SER B N 1
ATOM 2858 C CA . SER B 1 143 ? 12.906 -22.531 10.805 1 79.62 143 SER B CA 1
ATOM 2859 C C . SER B 1 143 ? 12.305 -21.172 11.141 1 79.62 143 SER B C 1
ATOM 2861 O O . SER B 1 143 ? 13.039 -20.188 11.336 1 79.62 143 SER B O 1
ATOM 2863 N N . VAL B 1 144 ? 11 -21.125 11.227 1 86.88 144 VAL B N 1
ATOM 2864 C CA . VAL B 1 144 ? 10.344 -19.828 11.445 1 86.88 144 VAL B CA 1
ATOM 2865 C C . VAL B 1 144 ? 9.492 -19.891 12.711 1 86.88 144 VAL B C 1
ATOM 2867 O O . VAL B 1 144 ? 8.75 -20.859 12.922 1 86.88 144 VAL B O 1
ATOM 2870 N N . SER B 1 145 ? 9.758 -19 13.555 1 87.12 145 SER B N 1
ATOM 2871 C CA . SER B 1 145 ? 8.867 -18.812 14.695 1 87.12 145 SER B CA 1
ATOM 2872 C C . SER B 1 145 ? 7.82 -17.734 14.414 1 87.12 145 SER B C 1
ATOM 2874 O O . SER B 1 145 ? 8.125 -16.719 13.789 1 87.12 145 SER B O 1
ATOM 2876 N N . LEU B 1 146 ? 6.586 -18.016 14.828 1 86.56 146 LEU B N 1
ATOM 2877 C CA . LEU B 1 146 ? 5.473 -17.125 14.555 1 86.56 146 LEU B CA 1
ATOM 2878 C C . LEU B 1 146 ? 4.789 -16.688 15.844 1 86.56 146 LEU B C 1
ATOM 2880 O O . LEU B 1 146 ? 4.582 -17.5 16.75 1 86.56 146 LEU B O 1
ATOM 2884 N N . GLU B 1 147 ? 4.582 -15.445 16.016 1 84.25 147 GLU B N 1
ATOM 2885 C CA . GLU B 1 147 ? 3.797 -14.883 17.109 1 84.25 147 GLU B CA 1
ATOM 2886 C C . GLU B 1 147 ? 2.631 -14.047 16.578 1 84.25 147 GLU B C 1
ATOM 2888 O O . GLU B 1 147 ? 2.807 -13.219 15.68 1 84.25 147 GLU B O 1
ATOM 2893 N N . ILE B 1 148 ? 1.438 -14.344 17.172 1 81.12 148 ILE B N 1
ATOM 2894 C CA . ILE B 1 148 ? 0.264 -13.562 16.781 1 81.12 148 ILE B CA 1
ATOM 2895 C C . ILE B 1 148 ? 0.24 -12.25 17.562 1 81.12 148 ILE B C 1
ATOM 2897 O O . ILE B 1 148 ? 0.252 -12.25 18.797 1 81.12 148 ILE B O 1
ATOM 2901 N N . GLU B 1 149 ? 0.253 -11.148 16.891 1 74.62 149 GLU B N 1
ATOM 2902 C CA . GLU B 1 149 ? 0.171 -9.844 17.547 1 74.62 149 GLU B CA 1
ATOM 2903 C C . GLU B 1 149 ? -1.279 -9.406 17.719 1 74.62 149 GLU B C 1
ATOM 2905 O O . GLU B 1 149 ? -1.664 -8.922 18.797 1 74.62 149 GLU B O 1
ATOM 2910 N N . ARG B 1 150 ? -1.969 -9.359 16.688 1 71.69 150 ARG B N 1
ATOM 2911 C CA . ARG B 1 150 ? -3.334 -8.844 16.703 1 71.69 150 ARG B CA 1
ATOM 2912 C C . ARG B 1 150 ? -4.215 -9.602 15.711 1 71.69 150 ARG B C 1
ATOM 2914 O O . ARG B 1 150 ? -3.766 -9.945 14.609 1 71.69 150 ARG B O 1
ATOM 2921 N N . THR B 1 151 ? -5.379 -10.008 16.359 1 67.06 151 THR B N 1
ATOM 2922 C CA . THR B 1 151 ? -6.434 -10.523 15.5 1 67.06 151 THR B CA 1
ATOM 2923 C C . THR B 1 151 ? -7.68 -9.641 15.586 1 67.06 151 THR B C 1
ATOM 2925 O O . THR B 1 151 ? -7.852 -8.898 16.562 1 67.06 151 THR B O 1
ATOM 2928 N N . GLY B 1 152 ? -8.258 -9.297 14.562 1 61.06 152 GLY B N 1
ATOM 2929 C CA . GLY B 1 152 ? -9.516 -8.57 14.664 1 61.06 152 GLY B CA 1
ATOM 2930 C C . GLY B 1 152 ? -9.961 -7.969 13.344 1 61.06 152 GLY B C 1
ATOM 2931 O O . GLY B 1 152 ? -9.766 -8.57 12.281 1 61.06 152 GLY B O 1
ATOM 2932 N N . ASP B 1 153 ? -10.688 -6.773 13.586 1 56.84 153 ASP B N 1
ATOM 2933 C CA . ASP B 1 153 ? -11.281 -6.082 12.445 1 56.84 153 ASP B CA 1
ATOM 2934 C C . ASP B 1 153 ? -10.203 -5.449 11.562 1 56.84 153 ASP B C 1
ATOM 2936 O O . ASP B 1 153 ? -9.312 -4.758 12.07 1 56.84 153 ASP B O 1
ATOM 2940 N N . TYR B 1 154 ? -10.133 -5.918 10.32 1 58.72 154 TYR B N 1
ATOM 2941 C CA . TYR B 1 154 ? -9.117 -5.5 9.367 1 58.72 154 TYR B CA 1
ATOM 2942 C C . TYR B 1 154 ? -9.391 -4.094 8.852 1 58.72 154 TYR B C 1
ATOM 2944 O O . TYR B 1 154 ? -10.523 -3.775 8.477 1 58.72 154 TYR B O 1
ATOM 2952 N N . GLU B 1 155 ? -8.477 -3.076 9.055 1 56.84 155 GLU B N 1
ATOM 2953 C CA . GLU B 1 155 ? -8.461 -1.851 8.266 1 56.84 155 GLU B CA 1
ATOM 2954 C C . GLU B 1 155 ? -7.215 -1.771 7.387 1 56.84 155 GLU B C 1
ATOM 2956 O O . GLU B 1 155 ? -6.094 -1.893 7.883 1 56.84 155 GLU B O 1
ATOM 2961 N N . PRO B 1 156 ? -7.395 -1.775 5.988 1 56.38 156 PRO B N 1
ATOM 2962 C CA . PRO B 1 156 ? -6.223 -1.684 5.113 1 56.38 156 PRO B CA 1
ATOM 2963 C C . PRO B 1 156 ? -5.363 -0.456 5.406 1 56.38 156 PRO B C 1
ATOM 2965 O O . PRO B 1 156 ? -5.875 0.561 5.883 1 56.38 156 PRO B O 1
ATOM 2968 N N . ARG B 1 157 ? -4.02 -0.395 5.266 1 51.91 157 ARG B N 1
ATOM 2969 C CA . ARG B 1 157 ? -2.977 0.522 5.719 1 51.91 157 ARG B CA 1
ATOM 2970 C C . ARG B 1 157 ? -3.211 1.928 5.172 1 51.91 157 ARG B C 1
ATOM 2972 O O . ARG B 1 157 ? -3.088 2.912 5.906 1 51.91 157 ARG B O 1
ATOM 2979 N N . PRO B 1 158 ? -3.033 2.23 3.65 1 50.59 158 PRO B N 1
ATOM 2980 C CA . PRO B 1 158 ? -3.16 3.668 3.4 1 50.59 158 PRO B CA 1
ATOM 2981 C C . PRO B 1 158 ? -4.293 4.309 4.199 1 50.59 158 PRO B C 1
ATOM 2983 O O . PRO B 1 158 ? -4.164 5.449 4.652 1 50.59 158 PRO B O 1
ATOM 2986 N N . ASN B 1 159 ? -5.328 3.516 4.359 1 52.72 159 ASN B N 1
ATOM 2987 C CA . ASN B 1 159 ? -6.477 3.961 5.145 1 52.72 159 ASN B CA 1
ATOM 2988 C C . ASN B 1 159 ? -6.223 3.812 6.641 1 52.72 159 ASN B C 1
ATOM 2990 O O . ASN B 1 159 ? -7.039 4.242 7.461 1 52.72 159 ASN B O 1
ATOM 2994 N N . ARG B 1 160 ? -4.945 3.445 6.66 1 54.94 160 ARG B N 1
ATOM 2995 C CA . ARG B 1 160 ? -4.684 3.143 8.062 1 54.94 160 ARG B CA 1
ATOM 2996 C C . ARG B 1 160 ? -4.512 4.422 8.875 1 54.94 160 ARG B C 1
ATOM 2998 O O . ARG B 1 160 ? -4.965 4.5 10.023 1 54.94 160 ARG B O 1
ATOM 3005 N N . ILE B 1 161 ? -3.855 5.383 8.023 1 61.94 161 ILE B N 1
ATOM 3006 C CA . ILE B 1 161 ? -3.66 6.598 8.805 1 61.94 161 ILE B CA 1
ATOM 3007 C C . ILE B 1 161 ? -5.016 7.199 9.172 1 61.94 161 ILE B C 1
ATOM 3009 O O . ILE B 1 161 ? -5.27 7.508 10.336 1 61.94 161 ILE B O 1
ATOM 3013 N N . TYR B 1 162 ? -5.922 7.23 8.211 1 68.5 162 TYR B N 1
ATOM 3014 C CA . TYR B 1 162 ? -7.254 7.77 8.453 1 68.5 162 TYR B CA 1
ATOM 3015 C C . TYR B 1 162 ? -8.047 6.863 9.383 1 68.5 162 TYR B C 1
ATOM 3017 O O . TYR B 1 162 ? -8.766 7.34 10.273 1 68.5 162 TYR B O 1
ATOM 3025 N N . ALA B 1 163 ? -7.832 5.637 9.227 1 60.75 163 ALA B N 1
ATOM 3026 C CA . ALA B 1 163 ? -8.555 4.652 10.031 1 60.75 163 ALA B CA 1
ATOM 3027 C C . ALA B 1 163 ? -8.086 4.672 11.484 1 60.75 163 ALA B C 1
ATOM 3029 O O . ALA B 1 163 ? -8.812 4.254 12.383 1 60.75 163 ALA B O 1
ATOM 3030 N N . SER B 1 164 ? -6.844 5.109 11.625 1 64.62 164 SER B N 1
ATOM 3031 C CA . SER B 1 164 ? -6.293 5.141 12.977 1 64.62 164 SER B CA 1
ATOM 3032 C C . SER B 1 164 ? -6.871 6.305 13.781 1 64.62 164 SER B C 1
ATOM 3034 O O . SER B 1 164 ? -6.746 6.336 15.008 1 64.62 164 SER B O 1
ATOM 3036 N N . LEU B 1 165 ? -7.508 7.258 13.109 1 75.81 165 LEU B N 1
ATOM 3037 C CA . LEU B 1 165 ? -8.148 8.383 13.781 1 75.81 165 LEU B CA 1
ATOM 3038 C C . LEU B 1 165 ? -9.438 7.938 14.469 1 75.81 165 LEU B C 1
ATOM 3040 O O . LEU B 1 165 ? -10.125 7.031 14 1 75.81 165 LEU B O 1
ATOM 3044 N N . THR B 1 166 ? -9.656 8.461 15.648 1 75.06 166 THR B N 1
ATOM 3045 C CA . THR B 1 166 ? -10.93 8.211 16.312 1 75.06 166 THR B CA 1
ATOM 3046 C C . THR B 1 166 ? -12.094 8.766 15.484 1 75.06 166 THR B C 1
ATOM 3048 O O . THR B 1 166 ? -11.883 9.57 14.578 1 75.06 166 THR B O 1
ATOM 3051 N N . ASP B 1 167 ? -13.305 8.398 15.875 1 76.25 167 ASP B N 1
ATOM 3052 C CA . ASP B 1 167 ? -14.492 8.891 15.18 1 76.25 167 ASP B CA 1
ATOM 3053 C C . ASP B 1 167 ? -14.562 10.414 15.227 1 76.25 167 ASP B C 1
ATOM 3055 O O . ASP B 1 167 ? -14.844 11.062 14.219 1 76.25 167 ASP B O 1
ATOM 3059 N N . ARG B 1 168 ? -14.289 10.867 16.406 1 84.56 168 ARG B N 1
ATOM 3060 C CA . ARG B 1 168 ? -14.359 12.312 16.594 1 84.56 168 ARG B CA 1
ATOM 3061 C C . ARG B 1 168 ? -13.289 13.023 15.758 1 84.56 168 ARG B C 1
ATOM 3063 O O . ARG B 1 168 ? -13.562 14.055 15.148 1 84.56 168 ARG B O 1
ATOM 3070 N N . GLN B 1 169 ? -12.086 12.438 15.688 1 87.62 169 GLN B N 1
ATOM 3071 C CA . GLN B 1 169 ? -11 13 14.883 1 87.62 169 GLN B CA 1
ATOM 3072 C C . GLN B 1 169 ? -11.344 12.969 13.398 1 87.62 169 GLN B C 1
ATOM 3074 O O . GLN B 1 169 ? -11.102 13.945 12.68 1 87.62 169 GLN B O 1
ATOM 3079 N N . ARG B 1 170 ? -11.906 11.938 12.984 1 85.5 170 ARG B N 1
ATOM 3080 C CA . ARG B 1 170 ? -12.297 11.828 11.586 1 85.5 170 ARG B CA 1
ATOM 3081 C C . ARG B 1 170 ? -13.367 12.852 11.234 1 85.5 170 ARG B C 1
ATOM 3083 O O . ARG B 1 170 ? -13.305 13.492 10.18 1 85.5 170 ARG B O 1
ATOM 3090 N N . GLU B 1 171 ? -14.336 12.938 12.102 1 88.25 171 GLU B N 1
ATOM 3091 C CA . GLU B 1 171 ? -15.406 13.906 11.906 1 88.25 171 GLU B CA 1
ATOM 3092 C C . GLU B 1 171 ? -14.852 15.32 11.766 1 88.25 171 GLU B C 1
ATOM 3094 O O . GLU B 1 171 ? -15.219 16.047 10.844 1 88.25 171 GLU B O 1
ATOM 3099 N N . ILE B 1 172 ? -14.055 15.664 12.656 1 93.5 172 ILE B N 1
ATOM 3100 C CA . ILE B 1 172 ? -13.477 17 12.68 1 93.5 172 ILE B CA 1
ATOM 3101 C C . ILE B 1 172 ? -12.617 17.219 11.438 1 93.5 172 ILE B C 1
ATOM 3103 O O . ILE B 1 172 ? -12.695 18.266 10.789 1 93.5 172 ILE B O 1
ATOM 3107 N N . LEU B 1 173 ? -11.781 16.203 11.094 1 92.5 173 LEU B N 1
ATOM 3108 C CA . LEU B 1 173 ? -10.906 16.312 9.93 1 92.5 173 LEU B CA 1
ATOM 3109 C C . LEU B 1 173 ? -11.727 16.469 8.648 1 92.5 173 LEU B C 1
ATOM 3111 O O . LEU B 1 173 ? -11.438 17.328 7.82 1 92.5 173 LEU B O 1
ATOM 3115 N N . ARG B 1 174 ? -12.727 15.672 8.5 1 87.94 174 ARG B N 1
ATOM 3116 C CA . ARG B 1 174 ? -13.586 15.75 7.32 1 87.94 174 ARG B CA 1
ATOM 3117 C C . ARG B 1 174 ? -14.258 17.109 7.219 1 87.94 174 ARG B C 1
ATOM 3119 O O . ARG B 1 174 ? -14.305 17.703 6.145 1 87.94 174 ARG B O 1
ATOM 3126 N N . THR B 1 175 ? -14.828 17.562 8.305 1 92.75 175 THR B N 1
ATOM 3127 C CA . THR B 1 175 ? -15.477 18.875 8.328 1 92.75 175 THR B CA 1
ATOM 3128 C C . THR B 1 175 ? -14.484 19.969 7.957 1 92.75 175 THR B C 1
ATOM 3130 O O . THR B 1 175 ? -14.805 20.875 7.188 1 92.75 175 THR B O 1
ATOM 3133 N N . ALA B 1 176 ? -13.289 19.906 8.547 1 94.94 176 ALA B N 1
ATOM 3134 C CA . ALA B 1 176 ? -12.242 20.875 8.242 1 94.94 176 ALA B CA 1
ATOM 3135 C C . ALA B 1 176 ? -11.922 20.891 6.75 1 94.94 176 ALA B C 1
ATOM 3137 O O . ALA B 1 176 ? -11.773 21.953 6.148 1 94.94 176 ALA B O 1
ATOM 3138 N N . VAL B 1 177 ? -11.805 19.719 6.176 1 91 177 VAL B N 1
ATOM 3139 C CA . VAL B 1 177 ? -11.508 19.594 4.754 1 91 177 VAL B CA 1
ATOM 3140 C C . VAL B 1 177 ? -12.664 20.156 3.932 1 91 177 VAL B C 1
ATOM 3142 O O . VAL B 1 177 ? -12.453 20.953 3.018 1 91 177 VAL B O 1
ATOM 3145 N N . ASP B 1 178 ? -13.859 19.781 4.277 1 90 178 ASP B N 1
ATOM 3146 C CA . ASP B 1 178 ? -15.062 20.188 3.549 1 90 178 ASP B CA 1
ATOM 3147 C C . ASP B 1 178 ? -15.234 21.703 3.572 1 90 178 ASP B C 1
ATOM 3149 O O . ASP B 1 178 ? -15.633 22.312 2.574 1 90 178 ASP B O 1
ATOM 3153 N N . LEU B 1 179 ? -14.914 22.266 4.707 1 93.44 179 LEU B N 1
ATOM 3154 C CA . LEU B 1 179 ? -15.125 23.688 4.875 1 93.44 179 LEU B CA 1
ATOM 3155 C C . LEU B 1 179 ? -13.922 24.484 4.355 1 93.44 179 LEU B C 1
ATOM 3157 O O . LEU B 1 179 ? -13.953 25.719 4.34 1 93.44 179 LEU B O 1
ATOM 3161 N N . GLY B 1 180 ? -12.898 23.703 3.943 1 93 180 GLY B N 1
ATOM 3162 C CA . GLY B 1 180 ? -11.797 24.344 3.238 1 93 180 GLY B CA 1
ATOM 3163 C C . GLY B 1 180 ? -10.688 24.797 4.16 1 93 180 GLY B C 1
ATOM 3164 O O . GLY B 1 180 ? -10.016 25.797 3.893 1 93 180 GLY B O 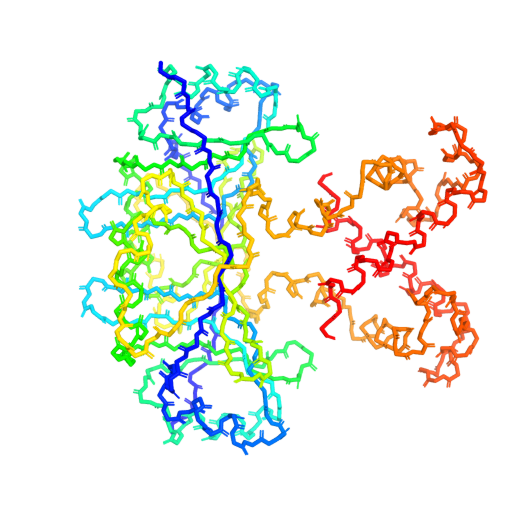1
ATOM 3165 N N . TYR B 1 181 ? -10.539 24.25 5.379 1 94.38 181 TYR B N 1
ATOM 3166 C CA . TYR B 1 181 ? -9.453 24.594 6.289 1 94.38 181 TYR B CA 1
ATOM 3167 C C . TYR B 1 181 ? -8.094 24.359 5.633 1 94.38 181 TYR B C 1
ATOM 3169 O O . TYR B 1 181 ? -7.141 25.094 5.891 1 94.38 181 TYR B O 1
ATOM 3177 N N . TYR B 1 182 ? -7.984 23.344 4.816 1 92.81 182 TYR B N 1
ATOM 3178 C CA . TYR B 1 182 ? -6.715 22.969 4.203 1 92.81 182 TYR B CA 1
ATOM 3179 C C . TYR B 1 182 ? -6.621 23.484 2.775 1 92.81 182 TYR B C 1
ATOM 3181 O O . TYR B 1 182 ? -5.703 23.125 2.035 1 92.81 182 TYR B O 1
ATOM 3189 N N . ARG B 1 183 ? -7.559 24.266 2.426 1 88.44 183 ARG B N 1
ATOM 3190 C CA . ARG B 1 183 ? -7.461 24.938 1.133 1 88.44 183 ARG B CA 1
ATOM 3191 C C . ARG B 1 183 ? -6.523 26.141 1.209 1 88.44 183 ARG B C 1
ATOM 3193 O O . ARG B 1 183 ? -6.184 26.594 2.301 1 88.44 183 ARG B O 1
ATOM 3200 N N . ARG B 1 184 ? -6.027 26.547 0.066 1 82.31 184 ARG B N 1
ATOM 3201 C CA . ARG B 1 184 ? -5.152 27.703 -0.051 1 82.31 184 ARG B CA 1
ATOM 3202 C C . ARG B 1 184 ? -5.727 28.719 -1.031 1 82.31 184 ARG B C 1
ATOM 3204 O O . ARG B 1 184 ? -5.719 28.5 -2.242 1 82.31 184 ARG B O 1
ATOM 3211 N N . PRO B 1 185 ? -6.121 29.875 -0.543 1 86.81 185 PRO B N 1
ATOM 3212 C CA . PRO B 1 185 ? -6.125 30.312 0.853 1 86.81 185 PRO B CA 1
ATOM 3213 C C . PRO B 1 185 ? -7.152 29.578 1.705 1 86.81 185 PRO B C 1
ATOM 3215 O O . PRO B 1 185 ? -8.055 28.938 1.168 1 86.81 185 PRO B O 1
ATOM 3218 N N . ARG B 1 186 ? -6.922 29.594 3.09 1 88.44 186 ARG B N 1
ATOM 3219 C CA . ARG B 1 186 ? -7.832 28.953 4.039 1 88.44 186 ARG B CA 1
ATOM 3220 C C . ARG B 1 186 ? -9.227 29.562 3.955 1 88.44 186 ARG B C 1
ATOM 3222 O O . ARG B 1 186 ? -9.367 30.781 3.91 1 88.44 186 ARG B O 1
ATOM 3229 N N . GLU B 1 187 ? -10.242 28.75 3.986 1 93 187 GLU B N 1
ATOM 3230 C CA . GLU B 1 187 ? -11.594 29.219 3.73 1 93 187 GLU B CA 1
ATOM 3231 C C . GLU B 1 187 ? -12.469 29.094 4.977 1 93 187 GLU B C 1
ATOM 3233 O O . GLU B 1 187 ? -13.664 29.391 4.938 1 93 187 GLU B O 1
ATOM 3238 N N . THR B 1 188 ? -11.93 28.594 5.992 1 93.81 188 THR B N 1
ATOM 3239 C CA . THR B 1 188 ? -12.703 28.391 7.215 1 93.81 188 THR B CA 1
ATOM 3240 C C . THR B 1 188 ? -11.82 28.578 8.445 1 93.81 188 THR B C 1
ATOM 3242 O O . THR B 1 188 ? -10.625 28.859 8.32 1 93.81 188 THR B O 1
ATOM 3245 N N . SER B 1 189 ? -12.375 28.625 9.602 1 93.81 189 SER B N 1
ATOM 3246 C CA . SER B 1 189 ? -11.68 28.797 10.875 1 93.81 189 SER B CA 1
ATOM 3247 C C . SER B 1 189 ? -12.078 27.703 11.867 1 93.81 189 SER B C 1
ATOM 3249 O O . SER B 1 189 ? -13.023 26.953 11.625 1 93.81 189 SER B O 1
ATOM 3251 N N . TYR B 1 190 ? -11.289 27.656 12.891 1 93.69 190 TYR B N 1
ATOM 3252 C CA . TYR B 1 190 ? -11.617 26.719 13.961 1 93.69 190 TYR B CA 1
ATOM 3253 C C . TYR B 1 190 ? -13.023 26.984 14.5 1 93.69 190 TYR B C 1
ATOM 3255 O O . TYR B 1 190 ? -13.758 26.047 14.812 1 93.69 190 TYR B O 1
ATOM 3263 N N . SER B 1 191 ? -13.344 28.297 14.617 1 95.31 191 SER B N 1
ATOM 3264 C CA . SER B 1 191 ? -14.648 28.672 15.148 1 95.31 191 SER B CA 1
ATOM 3265 C C . SER B 1 191 ? -15.781 28.172 14.258 1 95.31 191 SER B C 1
ATOM 3267 O O . SER B 1 191 ? -16.797 27.688 14.758 1 95.31 191 SER B O 1
ATOM 3269 N N . GLU B 1 192 ? -15.625 28.297 12.984 1 96.31 192 GLU B N 1
ATOM 3270 C CA . GLU B 1 192 ? -16.625 27.844 12.039 1 96.31 192 GLU B CA 1
ATOM 3271 C C . GLU B 1 192 ? -16.75 26.312 12.047 1 96.31 192 GLU B C 1
ATOM 3273 O O . GLU B 1 192 ? -17.844 25.766 11.969 1 96.31 192 GLU B O 1
ATOM 3278 N N . ILE B 1 193 ? -15.594 25.641 12.141 1 95.88 193 ILE B N 1
ATOM 3279 C CA . ILE B 1 193 ? -15.602 24.172 12.227 1 95.88 193 ILE B CA 1
ATOM 3280 C C . ILE B 1 193 ? -16.297 23.734 13.516 1 95.88 193 ILE B C 1
ATOM 3282 O O . ILE B 1 193 ? -17.094 22.797 13.5 1 95.88 193 ILE B O 1
ATOM 3286 N N . ALA B 1 194 ? -16 24.438 14.609 1 96.25 194 ALA B N 1
ATOM 3287 C CA . ALA B 1 194 ? -16.594 24.141 15.914 1 96.25 194 ALA B CA 1
ATOM 3288 C C . ALA B 1 194 ? -18.109 24.234 15.867 1 96.25 194 ALA B C 1
ATOM 3290 O O . ALA B 1 194 ? -18.812 23.406 16.438 1 96.25 194 ALA B O 1
ATOM 3291 N N . ALA B 1 195 ? -18.609 25.203 15.203 1 95.94 195 ALA B N 1
ATOM 3292 C CA . ALA B 1 195 ? -20.047 25.422 15.078 1 95.94 195 ALA B CA 1
ATOM 3293 C C . ALA B 1 195 ? -20.719 24.25 14.375 1 95.94 195 ALA B C 1
ATOM 3295 O O . ALA B 1 195 ? -21.844 23.891 14.695 1 95.94 195 ALA B O 1
ATOM 3296 N N . VAL B 1 196 ? -20.031 23.688 13.484 1 95 196 VAL B N 1
ATOM 3297 C CA . VAL B 1 196 ? -20.594 22.609 12.68 1 95 196 VAL B CA 1
ATOM 3298 C C . VAL B 1 196 ? -20.531 21.297 13.461 1 95 196 VAL B C 1
ATOM 3300 O O . VAL B 1 196 ? -21.5 20.531 13.477 1 95 196 VAL B O 1
ATOM 3303 N N . VAL B 1 197 ? -19.391 21.031 14.109 1 94.44 197 VAL B N 1
ATOM 3304 C CA . VAL B 1 197 ? -19.188 19.734 14.742 1 94.44 197 VAL B CA 1
ATOM 3305 C C . VAL B 1 197 ? -19.734 19.766 16.172 1 94.44 197 VAL B C 1
ATOM 3307 O O . VAL B 1 197 ? -19.875 18.719 16.812 1 94.44 197 VAL B O 1
ATOM 3310 N N . GLY B 1 198 ? -20.078 20.953 16.719 1 93.62 198 GLY B N 1
ATOM 3311 C CA . GLY B 1 198 ? -20.703 21.062 18.031 1 93.62 198 GLY B CA 1
ATOM 3312 C C . GLY B 1 198 ? -19.719 20.953 19.172 1 93.62 198 GLY B C 1
ATOM 3313 O O . GLY B 1 198 ? -19.922 20.172 20.109 1 93.62 198 GLY B O 1
ATOM 3314 N N . CYS B 1 199 ? -18.656 21.609 19.125 1 92.88 199 CYS B N 1
ATOM 3315 C CA . CYS B 1 199 ? -17.688 21.656 20.203 1 92.88 199 CYS B CA 1
ATOM 3316 C C . CYS B 1 199 ? -17 23.016 20.266 1 92.88 199 CYS B C 1
ATOM 3318 O O . CYS B 1 199 ? -17.391 23.938 19.547 1 92.88 199 CYS B O 1
ATOM 3320 N N . SER B 1 200 ? -16.188 23.188 21.156 1 95.25 200 SER B N 1
ATOM 3321 C CA . SER B 1 200 ? -15.531 24.484 21.312 1 95.25 200 SER B CA 1
ATOM 3322 C C . SER B 1 200 ? -14.406 24.641 20.297 1 95.25 200 SER B C 1
ATOM 3324 O O . SER B 1 200 ? -13.859 23.656 19.797 1 95.25 200 SER B O 1
ATOM 3326 N N . GLU B 1 201 ? -14.172 25.875 19.984 1 95.12 201 GLU B N 1
ATOM 3327 C CA . GLU B 1 201 ? -13.047 26.203 19.109 1 95.12 201 GLU B CA 1
ATOM 3328 C C . GLU B 1 201 ? -11.75 25.594 19.625 1 95.12 201 GLU B C 1
ATOM 3330 O O . GLU B 1 201 ? -10.945 25.078 18.844 1 95.12 201 GLU B O 1
ATOM 3335 N N . ALA B 1 202 ? -11.516 25.703 20.891 1 93.06 202 ALA B N 1
ATOM 3336 C CA . ALA B 1 202 ? -10.312 25.156 21.516 1 93.06 202 ALA B CA 1
ATOM 3337 C C . ALA B 1 202 ? -10.211 23.641 21.266 1 93.06 202 ALA B C 1
ATOM 3339 O O . ALA B 1 202 ? -9.125 23.125 20.984 1 93.06 202 ALA B O 1
ATOM 3340 N N . ASN B 1 203 ? -11.289 22.922 21.359 1 92.88 203 ASN B N 1
ATOM 3341 C CA . ASN B 1 203 ? -11.328 21.484 21.125 1 92.88 203 ASN B CA 1
ATOM 3342 C C . ASN B 1 203 ? -11.016 21.141 19.672 1 92.88 203 ASN B C 1
ATOM 3344 O O . ASN B 1 203 ? -10.297 20.172 19.406 1 92.88 203 ASN B O 1
ATOM 3348 N N . VAL B 1 204 ? -11.562 21.938 18.781 1 94.56 204 VAL B N 1
ATOM 3349 C CA . VAL B 1 204 ? -11.281 21.734 17.359 1 94.56 204 VAL B CA 1
ATOM 3350 C C . VAL B 1 204 ? -9.781 21.859 17.109 1 94.56 204 VAL B C 1
ATOM 3352 O O . VAL B 1 204 ? -9.18 21.016 16.453 1 94.56 204 VAL B O 1
ATOM 3355 N N . GLY B 1 205 ? -9.25 22.984 17.656 1 93.62 205 GLY B N 1
ATOM 3356 C CA . GLY B 1 205 ? -7.816 23.188 17.5 1 93.62 205 GLY B CA 1
ATOM 3357 C C . GLY B 1 205 ? -6.984 22.031 18.031 1 93.62 205 GLY B C 1
ATOM 3358 O O . GLY B 1 205 ? -6.035 21.594 17.375 1 93.62 205 GLY B O 1
ATOM 3359 N N . GLU B 1 206 ? -7.367 21.578 19.156 1 93.31 206 GLU B N 1
ATOM 3360 C CA . GLU B 1 206 ? -6.66 20.469 19.766 1 93.31 206 GLU B CA 1
ATOM 3361 C C . GLU B 1 206 ? -6.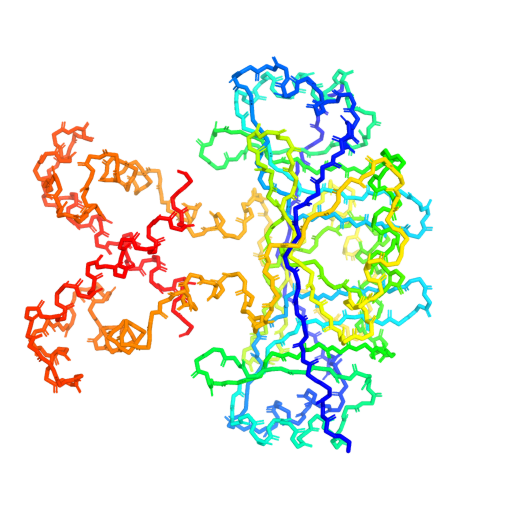75 19.203 18.906 1 93.31 206 GLU B C 1
ATOM 3363 O O . GLU B 1 206 ? -5.75 18.516 18.719 1 93.31 206 GLU B O 1
ATOM 3368 N N . HIS B 1 207 ? -7.887 18.906 18.391 1 93.31 207 HIS B N 1
ATOM 3369 C CA . HIS B 1 207 ? -8.086 17.719 17.547 1 93.31 207 HIS B CA 1
ATOM 3370 C C . HIS B 1 207 ? -7.316 17.828 16.25 1 93.31 207 HIS B C 1
ATOM 3372 O O . HIS B 1 207 ? -6.695 16.859 15.797 1 93.31 207 HIS B O 1
ATOM 3378 N N . ILE B 1 208 ? -7.395 19.016 15.609 1 93.81 208 ILE B N 1
ATOM 3379 C CA . ILE B 1 208 ? -6.691 19.203 14.344 1 93.81 208 ILE B CA 1
ATOM 3380 C C . ILE B 1 208 ? -5.191 18.984 14.547 1 93.81 208 ILE B C 1
ATOM 3382 O O . ILE B 1 208 ? -4.547 18.297 13.758 1 93.81 208 ILE B O 1
ATOM 3386 N N . ARG B 1 209 ? -4.723 19.562 15.617 1 90.44 209 ARG B N 1
ATOM 3387 C CA . ARG B 1 209 ? -3.305 19.391 15.914 1 90.44 209 ARG B CA 1
ATOM 3388 C C . ARG B 1 209 ? -2.971 17.922 16.141 1 90.44 209 ARG B C 1
ATOM 3390 O O . ARG B 1 209 ? -1.947 17.438 15.648 1 90.44 209 ARG B O 1
ATOM 3397 N N . ARG B 1 210 ? -3.758 17.203 16.828 1 90.25 210 ARG B N 1
ATOM 3398 C CA . ARG B 1 210 ? -3.555 15.781 17.078 1 90.25 210 ARG B CA 1
ATOM 3399 C C . ARG B 1 210 ? -3.588 14.984 15.781 1 90.25 210 ARG B C 1
ATOM 3401 O O . ARG B 1 210 ? -2.758 14.094 15.562 1 90.25 210 ARG B O 1
ATOM 3408 N N . ILE B 1 211 ? -4.543 15.328 15.023 1 91.5 211 ILE B N 1
ATOM 3409 C CA . ILE B 1 211 ? -4.699 14.664 13.734 1 91.5 211 ILE B CA 1
ATOM 3410 C C . ILE B 1 211 ? -3.447 14.883 12.883 1 91.5 211 ILE B C 1
ATOM 3412 O O . ILE B 1 211 ? -2.879 13.93 12.352 1 91.5 211 ILE B O 1
ATOM 3416 N N . GLU B 1 212 ? -3.084 16.125 12.758 1 92.44 212 GLU B N 1
ATOM 3417 C CA . GLU B 1 212 ? -1.913 16.453 11.953 1 92.44 212 GLU B CA 1
ATOM 3418 C C . GLU B 1 212 ? -0.662 15.766 12.484 1 92.44 212 GLU B C 1
ATOM 3420 O O . GLU B 1 212 ? 0.173 15.297 11.711 1 92.44 212 GLU B O 1
ATOM 3425 N N . SER B 1 213 ? -0.56 15.695 13.789 1 88.31 213 SER B N 1
ATOM 3426 C CA . SER B 1 213 ? 0.55 14.977 14.406 1 88.31 213 SER B CA 1
ATOM 3427 C C . SER B 1 213 ? 0.56 13.508 13.984 1 88.31 213 SER B C 1
ATOM 3429 O O . SER B 1 213 ? 1.601 12.977 13.594 1 88.31 213 SER B O 1
ATOM 3431 N N . LYS B 1 214 ? -0.554 12.891 13.977 1 82.19 214 LYS B N 1
ATOM 3432 C CA . LYS B 1 214 ? -0.668 11.484 13.586 1 82.19 214 LYS B CA 1
ATOM 3433 C C . LYS B 1 214 ? -0.346 11.297 12.109 1 82.19 214 LYS B C 1
ATOM 3435 O O . LYS B 1 214 ? 0.331 10.336 11.734 1 82.19 214 LYS B O 1
ATOM 3440 N N . LEU B 1 215 ? -0.897 12.227 11.297 1 82.69 215 LEU B N 1
ATOM 3441 C CA . LEU B 1 215 ? -0.655 12.141 9.859 1 82.69 215 LEU B CA 1
ATOM 3442 C C . LEU B 1 215 ? 0.836 12.234 9.555 1 82.69 215 LEU B C 1
ATOM 3444 O O . LEU B 1 215 ? 1.376 11.414 8.812 1 82.69 215 LEU B O 1
ATOM 3448 N N . VAL B 1 216 ? 1.462 13.227 10.156 1 84.56 216 VAL B N 1
ATOM 3449 C CA . VAL B 1 216 ? 2.873 13.484 9.891 1 84.56 216 VAL B CA 1
ATOM 3450 C C . VAL B 1 216 ? 3.719 12.32 10.398 1 84.56 216 VAL B C 1
ATOM 3452 O O . VAL B 1 216 ? 4.66 11.891 9.734 1 84.56 216 VAL B O 1
ATOM 3455 N N . GLU B 1 217 ? 3.355 11.75 11.531 1 75.62 217 GLU B N 1
ATOM 3456 C CA . GLU B 1 217 ? 4.062 10.609 12.102 1 75.62 217 GLU B CA 1
ATOM 3457 C C . GLU B 1 217 ? 3.998 9.398 11.164 1 75.62 217 GLU B C 1
ATOM 3459 O O . GLU B 1 217 ? 4.953 8.633 11.07 1 75.62 217 GLU B O 1
ATOM 3464 N N . ALA B 1 218 ? 2.887 9.328 10.547 1 69.38 218 ALA B N 1
ATOM 3465 C CA . ALA B 1 218 ? 2.664 8.18 9.68 1 69.38 218 ALA B CA 1
ATOM 3466 C C . ALA B 1 218 ? 3.355 8.367 8.336 1 69.38 218 ALA B C 1
ATOM 3468 O O . ALA B 1 218 ? 3.611 7.391 7.617 1 69.38 218 ALA B O 1
ATOM 3469 N N . ILE B 1 219 ? 3.578 9.594 8 1 71.44 219 ILE B N 1
ATOM 3470 C CA . ILE B 1 219 ? 4.02 9.883 6.641 1 71.44 219 ILE B CA 1
ATOM 3471 C C . ILE B 1 219 ? 5.527 10.117 6.625 1 71.44 219 ILE B C 1
ATOM 3473 O O . ILE B 1 219 ? 6.211 9.75 5.668 1 71.44 219 ILE B O 1
ATOM 3477 N N . VAL B 1 220 ? 6.051 10.844 7.672 1 69.56 220 VAL B N 1
ATOM 3478 C CA . VAL B 1 220 ? 7.465 11.211 7.703 1 69.56 220 VAL B CA 1
ATOM 3479 C C . VAL B 1 220 ? 8.305 10.023 8.164 1 69.56 220 VAL B C 1
ATOM 3481 O O . VAL B 1 220 ? 8.023 9.422 9.203 1 69.56 220 VAL B O 1
ATOM 3484 N N . PRO B 1 221 ? 9.172 9.508 7.312 1 59.53 221 PRO B N 1
ATOM 3485 C CA . PRO B 1 221 ? 10.016 8.367 7.676 1 59.53 221 PRO B CA 1
ATOM 3486 C C . PRO B 1 221 ? 10.891 8.641 8.898 1 59.53 221 PRO B C 1
ATOM 3488 O O . PRO B 1 221 ? 11.219 9.797 9.18 1 59.53 221 PRO B O 1
#

Nearest PDB structures (foldseek):
  5m86-assembly2_J  TM=5.723E-01  e=3.201E-03  Thermoplasma acidophilum DSM 1728
  4r29-assembly4_D  TM=4.701E-01  e=5.143E+00  Escherichia coli O157:H7
  5wer-assembly2_D  TM=4.242E-01  e=2.850E+00  Mus musculus
  4lij-assembly1_C  TM=4.295E-01  e=3.609E+00  Homo sapiens
  7dhq-assembly1_E  TM=2.895E-01  e=4.308E+00  Halothiobacillus neapolitanus c2

Radius of gyration: 22.48 Å; Cα contacts (8 Å, |Δi|>4): 859; chains: 2; bounding box: 56×60×51 Å

Foldseek 3Di:
DPPFDKKKFKKKKDFPDFFFDLVVVQLVDPQKDWFWWFDWAADPVGKIKTKTKMFHQAVVSVVSCVVTPPFDKDWDADPVNGTITIITMGHGDPLNSVLNVLCVVLVKDWQDTWGADSVGIIIIMIMDGPSSVVCSVPDRDPRMDMDIDDIDDDDRPVCVLVVVDDPLLNLLVVLLVVQQCVPVVRRDALCRSCVVSVHDSVVSVVSVVVSVVSVCVSVPD/DPPFDKKKFKKKKDFPDFFFDLVVVQLVDPQKDWFWWFDWAADPVGKIKTKTKMFHQAVVSVVSCVVTPPFDKDWDADPVNGTITIITMGHGDPLNSVLNVLCVVLVKDWQDTWGADSVGIIIIMIMDGPSSVVCSVPDRDPRMDMDIDDIDDDDRPVCVLVVVDDPLLNLLVVLLVVQQCVPVVRRDALCRSCVVSVHDSVVSVVSVVVSVVSVCVSVPD

Organism: NCBI:txid1227490

Solvent-accessible surface area (backbone atoms only — not comparable to full-atom values): 23406 Å² total; per-residue (Å²): 114,78,66,41,57,42,33,28,39,30,33,39,38,38,54,90,66,61,71,47,64,43,49,50,52,36,70,71,32,89,72,34,39,73,39,46,32,64,41,74,45,74,44,95,85,65,32,30,42,36,33,31,32,40,34,28,59,44,69,60,49,52,53,46,44,54,73,46,45,87,42,53,47,16,34,39,64,35,90,82,57,52,12,31,36,37,37,37,38,32,80,56,39,67,60,47,47,51,52,45,49,49,38,54,74,39,60,44,40,74,48,62,57,31,36,56,42,95,87,66,28,34,41,41,35,38,36,30,39,60,70,29,60,62,44,59,78,58,78,62,54,88,68,45,48,78,43,82,73,45,73,49,87,66,69,66,51,83,48,26,63,50,60,68,42,51,70,67,47,44,50,51,50,51,49,33,52,74,50,21,48,55,39,88,73,62,62,50,48,48,57,59,46,10,65,73,74,70,53,50,38,69,55,40,49,52,42,51,50,52,48,51,27,51,50,47,61,73,46,54,129,114,77,67,40,57,42,34,29,40,31,33,38,38,38,53,90,63,60,70,45,64,45,49,51,53,34,70,70,32,89,74,34,42,71,39,46,32,65,41,74,44,72,43,94,86,65,31,30,42,36,31,33,33,39,34,28,59,42,70,59,50,51,52,46,44,56,74,47,43,87,39,54,47,16,34,38,64,34,88,83,56,52,12,32,35,38,36,35,38,32,80,56,38,67,60,46,48,52,52,46,49,49,39,54,74,38,61,44,41,74,50,61,58,32,35,56,44,94,87,64,30,34,39,41,34,38,36,30,38,59,69,28,59,63,44,59,76,61,75,62,56,88,69,43,48,79,42,83,73,46,74,50,87,65,71,67,50,84,47,29,64,52,59,68,42,50,71,67,46,43,51,52,51,50,49,32,53,74,50,22,47,54,39,90,75,60,62,50,48,48,59,60,45,10,67,73,75,69,54,50,38,68,56,42,50,53,43,52,51,50,48,49,26,52,50,46,62,72,43,55,128